Protein AF-0000000075581522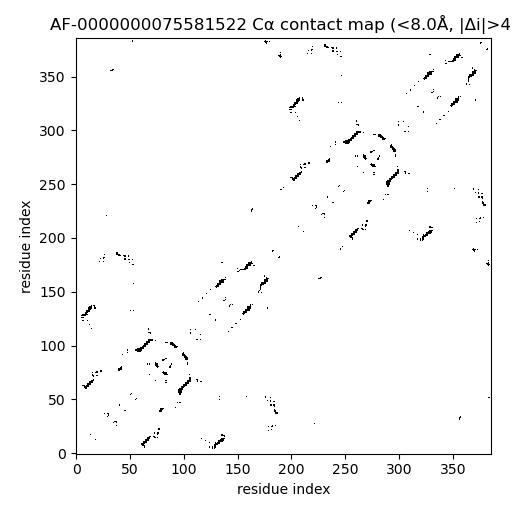 (afdb_homodimer)

pLDDT: mean 92.63, std 11.46, range [28.91, 98.88]

Radius of gyration: 23.77 Å; Cα contacts (8 Å, |Δi|>4): 701; chains: 2; bounding box: 38×84×58 Å

InterPro domains:
  IPR046729 Protein of unknown function DUF6621 [PF20326] (4-193)

Secondary structure (DSSP, 8-state):
--------SEEEEEEHHHHHHHHHHHHHHHHHHHTSPPPPEEHHHHHHHHHHHTTPPSS-EEEEEEEEE-GGGSB-TTEES-BIIIIITT-EEEETTEEEEEEEEEPPTTS-HHHHHHHHHHHHHH-TT--EEEEE--HHHHHHHHHHHHTT--S-EEEEEESS--SS--TTEEEEETHHHHHHHTT------/--------SEEEEEEHHHHHHHHHHHHHHHHHHHTSPPPPEEHHHHHHHHHHHTTPPSS-EEEEEEEEE-GGGSB-TTEES-BIIIIITT-EEEETTEEEEEEEEEPPTTS-HHHHHHHHHHHHHH-TT--EEEEE--HHHHHHHHHHHHTT--S-EEEEEESS--SS--TTEEEEETHHHHHHHTT------

Sequence (386 aa):
MDEKIKFPSNVVLIDAAFLNLVVTDLKKYFEKTLMRELQEIDLSELVTYIVLDAGMAVGDNQIQILMVYDKDSAQLSNCRPSDLSAELNGVAFKSQFGEFSFASVPCEEMVSREELYLDLLSIVLDSADVERLILVSFNEEYGDKVMERLKGVKNKETIQFRMNEPEESIEGYQWEMLAYPVMQALGIRGEELMDEKIKFPSNVVLIDAAFLNLVVTDLKKYFEKTLMRELQEIDLSELVTYIVLDAGMAVGDNQIQILMVYDKDSAQLSNCRPSDLSAELNGVAFKSQFGEFSFASVPCEEMVSREELYLDLLSIVLDSADVERLILVSFNEEYGDKVMERLKGVKNKETIQFRMNEPEES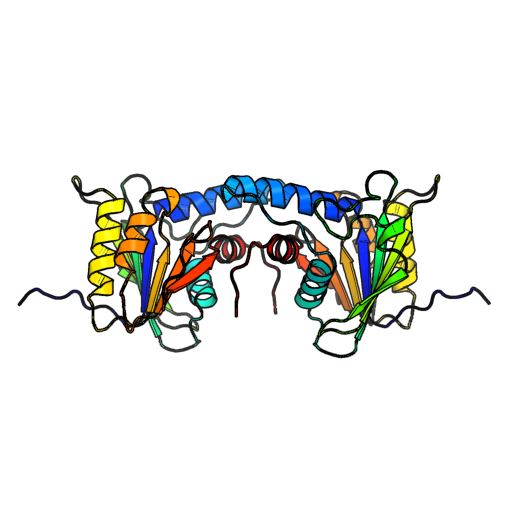IEGYQWEMLAYPVMQALGIRGEEL

Nearest PDB structures (foldseek):
  1y7p-assembly1_A  TM=4.245E-01  e=3.304E-02  Archaeoglobus fulgidus
  8uor-assembly1_A  TM=5.858E-01  e=2.238E+00  Rhodospirillum rubrum ATCC 11170
  7d27-assembly1_A  TM=2.668E-01  e=3.943E+00  Acinetobacter baumannii
  8ouw-assembly1_E  TM=1.926E-01  e=6.523E+00  Caenorhabditis elegans
  1y7p-assembly1_A  TM=4.248E-01  e=8.561E-02  Archaeoglobus fulgidus

Organism: Bacteroides fragilis (strain ATCC 25285 / DSM 2151 / CCUG 4856 / JCM 11019 / LMG 10263 / NCTC 9343 / Onslow / VPI 2553 / EN-2) (NCBI:txid272559)

Solvent-accessible surface area (backbone atoms only — not comparable to full-atom values): 20730 Å² total; per-residue (Å²): 129,80,80,69,83,84,61,50,40,28,39,36,43,34,34,35,52,44,52,29,51,52,46,51,52,52,48,54,52,47,25,62,73,42,69,45,88,63,57,61,22,43,46,72,53,30,55,48,37,46,42,48,74,68,63,56,64,75,42,86,38,50,34,37,36,38,36,34,21,40,90,90,24,40,51,45,56,64,33,42,80,28,39,36,69,85,65,36,42,74,38,68,52,74,56,70,48,16,41,40,35,32,40,52,44,71,46,53,97,88,40,51,54,66,56,48,50,52,51,51,49,51,55,52,70,67,35,84,54,36,42,34,40,37,37,36,56,48,51,92,79,49,32,67,60,54,52,58,67,51,57,85,53,69,89,38,45,34,36,35,34,28,79,52,82,70,91,69,88,50,80,60,53,47,68,34,39,43,60,58,32,50,39,44,32,34,66,57,62,52,74,86,116,128,81,82,68,83,84,60,51,41,27,37,35,42,33,35,35,52,45,51,30,51,52,46,52,52,52,48,55,52,46,24,64,73,42,69,44,87,65,58,61,22,44,46,71,54,30,54,50,38,46,41,49,74,67,64,56,63,75,41,87,39,50,35,37,35,38,38,34,22,40,91,91,25,42,52,44,56,66,33,42,81,30,39,36,69,86,64,35,42,74,36,67,52,75,56,70,48,17,41,39,36,32,40,52,46,70,46,52,98,89,40,52,54,66,57,48,49,52,51,52,49,51,55,51,70,69,36,84,55,36,41,35,40,36,36,34,59,48,49,93,79,50,33,68,62,53,52,58,65,51,58,84,53,69,88,38,45,34,35,35,32,30,81,52,82,72,92,68,90,50,79,59,51,46,68,32,37,42,62,55,33,50,37,43,33,34,65,56,62,50,73,88,117

Foldseek 3Di:
DPPQPDDAQAEEEAEQVLQQVLLVVLQVVVCVVVVHHFAFFEVVQLVVLQVVQLVQDFDAGEYEYEYEYEPVRCFHPSYPPTGLPPPQAQDWDADRRHIYHYHYDYDDPPADSVRVSLVVVLSLLPDPNYAEYEYHDDCVVCVVSVVVSCAPRPRHQYEYEDCDDDPDDHPSYYYDHSNVSSCVSRVVDDDPD/DPPQPDDAQAEEEAEQVLQQVLLVVLQVVVCVVVVHHFAFFEVVQLVVLQVVQVVQDFDAGEYEYEYQYEPVRCFHPSYPPTGLPPPQAQDWDADRRHIYHYHYDYDDPPADSVRVSLVVVLSLLPDPNYAEYEYHDDCVVCVVSVVVSCAPRPRHQYEYEDCDDDPDDHPNYYYDHSNVSSCVSRVVDDDPD

Structure (mmCIF, N/CA/C/O backbone):
data_AF-0000000075581522-model_v1
#
loop_
_entity.id
_entity.type
_entity.pdbx_description
1 polymer 'Uncharacterized protein'
#
loop_
_atom_site.group_PDB
_atom_site.id
_atom_site.type_symbol
_atom_site.label_atom_id
_atom_site.label_alt_id
_atom_site.label_comp_id
_atom_site.label_asym_id
_atom_site.label_entity_id
_atom_site.label_seq_id
_atom_site.pdbx_PDB_ins_code
_atom_site.Cartn_x
_atom_site.Cartn_y
_atom_site.Cartn_z
_atom_site.occupancy
_atom_site.B_iso_or_equiv
_atom_site.auth_seq_id
_atom_site.auth_comp_id
_atom_site.auth_asym_id
_atom_site.auth_atom_id
_atom_site.pdbx_PDB_model_num
ATOM 1 N N . MET A 1 1 ? -1.104 38.188 28.688 1 32 1 MET A N 1
ATOM 2 C CA . MET A 1 1 ? -0.922 36.75 28.906 1 32 1 MET A CA 1
ATOM 3 C C . MET A 1 1 ? -1.188 35.969 27.625 1 32 1 MET A C 1
ATOM 5 O O . MET A 1 1 ? -2.305 35.969 27.094 1 32 1 MET A O 1
ATOM 9 N N . ASP A 1 2 ? -0.331 35.875 26.5 1 41.44 2 ASP A N 1
ATOM 10 C CA . ASP A 1 2 ? -0.554 35.5 25.094 1 41.44 2 ASP A CA 1
ATOM 11 C C . ASP A 1 2 ? -1.305 34.188 24.984 1 41.44 2 ASP A C 1
ATOM 13 O O . ASP A 1 2 ? -0.88 33.188 25.562 1 41.44 2 ASP A O 1
ATOM 17 N N . GLU A 1 3 ? -2.512 34.219 25.062 1 48.28 3 GLU A N 1
ATOM 18 C CA . GLU A 1 3 ? -3.404 33.062 25.078 1 48.28 3 GLU A CA 1
ATOM 19 C C . GLU A 1 3 ? -2.846 31.922 24.25 1 48.28 3 GLU A C 1
ATOM 21 O O . GLU A 1 3 ? -2.812 32 23.016 1 48.28 3 GLU A O 1
ATOM 26 N N . LYS A 1 4 ? -1.886 31.188 24.797 1 61.94 4 LYS A N 1
ATOM 27 C CA . LYS A 1 4 ? -1.173 30.078 24.156 1 61.94 4 LYS A CA 1
ATOM 28 C C . LYS A 1 4 ? -2.139 28.984 23.719 1 61.94 4 LYS A C 1
ATOM 30 O O . LYS A 1 4 ? -3.018 28.578 24.484 1 61.94 4 LYS A O 1
ATOM 35 N N . ILE A 1 5 ? -2.365 28.844 22.453 1 79.25 5 ILE A N 1
ATOM 36 C CA . ILE A 1 5 ? -3.201 27.781 21.906 1 79.25 5 ILE A CA 1
ATOM 37 C C . ILE A 1 5 ? -2.854 26.453 22.562 1 79.25 5 ILE A C 1
ATOM 39 O O . ILE A 1 5 ? -1.679 26.094 22.641 1 79.25 5 ILE A O 1
ATOM 43 N N . LYS A 1 6 ? -3.777 25.938 23.312 1 91.06 6 LYS A N 1
ATOM 44 C CA . LYS A 1 6 ? -3.582 24.641 23.953 1 91.06 6 LYS A CA 1
ATOM 45 C C . LYS A 1 6 ? -3.807 23.5 22.969 1 91.06 6 LYS A C 1
ATOM 47 O O . LYS A 1 6 ? -4.832 23.453 22.281 1 91.06 6 LYS A O 1
ATOM 52 N N . PHE A 1 7 ? -2.775 22.688 22.891 1 96.75 7 PHE A N 1
ATOM 53 C CA . PHE A 1 7 ? -2.861 21.5 22.047 1 96.75 7 PHE A CA 1
ATOM 54 C C . PHE A 1 7 ? -2.85 20.234 22.906 1 96.75 7 PHE A C 1
ATOM 56 O O . PHE A 1 7 ? -2.277 20.219 24 1 96.75 7 PHE A O 1
ATOM 63 N N . PRO A 1 8 ? -3.518 19.219 22.438 1 98 8 PRO A N 1
ATOM 64 C CA . PRO A 1 8 ? -3.266 17.906 23.047 1 98 8 PRO A CA 1
ATOM 65 C C . PRO A 1 8 ? -1.889 17.344 22.703 1 98 8 PRO A C 1
ATOM 67 O O . PRO A 1 8 ? -1.133 17.984 21.953 1 98 8 PRO A O 1
ATOM 70 N N . SER A 1 9 ? -1.643 16.156 23.234 1 97.75 9 SER A N 1
ATOM 71 C CA . SER A 1 9 ? -0.318 15.562 23.078 1 97.75 9 SER A CA 1
ATOM 72 C C . SER A 1 9 ? -0.066 15.133 21.641 1 97.75 9 SER A C 1
ATOM 74 O O . SER A 1 9 ? 1.084 15.039 21.203 1 97.75 9 SER A O 1
ATOM 76 N N . ASN A 1 10 ? -1.12 14.844 20.906 1 98.69 10 ASN A N 1
ATOM 77 C CA . ASN A 1 10 ? -0.998 14.391 19.531 1 98.69 10 ASN A CA 1
ATOM 78 C C . ASN A 1 10 ? -1.663 15.367 18.562 1 98.69 10 ASN A C 1
ATOM 80 O O . ASN A 1 10 ? -2.85 15.672 18.688 1 98.69 10 ASN A O 1
ATOM 84 N N . VAL A 1 11 ? -0.885 15.812 17.625 1 98.75 11 VAL A N 1
ATOM 85 C CA . VAL A 1 11 ? -1.408 16.766 16.656 1 98.75 11 VAL A CA 1
ATOM 86 C C . VAL A 1 11 ? -1.095 16.266 15.234 1 98.75 11 VAL A C 1
ATOM 88 O O . VAL A 1 11 ? 0.012 15.805 14.969 1 98.75 11 VAL A O 1
ATOM 91 N N . VAL A 1 12 ? -2.072 16.328 14.375 1 98.88 12 VAL A N 1
ATOM 92 C CA . VAL A 1 12 ? -1.928 16.078 12.945 1 98.88 12 VAL A CA 1
ATOM 93 C C . VAL A 1 12 ? -2.146 17.375 12.164 1 98.88 12 VAL A C 1
ATOM 95 O O . VAL A 1 12 ? -3.199 18 12.281 1 98.88 12 VAL A O 1
ATOM 98 N N . LEU A 1 13 ? -1.192 17.781 11.477 1 98.88 13 LEU A N 1
ATOM 99 C CA . LEU A 1 13 ? -1.276 18.969 10.641 1 98.88 13 LEU A CA 1
ATOM 100 C C . LEU A 1 13 ? -1.338 18.594 9.164 1 98.88 13 LEU A C 1
ATOM 102 O O . LEU A 1 13 ? -0.402 18 8.633 1 98.88 13 LEU A O 1
ATOM 106 N N . ILE A 1 14 ? -2.426 19.016 8.477 1 98.88 14 ILE A N 1
ATOM 107 C CA . ILE A 1 14 ? -2.664 18.531 7.121 1 98.88 14 ILE A CA 1
ATOM 108 C C . ILE A 1 14 ? -2.842 19.719 6.172 1 98.88 14 ILE A C 1
ATOM 110 O O . ILE A 1 14 ? -3.627 20.625 6.445 1 98.88 14 ILE A O 1
ATOM 114 N N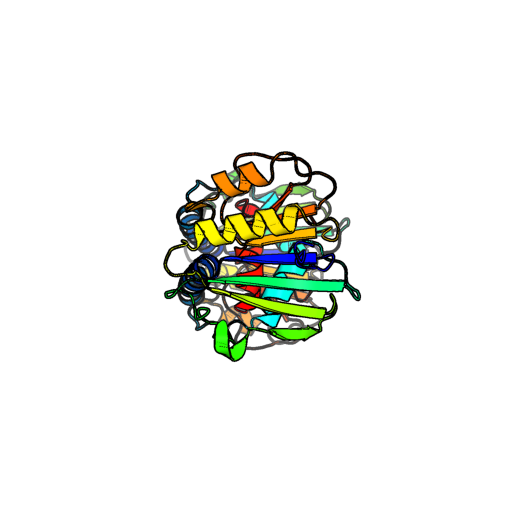 . ASP A 1 15 ? -2.094 19.766 5.133 1 98.81 15 ASP A N 1
ATOM 115 C CA . ASP A 1 15 ? -2.346 20.625 3.984 1 98.81 15 ASP A CA 1
ATOM 116 C C . ASP A 1 15 ? -3.42 20.031 3.076 1 98.81 15 ASP A C 1
ATOM 118 O O . ASP A 1 15 ? -3.17 19.062 2.365 1 98.81 15 ASP A O 1
ATOM 122 N N . ALA A 1 16 ? -4.551 20.625 3.031 1 98.62 16 ALA A N 1
ATOM 123 C CA . ALA A 1 16 ? -5.703 20.062 2.336 1 98.62 16 ALA A CA 1
ATOM 124 C C . ALA A 1 16 ? -5.473 20.031 0.828 1 98.62 16 ALA A C 1
ATOM 126 O O . ALA A 1 16 ? -5.941 19.109 0.142 1 98.62 16 ALA A O 1
ATOM 127 N N . ALA A 1 17 ? -4.777 20.984 0.312 1 98.31 17 ALA A N 1
ATOM 128 C CA . ALA A 1 17 ? -4.504 21.016 -1.122 1 98.31 17 ALA A CA 1
ATOM 129 C C . ALA A 1 17 ? -3.629 19.828 -1.532 1 98.31 17 ALA A C 1
ATOM 131 O O . ALA A 1 17 ? -3.869 19.203 -2.564 1 98.31 17 ALA A O 1
ATOM 132 N N . PHE A 1 18 ? -2.645 19.594 -0.706 1 98.38 18 PHE A N 1
ATOM 133 C CA . PHE A 1 18 ? -1.767 18.453 -0.968 1 98.38 18 PHE A CA 1
ATOM 134 C C . PHE A 1 18 ? -2.535 17.141 -0.873 1 98.38 18 PHE A C 1
ATOM 136 O O . PHE A 1 18 ? -2.398 16.281 -1.736 1 98.38 18 PHE A O 1
ATOM 143 N N . LEU A 1 19 ? -3.316 17 0.124 1 98.69 19 LEU A N 1
ATOM 144 C CA . LEU A 1 19 ? -4.125 15.797 0.283 1 98.69 19 LEU A CA 1
ATOM 145 C C . LEU A 1 19 ? -5.035 15.586 -0.924 1 98.69 19 LEU A C 1
ATOM 147 O O . LEU A 1 19 ? -5.117 14.484 -1.459 1 98.69 19 LEU A O 1
ATOM 151 N N . ASN A 1 20 ? -5.684 16.688 -1.387 1 98.62 20 ASN A N 1
ATOM 152 C CA . ASN A 1 20 ? -6.551 16.609 -2.561 1 98.62 20 ASN A CA 1
ATOM 153 C C . ASN A 1 20 ? -5.781 16.141 -3.793 1 98.62 20 ASN A C 1
ATOM 155 O O . ASN A 1 20 ? -6.293 15.336 -4.574 1 98.62 20 ASN A O 1
ATOM 159 N N . LEU A 1 21 ? -4.633 16.672 -3.9 1 97.81 21 LEU A N 1
ATOM 160 C CA . LEU A 1 21 ? -3.811 16.297 -5.051 1 97.81 21 LEU A CA 1
ATOM 161 C C . LEU A 1 21 ? -3.502 14.805 -5.043 1 97.81 21 LEU A C 1
ATOM 163 O O . LEU A 1 21 ? -3.686 14.125 -6.055 1 97.81 21 LEU A O 1
ATOM 167 N N . VAL A 1 22 ? -3.043 14.281 -3.947 1 97.31 22 VAL A N 1
ATOM 168 C CA . VAL A 1 22 ? -2.637 12.883 -3.826 1 97.31 22 VAL A CA 1
ATOM 169 C C . VAL A 1 22 ? -3.852 11.977 -4.012 1 97.31 22 VAL A C 1
ATOM 171 O O . VAL A 1 22 ? -3.795 11 -4.766 1 97.31 22 VAL A O 1
ATOM 174 N N . VAL A 1 23 ? -4.957 12.32 -3.365 1 98.19 23 VAL A N 1
ATOM 175 C CA . VAL A 1 23 ? -6.172 11.516 -3.436 1 98.19 23 VAL A CA 1
ATOM 176 C C . VAL A 1 23 ? -6.664 11.445 -4.879 1 98.19 23 VAL A C 1
ATOM 178 O O . VAL A 1 23 ? -6.977 10.359 -5.383 1 98.19 23 VAL A O 1
ATOM 181 N N . THR A 1 24 ? -6.695 12.555 -5.508 1 98.12 24 THR A N 1
ATOM 182 C CA . THR A 1 24 ? -7.207 12.617 -6.871 1 98.12 24 THR A CA 1
ATOM 183 C C . THR A 1 24 ? -6.324 11.812 -7.82 1 98.12 24 THR A C 1
ATOM 185 O O . THR A 1 24 ? -6.824 11.062 -8.664 1 98.12 24 THR A O 1
ATOM 188 N N . ASP A 1 25 ? -5.059 11.977 -7.688 1 96.44 25 ASP A N 1
ATOM 189 C CA . ASP A 1 25 ? -4.117 11.289 -8.57 1 96.44 25 ASP A CA 1
ATOM 190 C C . ASP A 1 25 ? -4.191 9.781 -8.375 1 96.44 25 ASP A C 1
ATOM 192 O O . ASP A 1 25 ? -4.27 9.031 -9.352 1 96.44 25 ASP A O 1
ATOM 196 N N . LEU A 1 26 ? -4.16 9.336 -7.152 1 96.25 26 LEU A N 1
ATOM 197 C CA . LEU A 1 26 ? -4.199 7.906 -6.852 1 96.25 26 LEU A CA 1
ATOM 198 C C . LEU A 1 26 ? -5.52 7.289 -7.293 1 96.25 26 LEU A C 1
ATOM 200 O O . LEU A 1 26 ? -5.543 6.184 -7.84 1 96.25 26 LEU A O 1
ATOM 204 N N . LYS A 1 27 ? -6.594 8.008 -7.059 1 96.56 27 LYS A N 1
ATOM 205 C CA . LYS A 1 27 ? -7.895 7.496 -7.469 1 96.56 27 LYS A CA 1
ATOM 206 C C . LYS A 1 27 ? -7.961 7.32 -8.984 1 96.56 27 LYS A C 1
ATOM 208 O O . LYS A 1 27 ? -8.406 6.277 -9.477 1 96.56 27 LYS A O 1
ATOM 213 N N . LYS A 1 28 ? -7.535 8.328 -9.672 1 96.5 28 LYS A N 1
ATOM 214 C CA . LYS A 1 28 ? -7.535 8.273 -11.133 1 96.5 28 LYS A CA 1
ATOM 215 C C . LYS A 1 28 ? -6.711 7.09 -11.633 1 96.5 28 LYS A C 1
ATOM 217 O O . LYS A 1 28 ? -7.168 6.324 -12.484 1 96.5 28 LYS A O 1
ATOM 222 N N . TYR A 1 29 ? -5.57 6.965 -11.117 1 94.75 29 TYR A N 1
ATOM 223 C CA . TYR A 1 29 ? -4.676 5.898 -11.555 1 94.75 29 TYR A CA 1
ATOM 224 C C . TYR A 1 29 ? -5.289 4.527 -11.289 1 94.75 29 TYR A C 1
ATOM 226 O O . TYR A 1 29 ? -5.363 3.688 -12.188 1 94.75 29 TYR A O 1
ATOM 234 N N . PHE A 1 30 ? -5.781 4.305 -10.109 1 93.5 30 PHE A N 1
ATOM 235 C CA . PHE A 1 30 ? -6.191 2.959 -9.719 1 93.5 30 PHE A CA 1
ATOM 236 C C . PHE A 1 30 ? -7.559 2.623 -10.297 1 93.5 30 PHE A C 1
ATOM 238 O O . PHE A 1 30 ? -7.863 1.456 -10.547 1 93.5 30 PHE A O 1
ATOM 245 N N . GLU A 1 31 ? -8.359 3.654 -10.484 1 93.62 31 GLU A N 1
ATOM 246 C CA . GLU A 1 31 ? -9.617 3.363 -11.172 1 93.62 31 GLU A CA 1
ATOM 247 C C . GLU A 1 31 ? -9.359 2.832 -12.578 1 93.62 31 GLU A C 1
ATOM 249 O O . GLU A 1 31 ? -10.039 1.906 -13.031 1 93.62 31 GLU A O 1
ATOM 254 N N . LYS A 1 32 ? -8.422 3.434 -13.227 1 91.44 32 LYS A N 1
ATOM 255 C CA . LYS A 1 32 ? -8.055 2.973 -14.562 1 91.44 32 LYS A CA 1
ATOM 256 C C . LYS A 1 32 ? -7.434 1.582 -14.508 1 91.44 32 LYS A C 1
ATOM 258 O O . LYS A 1 32 ? -7.785 0.708 -15.305 1 91.44 32 LYS A O 1
ATOM 263 N N . THR A 1 33 ? -6.562 1.472 -13.602 1 88.31 33 THR A N 1
ATOM 264 C CA . THR A 1 33 ? -5.797 0.234 -13.492 1 88.31 33 THR A CA 1
ATOM 265 C C . THR A 1 33 ? -6.699 -0.924 -13.078 1 88.31 33 THR A C 1
ATOM 267 O O . THR A 1 33 ? -6.574 -2.035 -13.594 1 88.31 33 THR A O 1
ATOM 270 N N . LEU A 1 34 ? -7.598 -0.679 -12.188 1 85.75 34 LEU A N 1
ATOM 271 C CA . LEU A 1 34 ? -8.461 -1.714 -11.641 1 85.75 34 LEU A CA 1
ATOM 272 C C . LEU A 1 34 ? -9.727 -1.877 -12.484 1 85.75 34 LEU A C 1
ATOM 274 O O . LEU A 1 34 ? -10.477 -2.838 -12.305 1 85.7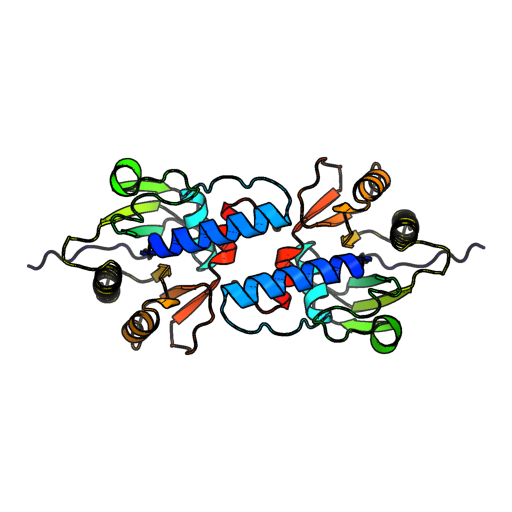5 34 LEU A O 1
ATOM 278 N N . MET A 1 35 ? -9.938 -0.944 -13.32 1 82.31 35 MET A N 1
ATOM 279 C CA . MET A 1 35 ? -11.094 -0.954 -14.211 1 82.31 35 MET A CA 1
ATOM 280 C C . MET A 1 35 ? -12.398 -0.971 -13.422 1 82.31 35 MET A C 1
ATOM 282 O O . MET A 1 35 ? -13.297 -1.764 -13.711 1 82.31 35 MET A O 1
ATOM 286 N N . ARG A 1 36 ? -12.406 -0.194 -12.328 1 87.88 36 ARG A N 1
ATOM 287 C CA . ARG A 1 36 ? -13.609 0.02 -11.531 1 87.88 36 ARG A CA 1
ATOM 288 C C . ARG A 1 36 ? -13.57 1.38 -10.836 1 87.88 36 ARG A C 1
ATOM 290 O O . ARG A 1 36 ? -12.5 1.957 -10.648 1 87.88 36 ARG A O 1
ATOM 297 N N . GLU A 1 37 ? -14.773 1.825 -10.492 1 92.25 37 GLU A N 1
ATOM 298 C CA . GLU A 1 37 ? -14.852 3.053 -9.711 1 92.25 37 GLU A CA 1
ATOM 299 C C . GLU A 1 37 ? -14.477 2.803 -8.25 1 92.25 37 GLU A C 1
ATOM 301 O O . GLU A 1 37 ? -14.883 1.795 -7.668 1 92.25 37 GLU A O 1
ATOM 306 N N . LEU A 1 38 ? -13.727 3.645 -7.734 1 94 38 LEU A N 1
ATOM 307 C CA . LEU A 1 38 ? -13.344 3.533 -6.328 1 94 38 LEU A CA 1
ATOM 308 C C . LEU A 1 38 ? -14.312 4.309 -5.441 1 94 38 LEU A C 1
ATOM 310 O O . LEU A 1 38 ? -14.906 5.297 -5.883 1 94 38 LEU A O 1
ATOM 314 N N . GLN A 1 39 ? -14.406 3.807 -4.25 1 94.75 39 GLN A N 1
ATOM 315 C CA . GLN A 1 39 ? -15.289 4.469 -3.291 1 94.75 39 GLN A CA 1
ATOM 316 C C . GLN A 1 39 ? -14.734 5.84 -2.898 1 94.75 39 GLN A C 1
ATOM 318 O O . GLN A 1 39 ? -13.555 6.117 -3.096 1 94.75 39 GLN A O 1
ATOM 323 N N . GLU A 1 40 ? -15.617 6.605 -2.324 1 96.75 40 GLU A N 1
ATOM 324 C CA . GLU A 1 40 ? -15.18 7.844 -1.688 1 96.75 40 GLU A CA 1
ATOM 325 C C . GLU A 1 40 ? -14.5 7.566 -0.35 1 96.75 40 GLU A C 1
ATOM 327 O O . GLU A 1 40 ? -14.797 6.57 0.312 1 96.75 40 GLU A O 1
ATOM 332 N N . ILE A 1 41 ? -13.695 8.438 -0.029 1 97.94 41 ILE A N 1
ATOM 333 C CA . ILE A 1 41 ? -12.961 8.32 1.229 1 97.94 41 ILE A CA 1
ATOM 334 C C . ILE A 1 41 ? -13.844 8.789 2.383 1 97.94 41 ILE A C 1
ATOM 336 O O . ILE A 1 41 ? -14.422 9.883 2.33 1 97.94 41 ILE A O 1
ATOM 340 N N . ASP A 1 42 ? -14.055 7.93 3.344 1 98.25 42 ASP A N 1
ATOM 341 C CA . ASP A 1 42 ? -14.492 8.383 4.656 1 98.25 42 ASP A CA 1
ATOM 342 C C . ASP A 1 42 ? -13.344 9.062 5.414 1 98.25 42 ASP A C 1
ATOM 344 O O . ASP A 1 42 ? -12.359 8.414 5.762 1 98.25 42 ASP A O 1
ATOM 348 N N . LEU A 1 43 ? -13.461 10.305 5.672 1 98.44 43 LEU A N 1
ATOM 349 C CA . LEU A 1 43 ? -12.352 11.062 6.234 1 98.44 43 LEU A CA 1
ATOM 350 C C . LEU A 1 43 ? -11.922 10.484 7.578 1 98.44 43 LEU A C 1
ATOM 352 O O . LEU A 1 43 ? -10.734 10.469 7.898 1 98.44 43 LEU A O 1
ATOM 356 N N . SER A 1 44 ? -12.852 10.047 8.406 1 98 44 SER A N 1
ATOM 357 C CA . SER A 1 44 ? -12.492 9.477 9.695 1 98 44 SER A CA 1
ATOM 358 C C . SER A 1 44 ? -11.633 8.227 9.523 1 98 44 SER A C 1
ATOM 360 O O . SER A 1 44 ? -10.703 7.992 10.305 1 98 44 SER A O 1
ATOM 362 N N . GLU A 1 45 ? -11.891 7.488 8.484 1 96.75 45 GLU A N 1
ATOM 363 C CA . GLU A 1 45 ? -11.086 6.309 8.195 1 96.75 45 GLU A CA 1
ATOM 364 C C . GLU A 1 45 ? -9.688 6.703 7.727 1 96.75 45 GLU A C 1
ATOM 366 O O . GLU A 1 45 ? -8.688 6.121 8.172 1 96.75 45 GLU A O 1
ATOM 371 N N . LEU A 1 46 ? -9.641 7.66 6.855 1 98.12 46 LEU A N 1
ATOM 372 C CA . LEU A 1 46 ? -8.344 8.094 6.34 1 98.12 46 LEU A CA 1
ATOM 373 C C . LEU A 1 46 ? -7.434 8.555 7.469 1 98.12 46 LEU A C 1
ATOM 375 O O . LEU A 1 46 ? -6.285 8.109 7.562 1 98.12 46 LEU A O 1
ATOM 379 N N . VAL A 1 47 ? -7.941 9.398 8.375 1 98.5 47 VAL A N 1
ATOM 380 C CA . VAL A 1 47 ? -7.098 9.922 9.445 1 98.5 47 VAL A CA 1
ATOM 381 C C . VAL A 1 47 ? -6.754 8.805 10.43 1 98.5 47 VAL A C 1
ATOM 383 O O . VAL A 1 47 ? -5.664 8.789 11 1 98.5 47 VAL A O 1
ATOM 386 N N . THR A 1 48 ? -7.645 7.867 10.586 1 97.94 48 THR A N 1
ATOM 387 C CA . THR A 1 48 ? -7.344 6.707 11.414 1 97.94 48 THR A CA 1
ATOM 388 C C . THR A 1 48 ? -6.188 5.906 10.828 1 97.94 48 THR A C 1
ATOM 390 O O . THR A 1 48 ? -5.273 5.5 11.555 1 97.94 48 THR A O 1
ATOM 393 N N . TYR A 1 49 ? -6.215 5.699 9.492 1 95.12 49 TYR A N 1
ATOM 394 C CA . TYR A 1 49 ? -5.117 4.988 8.844 1 95.12 49 TYR A CA 1
ATOM 395 C C . TYR A 1 49 ? -3.814 5.77 8.969 1 95.12 49 TYR A C 1
ATOM 397 O O . TYR A 1 49 ? -2.744 5.176 9.117 1 95.12 49 TYR A O 1
ATOM 405 N N . ILE A 1 50 ? -3.893 7.07 8.914 1 97.12 50 ILE A N 1
ATOM 406 C CA . ILE A 1 50 ? -2.707 7.91 9.016 1 97.12 50 ILE A CA 1
ATOM 407 C C . ILE A 1 50 ? -2.072 7.75 10.398 1 97.12 50 ILE A C 1
ATOM 409 O O . ILE A 1 50 ? -0.867 7.512 10.508 1 97.12 50 ILE A O 1
ATOM 413 N N . VAL A 1 51 ? -2.906 7.816 11.422 1 97.81 51 VAL A N 1
ATOM 414 C CA . VAL A 1 51 ? -2.316 7.742 12.758 1 97.81 51 VAL A CA 1
ATOM 415 C C . VAL A 1 51 ? -1.819 6.32 13.023 1 97.81 51 VAL A C 1
ATOM 417 O O . VAL A 1 51 ? -0.807 6.129 13.703 1 97.81 51 VAL A O 1
ATOM 420 N N . LEU A 1 52 ? -2.506 5.336 12.531 1 94.75 52 LEU A N 1
ATOM 421 C CA . LEU A 1 52 ? -2.041 3.959 12.625 1 94.75 52 LEU A CA 1
ATOM 422 C C . LEU A 1 52 ? -0.665 3.807 11.984 1 94.75 52 LEU A C 1
ATOM 424 O O . LEU A 1 52 ? 0.262 3.287 12.609 1 94.75 52 LEU A O 1
ATOM 428 N N . ASP A 1 53 ? -0.538 4.324 10.773 1 91.69 53 ASP A N 1
ATOM 429 C CA . ASP A 1 53 ? 0.723 4.223 10.039 1 91.69 53 ASP A CA 1
ATOM 430 C C . ASP A 1 53 ? 1.816 5.043 10.719 1 91.69 53 ASP A C 1
ATOM 432 O O . ASP A 1 53 ? 3.006 4.758 10.555 1 91.69 53 ASP A O 1
ATOM 436 N N . ALA A 1 54 ? 1.393 6.039 11.461 1 94.69 54 ALA A N 1
ATOM 437 C CA . ALA A 1 54 ? 2.346 6.852 12.211 1 94.69 54 ALA A CA 1
ATOM 438 C C . ALA A 1 54 ? 2.766 6.156 13.5 1 94.69 54 ALA A C 1
ATOM 440 O O . ALA A 1 54 ? 3.559 6.695 14.273 1 94.69 54 ALA A O 1
ATOM 441 N N . GLY A 1 55 ? 2.162 5.012 13.797 1 92.69 55 GLY A N 1
ATOM 442 C CA . GLY A 1 55 ? 2.604 4.219 14.938 1 92.69 55 GLY A CA 1
ATOM 443 C C . GLY A 1 55 ? 1.837 4.52 16.203 1 92.69 55 GLY A C 1
ATOM 444 O O . GLY A 1 55 ? 2.299 4.207 17.312 1 92.69 55 GLY A O 1
ATOM 445 N N . MET A 1 56 ? 0.712 5.137 16.047 1 95.44 56 MET A N 1
ATOM 446 C CA . MET A 1 56 ? -0.083 5.445 17.219 1 95.44 56 MET A CA 1
ATOM 447 C C . MET A 1 56 ? -0.601 4.172 17.875 1 95.44 56 MET A C 1
ATOM 449 O O . MET A 1 56 ? -1.17 3.309 17.203 1 95.44 56 MET A O 1
ATOM 453 N N . ALA A 1 57 ? -0.451 4.051 19.141 1 95 57 ALA A N 1
ATOM 454 C CA . ALA A 1 57 ? -0.979 2.912 19.891 1 95 57 ALA A CA 1
ATOM 455 C C . ALA A 1 57 ? -2.473 3.076 20.156 1 95 57 ALA A C 1
ATOM 457 O O . ALA A 1 57 ? -2.959 4.195 20.328 1 95 57 ALA A O 1
ATOM 458 N N . VAL A 1 58 ? -3.104 1.946 20.219 1 96.12 58 VAL A N 1
ATOM 459 C CA . VAL A 1 58 ? -4.508 1.945 20.625 1 96.12 58 VAL A CA 1
ATOM 460 C C . VAL A 1 58 ? -4.637 2.498 22.031 1 96.12 58 VAL A C 1
ATOM 462 O O . VAL A 1 58 ? -3.799 2.219 22.906 1 96.12 58 VAL A O 1
ATOM 465 N N . GLY A 1 59 ? -5.715 3.287 22.219 1 96.94 59 GLY A N 1
ATOM 466 C CA . GLY A 1 59 ? -5.918 3.857 23.547 1 96.94 59 GLY A CA 1
ATOM 467 C C . GLY A 1 59 ? -6.812 5.082 23.531 1 96.94 59 GLY A C 1
ATOM 468 O O . GLY A 1 59 ? -7.566 5.297 22.578 1 96.94 59 GLY A O 1
ATOM 469 N N . ASP A 1 60 ? -6.691 5.809 24.688 1 96.81 60 ASP A N 1
ATOM 470 C CA . ASP A 1 60 ? -7.52 7 24.844 1 96.81 60 ASP A CA 1
ATOM 471 C C . ASP A 1 60 ? -6.723 8.266 24.547 1 96.81 60 ASP A C 1
ATOM 473 O O . ASP A 1 60 ? -6.73 9.219 25.328 1 96.81 60 ASP A O 1
ATOM 477 N N . ASN A 1 61 ? -6.18 8.273 23.375 1 98 61 ASN A N 1
ATOM 478 C CA . ASN A 1 61 ? -5.41 9.438 22.969 1 98 61 ASN A CA 1
ATOM 479 C C . ASN A 1 61 ? -6.316 10.602 22.578 1 98 61 ASN A C 1
ATOM 481 O O . ASN A 1 61 ? -7.43 10.398 22.094 1 98 61 ASN A O 1
ATOM 485 N N . GLN A 1 62 ? -5.848 11.781 22.922 1 98.5 62 GLN A N 1
ATOM 486 C CA . GLN A 1 62 ? -6.438 12.992 22.359 1 98.5 62 GLN A CA 1
ATOM 487 C C . GLN A 1 62 ? -5.652 13.469 21.141 1 98.5 62 GLN A C 1
ATOM 489 O O . GLN A 1 62 ? -4.453 13.734 21.234 1 98.5 62 GLN A O 1
ATOM 494 N N . ILE A 1 63 ? -6.34 13.57 20.031 1 98.75 63 ILE A N 1
ATOM 495 C CA . ILE A 1 63 ? -5.676 13.875 18.766 1 98.75 63 ILE A CA 1
ATOM 496 C C . ILE A 1 63 ? -6.344 15.078 18.109 1 98.75 63 ILE A C 1
ATOM 498 O O . ILE A 1 63 ? -7.539 15.047 17.812 1 98.75 63 ILE A O 1
ATOM 502 N N . GLN A 1 64 ? -5.645 16.094 17.922 1 98.75 64 GLN A N 1
ATOM 503 C CA . GLN A 1 64 ? -6.141 17.266 17.188 1 98.75 64 GLN A CA 1
ATOM 504 C C . GLN A 1 64 ? -5.688 17.25 15.734 1 98.75 64 GLN A C 1
ATOM 506 O O . GLN A 1 64 ? -4.496 17.109 15.453 1 98.75 64 GLN A O 1
ATOM 511 N N . ILE A 1 65 ? -6.641 17.375 14.836 1 98.88 65 ILE A N 1
ATOM 512 C CA . ILE A 1 65 ? -6.359 17.469 13.406 1 98.88 65 ILE A CA 1
ATOM 513 C C . ILE A 1 65 ? -6.551 18.906 12.93 1 98.88 65 ILE A C 1
ATOM 515 O O . ILE A 1 65 ? -7.656 19.438 12.992 1 98.88 65 ILE A O 1
ATOM 519 N N . LEU A 1 66 ? -5.5 19.469 12.484 1 98.75 66 LEU A N 1
ATOM 520 C CA . LEU A 1 66 ? -5.535 20.812 11.906 1 98.75 66 LEU A CA 1
ATOM 521 C C . LEU A 1 66 ? -5.492 20.75 10.383 1 98.75 66 LEU A C 1
ATOM 523 O O . LEU A 1 66 ? -4.5 20.297 9.805 1 98.75 66 LEU A O 1
ATOM 527 N N . MET A 1 67 ? -6.527 21.219 9.789 1 98.75 67 MET A N 1
ATOM 528 C CA . MET A 1 67 ? -6.637 21.234 8.336 1 98.75 67 MET A CA 1
ATOM 529 C C . MET A 1 67 ? -6.402 22.625 7.781 1 98.75 67 MET A C 1
ATOM 531 O O . MET A 1 67 ? -7.242 23.516 7.949 1 98.75 67 MET A O 1
ATOM 535 N N . VAL A 1 68 ? -5.312 22.797 7.121 1 98.62 68 VAL A N 1
ATOM 536 C CA . VAL A 1 68 ? -5.004 24.078 6.488 1 98.62 68 VAL A CA 1
ATOM 537 C C . VAL A 1 68 ? -5.508 24.078 5.047 1 98.62 68 VAL A C 1
ATOM 539 O O . VAL A 1 68 ? -5.266 23.125 4.301 1 98.62 68 VAL A O 1
ATOM 542 N N . TYR A 1 69 ? -6.246 25.125 4.691 1 98.31 69 TYR A N 1
ATOM 543 C CA . TYR A 1 69 ? -6.797 25.094 3.34 1 98.31 69 TYR A CA 1
ATOM 544 C C . TYR A 1 69 ? -6.953 26.5 2.787 1 98.31 69 TYR A C 1
ATOM 546 O O . TYR A 1 69 ? -6.973 27.484 3.545 1 98.31 69 TYR A O 1
ATOM 554 N N . ASP A 1 70 ? -6.949 26.672 1.509 1 97.06 70 ASP A N 1
ATOM 555 C CA . ASP A 1 70 ? -7.227 27.922 0.81 1 97.06 70 ASP A CA 1
ATOM 556 C C . ASP A 1 70 ? -8.539 27.844 0.031 1 97.06 70 ASP A C 1
ATOM 558 O O . ASP A 1 70 ? -9.312 26.891 0.207 1 97.06 70 ASP A O 1
ATOM 562 N N . LYS A 1 71 ? -8.805 28.828 -0.714 1 94.25 71 LYS A N 1
ATOM 563 C CA . LYS A 1 71 ? -10.086 28.938 -1.406 1 94.25 71 LYS A CA 1
ATOM 564 C C . LYS A 1 71 ? -10.281 27.766 -2.381 1 94.25 71 LYS A C 1
ATOM 566 O O . LYS A 1 71 ? -11.406 27.328 -2.617 1 94.25 71 LYS A O 1
ATOM 571 N N . ASP A 1 72 ? -9.211 27.203 -2.904 1 95.31 72 ASP A N 1
ATOM 572 C CA . ASP A 1 72 ? -9.281 26.156 -3.928 1 95.31 72 ASP A CA 1
ATOM 573 C C . ASP A 1 72 ? -9.336 24.766 -3.297 1 95.31 72 ASP A C 1
ATOM 575 O O . ASP A 1 72 ? -9.539 23.781 -3.994 1 95.31 72 ASP A O 1
ATOM 579 N N . SER A 1 73 ? -9.117 24.719 -1.96 1 97.38 73 SER A N 1
ATOM 580 C CA . SER A 1 73 ? -9.07 23.422 -1.298 1 97.38 73 SER A CA 1
ATOM 581 C C . SER A 1 73 ? -10.023 23.359 -0.11 1 97.38 73 SER A C 1
ATOM 583 O O . SER A 1 73 ? -9.82 22.594 0.827 1 97.38 73 SER A O 1
ATOM 585 N N . ALA A 1 74 ? -11.031 24.156 -0.175 1 97.75 74 ALA A N 1
ATOM 586 C CA . ALA A 1 74 ? -11.992 24.219 0.919 1 97.75 74 ALA A CA 1
ATOM 587 C C . ALA A 1 74 ? -12.836 22.938 0.984 1 97.75 74 ALA A C 1
ATOM 589 O O . ALA A 1 74 ? -13.453 22.656 2.01 1 97.75 74 ALA A O 1
ATOM 590 N N . GLN A 1 75 ? -12.836 22.234 -0.128 1 98.44 75 GLN A N 1
ATOM 591 C CA . GLN A 1 75 ? -13.508 20.938 -0.222 1 98.44 75 GLN A CA 1
ATOM 592 C C . GLN A 1 75 ? -12.5 19.812 -0.447 1 98.44 75 GLN A C 1
ATOM 594 O O . GLN A 1 75 ? -11.68 19.891 -1.363 1 98.44 75 GLN A O 1
ATOM 599 N N . LEU A 1 76 ? -12.594 18.812 0.4 1 98.75 76 LEU A N 1
ATOM 600 C CA . LEU A 1 76 ? -11.758 17.641 0.184 1 98.75 76 LEU A CA 1
ATOM 601 C C . LEU A 1 76 ? -12.25 16.828 -1.014 1 98.75 76 LEU A C 1
ATOM 603 O O . LEU A 1 76 ? -13.453 16.609 -1.169 1 98.75 76 LEU A O 1
ATOM 607 N N . SER A 1 77 ? -11.312 16.469 -1.832 1 98.31 77 SER A N 1
ATOM 608 C CA . SER A 1 77 ? -11.633 15.711 -3.041 1 98.31 77 SER A CA 1
ATOM 609 C C . SER A 1 77 ? -11.93 14.25 -2.719 1 98.31 77 SER A C 1
ATOM 611 O O . SER A 1 77 ? -11.148 13.594 -2.023 1 98.31 77 SER A O 1
ATOM 613 N N . ASN A 1 78 ? -13.102 13.789 -3.176 1 98.31 78 ASN A N 1
ATOM 614 C CA . ASN A 1 78 ? -13.461 12.375 -3.086 1 98.31 78 ASN A CA 1
ATOM 615 C C . ASN A 1 78 ? -13.547 11.906 -1.635 1 98.31 78 ASN A C 1
ATOM 617 O O . ASN A 1 78 ? -13.156 10.781 -1.318 1 98.31 78 ASN A O 1
ATOM 621 N N . CYS A 1 79 ? -13.938 12.82 -0.793 1 98.25 79 CYS A N 1
ATOM 622 C CA . CYS A 1 79 ? -13.992 12.539 0.637 1 98.25 79 CYS A CA 1
ATOM 623 C C . CYS A 1 79 ? -15.336 12.953 1.224 1 98.25 79 CYS A C 1
ATOM 625 O O . CYS A 1 79 ? -15.93 13.945 0.788 1 98.25 79 CYS A O 1
ATOM 627 N N . ARG A 1 80 ? -15.766 12.203 2.186 1 97.88 80 ARG A N 1
ATOM 628 C CA . ARG A 1 80 ? -16.906 12.594 3.006 1 97.88 80 ARG A CA 1
ATOM 629 C C . ARG A 1 80 ? -16.594 12.461 4.492 1 97.88 80 ARG A C 1
ATOM 631 O O . ARG A 1 80 ? -16.031 11.453 4.922 1 97.88 80 ARG A O 1
ATOM 638 N N . PRO A 1 81 ? -17.031 13.453 5.273 1 98 81 PRO A N 1
ATOM 639 C CA . PRO A 1 81 ? -17.422 14.797 4.867 1 98 81 PRO A CA 1
ATOM 640 C C . PRO A 1 81 ? -16.312 15.539 4.121 1 98 81 PRO A C 1
ATOM 642 O O . PRO A 1 81 ? -15.148 15.164 4.211 1 98 81 PRO A O 1
ATOM 645 N N . SER A 1 82 ? -16.703 16.578 3.4 1 98.44 82 SER A N 1
ATOM 646 C CA . SER A 1 82 ? -15.711 17.156 2.504 1 98.44 82 SER A CA 1
ATOM 647 C C . SER A 1 82 ? -15.531 18.641 2.775 1 98.44 82 SER A C 1
ATOM 649 O O . SER A 1 82 ? -14.484 19.219 2.461 1 98.44 82 SER A O 1
ATOM 651 N N . ASP A 1 83 ? -16.5 19.328 3.295 1 98.69 83 ASP A N 1
ATOM 652 C CA . ASP A 1 83 ? -16.438 20.781 3.504 1 98.69 83 ASP A CA 1
ATOM 653 C C . ASP A 1 83 ? -15.664 21.109 4.773 1 98.69 83 ASP A C 1
ATOM 655 O O . ASP A 1 83 ? -16.125 20.859 5.883 1 98.69 83 ASP A O 1
ATOM 659 N N . LEU A 1 84 ? -14.625 21.75 4.609 1 98.5 84 LEU A N 1
ATOM 660 C CA . LEU A 1 84 ? -13.711 21.969 5.727 1 98.5 84 LEU A CA 1
ATOM 661 C C . LEU A 1 84 ? -14.266 23.031 6.676 1 98.5 84 LEU A C 1
ATOM 663 O O . LEU A 1 84 ? -13.977 23.016 7.871 1 98.5 84 LEU A O 1
ATOM 667 N N . SER A 1 85 ? -15.023 23.859 6.141 1 97.12 85 SER A N 1
ATOM 668 C CA . SER A 1 85 ? -15.57 24.938 6.953 1 97.12 85 SER A CA 1
ATOM 669 C C . SER A 1 85 ? -16.922 24.562 7.555 1 97.12 85 SER A C 1
ATOM 671 O O . SER A 1 85 ? -17.078 24.547 8.781 1 97.12 85 SER A O 1
ATOM 673 N N . ALA A 1 86 ? -17.828 24.031 6.84 1 97.31 86 ALA A N 1
ATOM 674 C CA . ALA A 1 86 ? -19.219 23.844 7.262 1 97.31 86 ALA A CA 1
ATOM 675 C C . ALA A 1 86 ? -19.406 22.5 7.953 1 97.31 86 ALA A C 1
ATOM 677 O O . ALA A 1 86 ? -20.203 22.375 8.875 1 97.31 86 ALA A O 1
ATOM 678 N N . GLU A 1 87 ? -18.656 21.516 7.516 1 98.25 87 GLU A N 1
ATOM 679 C CA . GLU A 1 87 ? -18.938 20.172 7.988 1 98.25 87 GLU A CA 1
ATOM 680 C C . GLU A 1 87 ? -17.891 19.703 9 1 98.25 87 GLU A C 1
ATOM 682 O O . GLU A 1 87 ? -18.203 18.906 9.891 1 98.25 87 GLU A O 1
ATOM 687 N N . LEU A 1 88 ? -16.656 20.203 8.828 1 98 88 LEU A N 1
ATOM 688 C CA . LEU A 1 88 ? -15.586 19.531 9.539 1 98 88 LEU A CA 1
ATOM 689 C C . LEU A 1 88 ? -15.086 20.375 10.703 1 98 88 LEU A C 1
ATOM 691 O O . LEU A 1 88 ? -14.625 19.844 11.719 1 98 88 LEU A O 1
ATOM 695 N N . ASN A 1 89 ? -15.219 21.656 10.609 1 97.88 89 ASN A N 1
ATOM 696 C CA . ASN A 1 89 ? -14.656 22.516 11.641 1 97.88 89 ASN A CA 1
ATOM 697 C C . ASN A 1 89 ? -15.367 22.328 12.984 1 97.88 89 ASN A C 1
ATOM 699 O O . ASN A 1 89 ? -16.578 22.5 13.078 1 97.88 89 ASN A O 1
ATOM 703 N N . GLY A 1 90 ? -14.586 21.891 13.992 1 97.12 90 GLY A N 1
ATOM 704 C CA . GLY A 1 90 ? -15.141 21.75 15.336 1 97.12 90 GLY A CA 1
ATOM 705 C C . GLY A 1 90 ? -15.773 20.391 15.562 1 97.12 90 GLY A C 1
ATOM 706 O O . GLY A 1 90 ? -16.359 20.156 16.625 1 97.12 90 GLY A O 1
ATOM 707 N N . VAL A 1 91 ? -15.68 19.516 14.586 1 97.5 91 VAL A N 1
ATOM 708 C CA . VAL A 1 91 ? -16.281 18.203 14.719 1 97.5 91 VAL A CA 1
ATOM 709 C C . VAL A 1 91 ? -15.289 17.234 15.336 1 97.5 91 VAL A C 1
ATOM 711 O O . VAL A 1 91 ? -14.07 17.406 15.211 1 97.5 91 VAL A O 1
ATOM 714 N N . ALA A 1 92 ? -15.805 16.281 16.094 1 97.88 92 ALA A N 1
ATOM 715 C CA . ALA A 1 92 ? -14.969 15.266 16.734 1 97.88 92 ALA A CA 1
ATOM 716 C C . ALA A 1 92 ? -15.547 13.867 16.5 1 97.88 92 ALA A C 1
ATOM 718 O O . ALA A 1 92 ? -16.719 13.727 16.172 1 97.88 92 ALA A O 1
ATOM 719 N N . PHE A 1 93 ? -14.75 12.875 16.547 1 98.25 93 PHE A N 1
ATOM 720 C CA . PHE A 1 93 ? -15.18 11.477 16.531 1 98.25 93 PHE A CA 1
ATOM 721 C C . PHE A 1 93 ? -14.234 10.617 17.359 1 98.25 93 PHE A C 1
ATOM 723 O O . PHE A 1 93 ? -13.18 11.078 17.797 1 98.25 93 PHE A O 1
ATOM 730 N N . LYS A 1 94 ? -14.633 9.398 17.609 1 98.06 94 LYS A N 1
ATOM 731 C CA . LYS A 1 94 ? -13.828 8.461 18.375 1 98.06 94 LYS A CA 1
ATOM 732 C C . LYS A 1 94 ? -13.5 7.215 17.562 1 98.06 94 LYS A C 1
ATOM 734 O O . LYS A 1 94 ? -14.289 6.793 16.719 1 98.06 94 LYS A O 1
ATOM 739 N N . SER A 1 95 ? -12.375 6.723 17.781 1 96.75 95 SER A N 1
ATOM 740 C CA . SER A 1 95 ? -11.922 5.43 17.281 1 96.75 95 SER A CA 1
ATOM 741 C C . SER A 1 95 ? -11.148 4.656 18.344 1 96.75 95 SER A C 1
ATOM 743 O O . SER A 1 95 ? -11.109 5.066 19.5 1 96.75 95 SER A O 1
ATOM 745 N N . GLN A 1 96 ? -10.617 3.553 17.938 1 97 96 GLN A N 1
ATOM 746 C CA . GLN A 1 96 ? -9.828 2.748 18.859 1 97 96 GLN A CA 1
ATOM 747 C C . GLN A 1 96 ? -8.562 3.48 19.281 1 97 96 GLN A C 1
ATOM 749 O O . GLN A 1 96 ? -7.938 3.127 20.281 1 97 96 GLN A O 1
ATOM 754 N N . PHE A 1 97 ? -8.211 4.535 18.609 1 97.88 97 PHE A N 1
ATOM 755 C CA . PHE A 1 97 ? -6.969 5.242 18.906 1 97.88 97 PHE A CA 1
ATOM 756 C C . PHE A 1 97 ? -7.234 6.457 19.781 1 97.88 97 PHE A C 1
ATOM 758 O O . PHE A 1 97 ? -6.297 7.137 20.203 1 97.88 97 PHE A O 1
ATOM 765 N N . GLY A 1 98 ? -8.508 6.707 19.984 1 98 98 GLY A N 1
ATOM 766 C CA . GLY A 1 98 ? -8.844 7.82 20.844 1 98 98 GLY A CA 1
ATOM 767 C C . GLY A 1 98 ? -9.836 8.781 20.234 1 98 98 GLY A C 1
ATOM 768 O O . GLY A 1 98 ? -10.648 8.391 19.391 1 98 98 GLY A O 1
ATOM 769 N N . GLU A 1 99 ? -9.797 9.953 20.766 1 98.62 99 GLU A N 1
ATOM 770 C CA . GLU A 1 99 ? -10.719 11 20.312 1 98.62 99 GLU A CA 1
ATOM 771 C C . GLU A 1 99 ? -10.023 11.969 19.359 1 98.62 99 GLU A C 1
ATOM 773 O O . GLU A 1 99 ? -8.961 12.508 19.672 1 98.62 99 GLU A O 1
ATOM 778 N N . PHE A 1 100 ? -10.648 12.156 18.219 1 98.75 100 PHE A N 1
ATOM 779 C CA . PHE A 1 100 ? -10.156 13.07 17.188 1 98.75 100 PHE A CA 1
ATOM 780 C C . PHE A 1 100 ? -10.992 14.352 17.156 1 98.75 100 PHE A C 1
ATOM 782 O O . PHE A 1 100 ? -12.219 14.297 17.281 1 98.75 100 PHE A O 1
ATOM 789 N N . SER A 1 101 ? -10.336 15.406 17.078 1 98.5 101 SER A N 1
ATOM 790 C CA . SER A 1 101 ? -11.023 16.672 16.906 1 98.5 101 SER A CA 1
ATOM 791 C C . SER A 1 101 ? -10.469 17.438 15.703 1 98.5 101 SER A C 1
ATOM 793 O O . SER A 1 101 ? -9.258 17.594 15.562 1 98.5 101 SER A O 1
ATOM 795 N N . PHE A 1 102 ? -11.375 17.969 14.883 1 98.5 102 PHE A N 1
ATOM 796 C CA . PHE A 1 102 ? -10.977 18.688 13.68 1 98.5 102 PHE A CA 1
ATOM 797 C C . PHE A 1 102 ? -11.047 20.188 13.898 1 98.5 102 PHE A C 1
ATOM 799 O O . PHE A 1 102 ? -12 20.688 14.492 1 98.5 102 PHE A O 1
ATOM 806 N N . ALA A 1 103 ? -10.062 20.812 13.477 1 98.12 103 ALA A N 1
ATOM 807 C CA . ALA A 1 103 ? -10.07 22.266 13.32 1 98.12 103 ALA A CA 1
ATOM 808 C C . ALA A 1 103 ? -9.633 22.656 11.914 1 98.12 103 ALA A C 1
ATOM 810 O O . ALA A 1 103 ? -8.547 22.297 11.461 1 98.12 103 ALA A O 1
ATOM 811 N N . SER A 1 104 ? -10.477 23.344 11.25 1 98.12 104 SER A N 1
ATOM 812 C CA . SER A 1 104 ? -10.148 23.875 9.93 1 98.12 104 SER A CA 1
ATOM 813 C C . SER A 1 104 ? -9.578 25.281 10.016 1 98.12 104 SER A C 1
ATOM 815 O O . SER A 1 104 ? -10.133 26.125 10.719 1 98.12 104 SER A O 1
ATOM 817 N N . VAL A 1 105 ? -8.492 25.469 9.297 1 97.75 105 VAL A N 1
ATOM 818 C CA . VAL A 1 105 ? -7.805 26.75 9.383 1 97.75 105 VAL A CA 1
ATOM 819 C C . VAL A 1 105 ? -7.66 27.344 7.988 1 97.75 105 VAL A C 1
ATOM 821 O O . VAL A 1 105 ? -6.738 27 7.246 1 97.75 105 VAL A O 1
ATOM 824 N N . PRO A 1 106 ? -8.508 28.281 7.578 1 97.06 106 PRO A N 1
ATOM 825 C CA . PRO A 1 106 ? -8.453 28.906 6.25 1 97.06 106 PRO A CA 1
ATOM 826 C C . PRO A 1 106 ? -7.34 29.938 6.129 1 97.06 106 PRO A C 1
ATOM 828 O O . PRO A 1 106 ? -6.977 30.578 7.121 1 97.06 106 PRO A O 1
ATOM 831 N N . CYS A 1 107 ? -6.875 30.016 4.926 1 93.38 107 CYS A N 1
ATOM 832 C CA . CYS A 1 107 ? -5.926 31.078 4.629 1 93.38 107 CYS A CA 1
ATOM 833 C C . CYS A 1 107 ? -6.605 32.438 4.68 1 93.38 107 CYS A C 1
ATOM 835 O O . CYS A 1 107 ? -7.742 32.594 4.234 1 93.38 107 CYS A O 1
ATOM 837 N N . GLU A 1 108 ? -5.953 33.344 5.297 1 84.81 108 GLU A N 1
ATOM 838 C CA . GLU A 1 108 ? -6.41 34.719 5.238 1 84.81 108 GLU A CA 1
ATOM 839 C C . GLU A 1 108 ? -5.953 35.406 3.949 1 84.81 108 GLU A C 1
ATOM 841 O O . GLU A 1 108 ? -5.066 34.875 3.258 1 84.81 108 GLU A O 1
ATOM 846 N N . GLU A 1 109 ? -6.555 36.438 3.533 1 81.38 109 GLU A N 1
ATOM 847 C CA . GLU A 1 109 ? -6.336 37.125 2.273 1 81.38 109 GLU A CA 1
ATOM 848 C C . GLU A 1 109 ? -4.852 37.406 2.041 1 81.38 109 GLU A C 1
ATOM 850 O O . GLU A 1 109 ? -4.367 37.312 0.914 1 81.38 109 GLU A O 1
ATOM 855 N N . MET A 1 110 ? -4.082 37.625 3.029 1 87.19 110 MET A N 1
ATOM 856 C CA . MET A 1 110 ? -2.701 38.031 2.785 1 87.19 110 MET A CA 1
ATOM 857 C C . MET A 1 110 ? -1.728 36.969 3.279 1 87.19 110 MET A C 1
ATOM 859 O O . MET A 1 110 ? -0.525 37.219 3.377 1 87.19 110 MET A O 1
ATOM 863 N N . VAL A 1 111 ? -2.201 35.875 3.549 1 92.94 111 VAL A N 1
ATOM 864 C CA . VAL A 1 111 ? -1.329 34.812 4.02 1 92.94 111 VAL A CA 1
ATOM 865 C C . VAL A 1 111 ? -1.51 33.562 3.141 1 92.94 111 VAL A C 1
ATOM 867 O O . VAL A 1 111 ? -2.627 33.062 2.988 1 92.94 111 VAL A O 1
ATOM 870 N N . SER A 1 112 ? -0.43 33.125 2.457 1 95.38 112 SER A N 1
ATOM 871 C CA . SER A 1 112 ? -0.508 31.953 1.6 1 95.38 112 SER A CA 1
ATOM 872 C C . SER A 1 112 ? -0.719 30.688 2.42 1 95.38 112 SER A C 1
ATOM 874 O O . SER A 1 112 ? -0.443 30.672 3.621 1 95.38 112 SER A O 1
ATOM 876 N N . ARG A 1 113 ? -1.205 29.734 1.808 1 96.94 113 ARG A N 1
ATOM 877 C CA . ARG A 1 113 ? -1.399 28.438 2.445 1 96.94 113 ARG A CA 1
ATOM 878 C C . ARG A 1 113 ? -0.086 27.891 3.004 1 96.94 113 ARG A C 1
ATOM 880 O O . ARG A 1 113 ? -0.045 27.375 4.125 1 96.94 113 ARG A O 1
ATOM 887 N N . GLU A 1 114 ? 0.942 28.078 2.248 1 97.19 114 GLU A N 1
ATOM 888 C CA . GLU A 1 114 ? 2.279 27.688 2.686 1 97.19 114 GLU A CA 1
ATOM 889 C C . GLU A 1 114 ? 2.67 28.406 3.977 1 97.19 114 GLU A C 1
ATOM 891 O O . GLU A 1 114 ? 3.1 27.766 4.941 1 97.19 114 GLU A O 1
ATOM 896 N N . GLU A 1 115 ? 2.564 29.672 3.922 1 97.25 115 GLU A N 1
ATOM 897 C CA . GLU A 1 115 ? 2.938 30.469 5.086 1 97.25 115 GLU A CA 1
ATOM 898 C C . GLU A 1 115 ? 2.107 30.094 6.309 1 97.25 115 GLU A C 1
ATOM 900 O O . GLU A 1 115 ? 2.639 29.984 7.414 1 97.25 115 GLU A O 1
ATOM 905 N N . LEU A 1 116 ? 0.882 29.938 6.078 1 97.81 116 LEU A N 1
ATOM 906 C CA . LEU A 1 116 ? -0 29.578 7.18 1 97.81 116 LEU A CA 1
ATOM 907 C C . LEU A 1 116 ? 0.383 28.203 7.75 1 97.81 116 LEU A C 1
ATOM 909 O O . LEU A 1 116 ? 0.443 28.031 8.969 1 97.81 116 LEU A O 1
ATOM 913 N N . TYR A 1 117 ? 0.607 27.219 6.887 1 98.25 117 TYR A N 1
ATOM 914 C CA . TYR A 1 117 ? 1.021 25.891 7.316 1 98.25 117 TYR A CA 1
ATOM 915 C C . TYR A 1 117 ? 2.283 25.969 8.172 1 98.25 117 TYR A C 1
ATOM 917 O O . TYR A 1 117 ? 2.344 25.375 9.25 1 98.25 117 TYR A O 1
ATOM 925 N N . LEU A 1 118 ? 3.234 26.719 7.723 1 98.06 118 LEU A N 1
ATOM 926 C CA . LEU A 1 118 ? 4.516 26.812 8.406 1 98.06 118 LEU A CA 1
ATOM 927 C C . LEU A 1 118 ? 4.367 27.547 9.734 1 98.06 118 LEU A C 1
ATOM 929 O O . LEU A 1 118 ? 5.035 27.219 10.719 1 98.06 118 LEU A O 1
ATOM 933 N N . ASP A 1 119 ? 3.527 28.531 9.742 1 96.69 119 ASP A N 1
ATOM 934 C CA . ASP A 1 119 ? 3.25 29.25 10.992 1 96.69 119 ASP A CA 1
ATOM 935 C C . ASP A 1 119 ? 2.637 28.297 12.023 1 96.69 119 ASP A C 1
ATOM 937 O O . ASP A 1 119 ? 3.072 28.281 13.18 1 96.69 119 ASP A O 1
ATOM 941 N N . LEU A 1 120 ? 1.645 27.562 11.602 1 97.56 120 LEU A N 1
ATOM 942 C CA . LEU A 1 120 ? 0.999 26.625 12.508 1 97.56 120 LEU A CA 1
ATOM 943 C C . LEU A 1 120 ? 1.981 25.547 12.969 1 97.56 120 LEU A C 1
ATOM 945 O O . LEU A 1 120 ? 1.976 25.156 14.133 1 97.56 120 LEU A O 1
ATOM 949 N N . LEU A 1 121 ? 2.801 25.109 12.047 1 98.19 121 LEU A N 1
ATOM 950 C CA . LEU A 1 121 ? 3.842 24.141 12.391 1 98.19 121 LEU A CA 1
ATOM 951 C C . LEU A 1 121 ? 4.727 24.688 13.508 1 98.19 121 LEU A C 1
ATOM 953 O O . LEU A 1 121 ? 4.973 24 14.5 1 98.19 121 LEU A O 1
ATOM 957 N N . SER A 1 122 ? 5.113 25.891 13.383 1 96.75 122 SER A N 1
ATOM 958 C CA . SER A 1 122 ? 5.969 26.516 14.391 1 96.75 122 SER A CA 1
ATOM 959 C C . SER A 1 122 ? 5.254 26.625 15.734 1 96.75 122 SER A C 1
ATOM 961 O O . SER A 1 122 ? 5.852 26.375 16.781 1 96.75 122 SER A O 1
ATOM 963 N N . ILE A 1 123 ? 4.043 26.984 15.672 1 96.94 123 ILE A N 1
ATOM 964 C CA . ILE A 1 123 ? 3.244 27.125 16.875 1 96.94 123 ILE A CA 1
ATOM 965 C C . ILE A 1 123 ? 3.15 25.781 17.594 1 96.94 123 ILE A C 1
ATOM 967 O O . ILE A 1 123 ? 3.34 25.703 18.812 1 96.94 123 ILE A O 1
ATOM 971 N N . VAL A 1 124 ? 2.873 24.719 16.859 1 97.31 124 VAL A N 1
ATOM 972 C CA . VAL A 1 124 ? 2.732 23.391 17.422 1 97.31 124 VAL A CA 1
ATOM 973 C C . VAL A 1 124 ? 4.078 22.906 17.969 1 97.31 124 VAL A C 1
ATOM 975 O O . VAL A 1 124 ? 4.148 22.359 19.062 1 97.31 124 VAL A O 1
ATOM 978 N N . LEU A 1 125 ? 5.133 23.141 17.219 1 96.31 125 LEU A N 1
ATOM 979 C CA . LEU A 1 125 ? 6.469 22.734 17.625 1 96.31 125 LEU A CA 1
ATOM 980 C C . LEU A 1 125 ? 6.875 23.422 18.922 1 96.31 125 LEU A C 1
ATOM 982 O O . LEU A 1 125 ? 7.594 22.828 19.75 1 96.31 125 LEU A O 1
ATOM 986 N N . ASP A 1 126 ? 6.402 24.562 19.203 1 94.5 126 ASP A N 1
ATOM 987 C CA . ASP A 1 126 ? 6.762 25.344 20.375 1 94.5 126 ASP A CA 1
ATOM 988 C C . ASP A 1 126 ? 5.918 24.953 21.578 1 94.5 126 ASP A C 1
ATOM 990 O O . ASP A 1 126 ? 6.215 25.344 22.703 1 94.5 126 ASP A O 1
ATOM 994 N N . SER A 1 127 ? 4.891 24.266 21.328 1 95.38 127 SER A N 1
ATOM 995 C CA . SER A 1 127 ? 4.012 23.859 22.422 1 95.38 127 SER A CA 1
ATOM 996 C C . SER A 1 127 ? 4.648 22.766 23.266 1 95.38 127 SER A C 1
ATOM 998 O O . SER A 1 127 ? 5.031 21.719 22.734 1 95.38 127 SER A O 1
ATOM 1000 N N . ALA A 1 128 ? 4.676 22.922 24.516 1 93.62 128 ALA A N 1
ATOM 1001 C CA . ALA A 1 128 ? 5.254 21.938 25.438 1 93.62 128 ALA A CA 1
ATOM 1002 C C . ALA A 1 128 ? 4.336 20.734 25.609 1 93.62 128 ALA A C 1
ATOM 1004 O O . ALA A 1 128 ? 4.789 19.656 25.984 1 93.62 128 ALA A O 1
ATOM 1005 N N . ASP A 1 129 ? 3.125 20.875 25.266 1 96 129 ASP A N 1
ATOM 1006 C CA . ASP A 1 129 ? 2.139 19.828 25.5 1 96 129 ASP A CA 1
ATOM 1007 C C . ASP A 1 129 ? 2.189 18.766 24.391 1 96 129 ASP A C 1
ATOM 1009 O O . ASP A 1 129 ? 1.801 17.625 24.609 1 96 129 ASP A O 1
ATOM 1013 N N . VAL A 1 130 ? 2.676 19.188 23.266 1 97.38 130 VAL A N 1
ATOM 1014 C CA . VAL A 1 130 ? 2.676 18.281 22.109 1 97.38 130 VAL A CA 1
ATOM 1015 C C . VAL A 1 130 ? 3.859 17.328 22.219 1 97.38 130 VAL A C 1
ATOM 1017 O O . VAL A 1 130 ? 5.004 17.766 22.375 1 97.38 130 VAL A O 1
ATOM 1020 N N . GLU A 1 131 ? 3.545 16.078 22.047 1 96.69 131 GLU A N 1
ATOM 1021 C CA . GLU A 1 131 ? 4.566 15.031 22.109 1 96.69 131 GLU A CA 1
ATOM 1022 C C . GLU A 1 131 ? 4.77 14.375 20.75 1 96.69 131 GLU A C 1
ATOM 1024 O O . GLU A 1 131 ? 5.867 13.906 20.438 1 96.69 131 GLU A O 1
ATOM 1029 N N . ARG A 1 132 ? 3.715 14.297 20.031 1 97.62 132 ARG A N 1
ATOM 1030 C CA . ARG A 1 132 ? 3.748 13.672 18.703 1 97.62 132 ARG A CA 1
ATOM 1031 C C . ARG A 1 132 ? 3.121 14.578 17.656 1 97.62 132 ARG A C 1
ATOM 1033 O O . ARG A 1 132 ? 2.002 15.062 17.828 1 97.62 132 ARG A O 1
ATOM 1040 N N . LEU A 1 133 ? 3.854 14.75 16.656 1 98.25 133 LEU A N 1
ATOM 1041 C CA . LEU A 1 133 ? 3.406 15.578 15.531 1 98.25 133 LEU A CA 1
ATOM 1042 C C . LEU A 1 133 ? 3.43 14.789 14.227 1 98.25 133 LEU A C 1
ATOM 1044 O O . LEU A 1 133 ? 4.469 14.25 13.844 1 98.25 133 LEU A O 1
ATOM 1048 N N . ILE A 1 134 ? 2.27 14.695 13.586 1 98.5 134 ILE A N 1
ATOM 1049 C CA . ILE A 1 134 ? 2.127 14.047 12.281 1 98.5 134 ILE A CA 1
ATOM 1050 C C . ILE A 1 134 ? 1.851 15.102 11.211 1 98.5 134 ILE A C 1
ATOM 1052 O O . ILE A 1 134 ? 0.924 15.898 11.344 1 98.5 134 ILE A O 1
ATOM 1056 N N . LEU A 1 135 ? 2.639 15.062 10.195 1 98.5 135 LEU A N 1
ATOM 1057 C CA . LEU A 1 135 ? 2.564 16.094 9.172 1 98.5 135 LEU A CA 1
ATOM 1058 C C . LEU A 1 135 ? 2.146 15.508 7.828 1 98.5 135 LEU A C 1
ATOM 1060 O O . LEU A 1 135 ? 2.666 14.469 7.414 1 98.5 135 LEU A O 1
ATOM 1064 N N . VAL A 1 136 ? 1.217 16.109 7.215 1 98.56 136 VAL A N 1
ATOM 1065 C CA . VAL A 1 136 ? 0.902 15.945 5.801 1 98.56 136 VAL A CA 1
ATOM 1066 C C . VAL A 1 136 ? 1.119 17.266 5.066 1 98.56 136 VAL A C 1
ATOM 1068 O O . VAL A 1 136 ? 0.229 18.125 5.031 1 98.56 136 VAL A O 1
ATOM 1071 N N . SER A 1 137 ? 2.244 17.406 4.523 1 97.44 137 SER A N 1
ATOM 1072 C CA . SER A 1 137 ? 2.658 18.688 3.949 1 97.44 137 SER A CA 1
ATOM 1073 C C . SER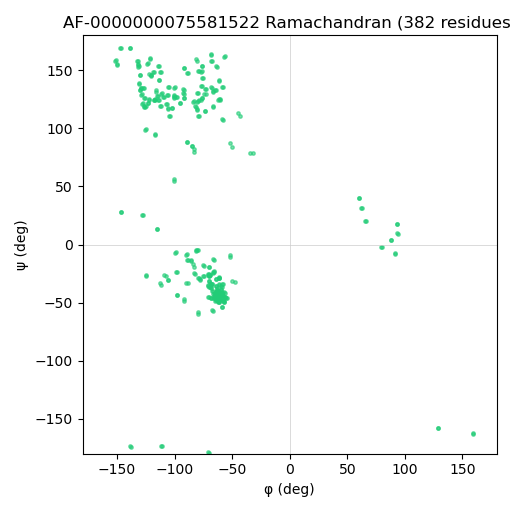 A 1 137 ? 2.982 18.547 2.467 1 97.44 137 SER A C 1
ATOM 1075 O O . SER A 1 137 ? 3.236 17.438 1.983 1 97.44 137 SER A O 1
ATOM 1077 N N . PHE A 1 138 ? 2.967 19.625 1.793 1 95.38 138 PHE A N 1
ATOM 1078 C CA . PHE A 1 138 ? 3.238 19.672 0.361 1 95.38 138 PHE A CA 1
ATOM 1079 C C . PHE A 1 138 ? 4.727 19.859 0.098 1 95.38 138 PHE A C 1
ATOM 1081 O O . PHE A 1 138 ? 5.18 20.953 -0.228 1 95.38 138 PHE A O 1
ATOM 1088 N N . ASN A 1 139 ? 5.426 18.797 0.022 1 90.5 139 ASN A N 1
ATOM 1089 C CA . ASN A 1 139 ? 6.883 18.812 -0.007 1 90.5 139 ASN A CA 1
ATOM 1090 C C . ASN A 1 139 ? 7.41 19.422 -1.307 1 90.5 139 ASN A C 1
ATOM 1092 O O . ASN A 1 139 ? 8.445 20.094 -1.312 1 90.5 139 ASN A O 1
ATOM 1096 N N . GLU A 1 140 ? 6.723 19.203 -2.346 1 88.56 140 GLU A N 1
ATOM 1097 C CA . GLU A 1 140 ? 7.168 19.734 -3.631 1 88.56 140 GLU A CA 1
ATOM 1098 C C . GLU A 1 140 ? 7.121 21.25 -3.646 1 88.56 140 GLU A C 1
ATOM 1100 O O . GLU A 1 140 ? 7.824 21.891 -4.43 1 88.56 140 GLU A O 1
ATOM 1105 N N . GLU A 1 141 ? 6.293 21.797 -2.783 1 93.12 141 GLU A N 1
ATOM 1106 C CA . GLU A 1 141 ? 6.148 23.25 -2.779 1 93.12 141 GLU A CA 1
ATOM 1107 C C . GLU A 1 141 ? 7.008 23.891 -1.692 1 93.12 141 GLU A C 1
ATOM 1109 O O . GLU A 1 141 ? 7.676 24.891 -1.933 1 93.12 141 GLU A O 1
ATOM 1114 N N . TYR A 1 142 ? 7.02 23.328 -0.539 1 96.12 142 TYR A N 1
ATOM 1115 C CA . TYR A 1 142 ? 7.699 24.016 0.55 1 96.12 142 TYR A CA 1
ATOM 1116 C C . TYR A 1 142 ? 8.344 23.031 1.509 1 96.12 142 TYR A C 1
ATOM 1118 O O . TYR A 1 142 ? 8.508 23.328 2.697 1 96.12 142 TYR A O 1
ATOM 1126 N N . GLY A 1 143 ? 8.719 21.859 1.033 1 92.56 143 GLY A N 1
ATOM 1127 C CA . GLY A 1 143 ? 9.281 20.797 1.843 1 92.56 143 GLY A CA 1
ATOM 1128 C C . GLY A 1 143 ? 10.562 21.188 2.553 1 92.56 143 GLY A C 1
ATOM 1129 O O . GLY A 1 143 ? 10.773 20.828 3.709 1 92.56 143 GLY A O 1
ATOM 1130 N N . ASP A 1 144 ? 11.352 21.984 1.899 1 91.81 144 ASP A N 1
ATOM 1131 C CA . ASP A 1 144 ? 12.617 22.422 2.48 1 91.81 144 ASP A CA 1
ATOM 1132 C C . ASP A 1 144 ? 12.391 23.25 3.74 1 91.81 144 ASP A C 1
ATOM 1134 O O . ASP A 1 144 ? 13.141 23.141 4.711 1 91.81 144 ASP A O 1
ATOM 1138 N N . LYS A 1 145 ? 11.414 24.047 3.676 1 96.19 145 LYS A N 1
ATOM 1139 C CA . LYS A 1 145 ? 11.102 24.906 4.816 1 96.19 145 LYS A CA 1
ATOM 1140 C C . LYS A 1 145 ? 10.586 24.078 5.992 1 96.19 145 LYS A C 1
ATOM 1142 O O . LYS A 1 145 ? 10.859 24.406 7.152 1 96.19 145 LYS A O 1
ATOM 1147 N N . VAL A 1 146 ? 9.812 23.062 5.691 1 96.38 146 VAL A N 1
ATOM 1148 C CA . VAL A 1 146 ? 9.352 22.156 6.742 1 96.38 146 VAL A CA 1
ATOM 1149 C C . VAL A 1 146 ? 10.547 21.5 7.422 1 96.38 146 VAL A C 1
ATOM 1151 O O . VAL A 1 146 ? 10.648 21.5 8.648 1 96.38 146 VAL A O 1
ATOM 1154 N N . MET A 1 147 ? 11.477 21 6.582 1 94.19 147 MET A N 1
ATOM 1155 C CA . MET A 1 147 ? 12.648 20.312 7.113 1 94.19 147 MET A CA 1
ATOM 1156 C C . MET A 1 147 ? 13.492 21.25 7.961 1 94.19 147 MET A C 1
ATOM 1158 O O . MET A 1 147 ? 14.016 20.859 9.008 1 94.19 147 MET A O 1
ATOM 1162 N N . GLU A 1 148 ? 13.586 22.422 7.523 1 94.38 148 GLU A N 1
ATOM 1163 C CA . GLU A 1 148 ? 14.336 23.406 8.273 1 94.38 148 GLU A CA 1
ATOM 1164 C C . GLU A 1 148 ? 13.75 23.625 9.664 1 94.38 148 GLU A C 1
ATOM 1166 O O . GLU A 1 148 ? 14.484 23.734 10.648 1 94.38 148 GLU A O 1
ATOM 1171 N N . ARG A 1 149 ? 12.445 23.672 9.742 1 94.75 149 ARG A N 1
ATOM 1172 C CA . ARG A 1 149 ? 11.773 23.906 11.023 1 94.75 149 ARG A CA 1
ATOM 1173 C C . ARG A 1 149 ? 11.914 22.688 11.945 1 94.75 149 ARG A C 1
ATOM 1175 O O . ARG A 1 149 ? 11.859 22.828 13.164 1 94.75 149 ARG A O 1
ATOM 1182 N N . LEU A 1 150 ? 12.062 21.578 11.352 1 95 150 LEU A N 1
ATOM 1183 C CA . LEU A 1 150 ? 12.125 20.344 12.141 1 95 150 LEU A CA 1
ATOM 1184 C C . LEU A 1 150 ? 13.539 20.109 12.664 1 95 150 LEU A C 1
ATOM 1186 O O . LEU A 1 150 ? 13.742 19.328 13.594 1 95 150 LEU A O 1
ATOM 1190 N N . LYS A 1 151 ? 14.438 20.797 11.992 1 91.56 151 LYS A N 1
ATOM 1191 C CA . LYS A 1 151 ? 15.828 20.641 12.43 1 91.56 151 LYS A CA 1
ATOM 1192 C C . LYS A 1 151 ? 16 21.094 13.875 1 91.56 151 LYS A C 1
ATOM 1194 O O . LYS A 1 151 ? 15.586 22.188 14.234 1 91.56 151 LYS A O 1
ATOM 1199 N N . GLY A 1 152 ? 16.484 20.281 14.68 1 86.94 152 GLY A N 1
ATOM 1200 C CA . GLY A 1 152 ? 16.844 20.656 16.047 1 86.94 152 GLY A CA 1
ATOM 1201 C C . GLY A 1 152 ? 15.703 20.438 17.031 1 86.94 152 GLY A C 1
ATOM 1202 O O . GLY A 1 152 ? 15.852 20.719 18.219 1 86.94 152 GLY A O 1
ATOM 1203 N N . VAL A 1 153 ? 14.531 20.094 16.469 1 90.5 153 VAL A N 1
ATOM 1204 C CA . VAL A 1 153 ? 13.43 19.781 17.375 1 90.5 153 VAL A CA 1
ATOM 1205 C C . VAL A 1 153 ? 13.805 18.594 18.25 1 90.5 153 VAL A C 1
ATOM 1207 O O . VAL A 1 153 ? 14.25 17.562 17.75 1 90.5 153 VAL A O 1
ATOM 1210 N N . LYS A 1 154 ? 13.68 18.859 19.547 1 85.88 154 LYS A N 1
ATOM 1211 C CA . LYS A 1 154 ? 13.984 17.812 20.5 1 85.88 154 LYS A CA 1
ATOM 1212 C C . LYS A 1 154 ? 12.742 17.375 21.266 1 85.88 154 LYS A C 1
ATOM 1214 O O . LYS A 1 154 ? 11.781 18.141 21.375 1 85.88 154 LYS A O 1
ATOM 1219 N N . ASN A 1 155 ? 12.695 16.234 21.719 1 88.31 155 ASN A N 1
ATOM 1220 C CA . ASN A 1 155 ? 11.711 15.68 22.641 1 88.31 155 ASN A CA 1
ATOM 1221 C C . ASN A 1 155 ? 10.328 15.594 22 1 88.31 155 ASN A C 1
ATOM 1223 O O . ASN A 1 155 ? 9.32 15.766 22.688 1 88.31 155 ASN A O 1
ATOM 1227 N N . LYS A 1 156 ? 10.242 15.609 20.734 1 94 156 LYS A N 1
ATOM 1228 C CA . LYS A 1 156 ? 8.992 15.406 20.016 1 94 156 LYS A CA 1
ATOM 1229 C C . LYS A 1 156 ? 9.156 14.359 18.922 1 94 156 LYS A C 1
ATOM 1231 O O . LYS A 1 156 ? 10.156 14.359 18.203 1 94 156 LYS A O 1
ATOM 1236 N N . GLU A 1 157 ? 8.242 13.477 18.891 1 94.38 157 GLU A N 1
ATOM 1237 C CA . GLU A 1 157 ? 8.195 12.531 17.781 1 94.38 157 GLU A CA 1
ATOM 1238 C C . GLU A 1 157 ? 7.52 13.133 16.547 1 94.38 157 GLU A C 1
ATOM 1240 O O . GLU A 1 157 ? 6.367 13.57 16.625 1 94.38 157 GLU A O 1
ATOM 1245 N N . THR A 1 158 ? 8.211 13.234 15.508 1 95.75 158 THR A N 1
ATOM 1246 C CA . THR A 1 158 ? 7.652 13.82 14.297 1 95.75 158 THR A CA 1
ATOM 1247 C C . THR A 1 158 ? 7.617 12.805 13.164 1 95.75 158 THR A C 1
ATOM 1249 O O . THR A 1 158 ? 8.633 12.172 12.859 1 95.75 158 THR A O 1
ATOM 1252 N N . ILE A 1 159 ? 6.453 12.633 12.625 1 95.94 159 ILE A N 1
ATOM 1253 C CA . ILE A 1 159 ? 6.266 11.75 11.477 1 95.94 159 ILE A CA 1
ATOM 1254 C C . ILE A 1 159 ? 5.66 12.539 10.312 1 95.94 159 ILE A C 1
ATOM 1256 O O . ILE A 1 159 ? 4.617 13.18 10.469 1 95.94 159 ILE A O 1
ATOM 1260 N N . GLN A 1 160 ? 6.281 12.508 9.219 1 95.75 160 GLN A N 1
ATOM 1261 C CA . GLN A 1 160 ? 5.762 13.211 8.047 1 95.75 160 GLN A CA 1
ATOM 1262 C C . GLN A 1 160 ? 5.301 12.227 6.977 1 95.75 160 GLN A C 1
ATOM 1264 O O . GLN A 1 160 ? 6.016 11.273 6.652 1 95.75 160 GLN A O 1
ATOM 1269 N N . PHE A 1 161 ? 4.133 12.445 6.523 1 95.75 161 PHE A N 1
ATOM 1270 C CA . PHE A 1 161 ? 3.633 11.711 5.363 1 95.75 161 PHE A CA 1
ATOM 1271 C C . PHE A 1 161 ? 3.928 12.477 4.078 1 95.75 161 PHE A C 1
ATOM 1273 O O . PHE A 1 161 ? 3.564 13.648 3.945 1 95.75 161 PHE A O 1
ATOM 1280 N N . ARG A 1 162 ? 4.562 11.758 3.213 1 91.5 162 ARG A N 1
ATOM 1281 C CA . ARG A 1 162 ? 5.047 12.32 1.954 1 91.5 162 ARG A CA 1
ATOM 1282 C C . ARG A 1 162 ? 4.816 11.352 0.799 1 91.5 162 ARG A C 1
ATOM 1284 O O . ARG A 1 162 ? 4.434 10.203 1.016 1 91.5 162 ARG A O 1
ATOM 1291 N N . MET A 1 163 ? 5.039 11.93 -0.395 1 89.12 163 MET A N 1
ATOM 1292 C CA . MET A 1 163 ? 5.047 11.039 -1.554 1 89.12 163 MET A CA 1
ATOM 1293 C C . MET A 1 163 ? 6.473 10.672 -1.946 1 89.12 163 MET A C 1
ATOM 1295 O O . MET A 1 163 ? 6.703 9.617 -2.541 1 89.12 163 MET A O 1
ATOM 1299 N N . ASN A 1 164 ? 7.395 11.594 -1.525 1 84.69 164 ASN A N 1
ATOM 1300 C CA . ASN A 1 164 ? 8.797 11.32 -1.841 1 84.69 164 ASN A CA 1
ATOM 1301 C C . ASN A 1 164 ? 9.633 11.172 -0.576 1 84.69 164 ASN A C 1
ATOM 1303 O O . ASN A 1 164 ? 9.398 11.867 0.417 1 84.69 164 ASN A O 1
ATOM 1307 N N . GLU A 1 165 ? 10.648 10.32 -0.701 1 82.38 165 GLU A N 1
ATOM 1308 C CA . GLU A 1 165 ? 11.594 10.172 0.401 1 82.38 165 GLU A CA 1
ATOM 1309 C C . GLU A 1 165 ? 12.367 11.461 0.653 1 82.38 165 GLU A C 1
ATOM 1311 O O . GLU A 1 165 ? 12.797 12.125 -0.291 1 82.38 165 GLU A O 1
ATOM 1316 N N . PRO A 1 166 ? 12.398 11.773 1.908 1 83.69 166 PRO A N 1
ATOM 1317 C CA . PRO A 1 166 ? 13.203 12.961 2.188 1 83.69 166 PRO A CA 1
ATOM 1318 C C . PRO A 1 166 ? 14.68 12.773 1.843 1 83.69 166 PRO A C 1
ATOM 1320 O O . PRO A 1 166 ? 15.203 11.656 1.952 1 83.69 166 PRO A O 1
ATOM 1323 N N . GLU A 1 167 ? 15.289 13.844 1.545 1 79 167 GLU A N 1
ATOM 1324 C CA . GLU A 1 167 ? 16.703 13.789 1.164 1 79 167 GLU A CA 1
ATOM 1325 C C . GLU A 1 167 ? 17.594 13.641 2.391 1 79 167 GLU A C 1
ATOM 1327 O O . GLU A 1 167 ? 18.688 13.086 2.299 1 79 167 GLU A O 1
ATOM 1332 N N . GLU A 1 168 ? 17.125 14.156 3.451 1 80.69 168 GLU A N 1
ATOM 1333 C CA . GLU A 1 168 ? 17.938 14.156 4.668 1 80.69 168 GLU A CA 1
ATOM 1334 C C . GLU A 1 168 ? 17.219 13.438 5.805 1 80.69 168 GLU A C 1
ATOM 1336 O O . GLU A 1 168 ? 15.984 13.414 5.855 1 80.69 168 GLU A O 1
ATOM 1341 N N . SER A 1 169 ? 18.094 12.812 6.582 1 80.81 169 SER A N 1
ATOM 1342 C CA . SER A 1 169 ? 17.578 12.211 7.812 1 80.81 169 SER A CA 1
ATOM 1343 C C . SER A 1 169 ? 17.875 13.094 9.023 1 80.81 169 SER A C 1
ATOM 1345 O O . SER A 1 169 ? 18.969 13.633 9.156 1 80.81 169 SER A O 1
ATOM 1347 N N . ILE A 1 170 ? 16.828 13.359 9.719 1 84.31 170 ILE A N 1
ATOM 1348 C CA . ILE A 1 170 ? 16.922 14.172 10.93 1 84.31 170 ILE A CA 1
ATOM 1349 C C . ILE A 1 170 ? 16.578 13.32 12.148 1 84.31 170 ILE A C 1
ATOM 1351 O O . ILE A 1 170 ? 15.719 12.43 12.078 1 84.31 170 ILE A O 1
ATOM 1355 N N . GLU A 1 171 ? 17.312 13.547 13.25 1 83.88 171 GLU A N 1
ATOM 1356 C CA . GLU A 1 171 ? 17.016 12.828 14.484 1 83.88 171 GLU A CA 1
ATOM 1357 C C . GLU A 1 171 ? 15.578 13.07 14.938 1 83.88 171 GLU A C 1
ATOM 1359 O O . GLU A 1 171 ? 15.094 14.203 14.906 1 83.88 171 GLU A O 1
ATOM 1364 N N . GLY A 1 172 ? 14.914 12.062 15.336 1 85.62 172 GLY A N 1
ATOM 1365 C CA . GLY A 1 172 ? 13.562 12.18 15.867 1 85.62 172 GLY A CA 1
ATOM 1366 C C . GLY A 1 172 ? 12.508 12.32 14.781 1 85.62 172 GLY A C 1
ATOM 1367 O O . GLY A 1 172 ? 11.32 12.492 15.078 1 85.62 172 GLY A O 1
ATOM 1368 N N . TYR A 1 173 ? 13.016 12.344 13.609 1 91.69 173 TYR A N 1
ATOM 1369 C CA . TYR A 1 173 ? 12.148 12.508 12.453 1 91.69 173 TYR A CA 1
ATOM 1370 C C . TYR A 1 173 ? 12 11.195 11.688 1 91.69 173 TYR A C 1
ATOM 1372 O O . TYR A 1 173 ? 12.984 10.508 11.43 1 91.69 173 TYR A O 1
ATOM 1380 N N . GLN A 1 174 ? 10.758 10.859 11.461 1 91.19 174 GLN A N 1
ATOM 1381 C CA . GLN A 1 174 ? 10.422 9.727 10.609 1 91.19 174 GLN A CA 1
ATOM 1382 C C . GLN A 1 174 ? 9.516 10.148 9.461 1 91.19 174 GLN A C 1
ATOM 1384 O O . GLN A 1 174 ? 8.867 11.195 9.531 1 91.19 174 GLN A O 1
ATOM 1389 N N . TRP A 1 175 ? 9.547 9.398 8.43 1 91.06 175 TRP A N 1
ATOM 1390 C CA . TRP A 1 175 ? 8.617 9.688 7.344 1 91.06 175 TRP A CA 1
ATOM 1391 C C . TRP A 1 175 ? 7.891 8.43 6.895 1 91.06 175 TRP A C 1
ATOM 1393 O O . TRP A 1 175 ? 8.367 7.312 7.125 1 91.06 175 TRP A O 1
ATOM 1403 N N . GLU A 1 176 ? 6.668 8.609 6.344 1 90.81 176 GLU A N 1
ATOM 1404 C CA . GLU A 1 176 ? 5.809 7.555 5.812 1 90.81 176 GLU A CA 1
ATOM 1405 C C . GLU A 1 176 ? 5.27 7.926 4.434 1 90.81 176 GLU A C 1
ATOM 1407 O O . GLU A 1 176 ? 5.191 9.109 4.09 1 90.81 176 GLU A O 1
ATOM 1412 N N . MET A 1 177 ? 4.895 6.934 3.711 1 90.38 177 MET A N 1
ATOM 1413 C CA . MET A 1 177 ? 4.273 7.152 2.408 1 90.38 177 MET A CA 1
ATOM 1414 C C . MET A 1 177 ? 2.783 7.426 2.555 1 90.38 177 MET A C 1
ATOM 1416 O O . MET A 1 177 ? 2.035 6.578 3.047 1 90.38 177 MET A O 1
ATOM 1420 N N . LEU A 1 178 ? 2.395 8.516 2.045 1 94.81 178 LEU A N 1
ATOM 1421 C CA . LEU A 1 178 ? 0.996 8.914 2.16 1 94.81 178 LEU A CA 1
ATOM 1422 C C . LEU A 1 178 ? 0.105 8.031 1.295 1 94.81 178 LEU A C 1
ATOM 1424 O O . LEU A 1 178 ? -1.063 7.809 1.621 1 94.81 178 LEU A O 1
ATOM 1428 N N . ALA A 1 179 ? 0.649 7.48 0.28 1 93 179 ALA A N 1
ATOM 1429 C CA . ALA A 1 179 ? -0.116 6.676 -0.669 1 93 179 ALA A CA 1
ATOM 1430 C C . ALA A 1 179 ? -0.799 5.504 0.03 1 93 179 ALA A C 1
ATOM 1432 O O . ALA A 1 179 ? -1.936 5.156 -0.299 1 93 179 ALA A O 1
ATOM 1433 N N . TYR A 1 180 ? -0.173 4.961 1.021 1 92.19 180 TYR A N 1
ATOM 1434 C CA . TYR A 1 180 ? -0.677 3.742 1.646 1 92.19 180 TYR A CA 1
ATOM 1435 C C . TYR A 1 180 ? -1.996 4.004 2.363 1 92.19 180 TYR A C 1
ATOM 1437 O O . TYR A 1 180 ? -3.018 3.393 2.039 1 92.19 180 TYR A O 1
ATOM 1445 N N . PRO A 1 181 ? -2.004 4.93 3.279 1 94.25 181 PRO A N 1
ATOM 1446 C CA . PRO A 1 181 ? -3.297 5.16 3.926 1 94.25 181 PRO A CA 1
ATOM 1447 C C . PRO A 1 181 ? -4.355 5.68 2.957 1 94.25 181 PRO A C 1
ATOM 1449 O O . PRO A 1 181 ? -5.547 5.402 3.129 1 94.25 181 PRO A O 1
ATOM 1452 N N . VAL A 1 182 ? -4.023 6.391 1.951 1 96.19 182 VAL A N 1
ATOM 1453 C CA . VAL A 1 182 ? -4.988 6.887 0.976 1 96.19 182 VAL A CA 1
ATOM 1454 C C . VAL A 1 182 ? -5.562 5.723 0.177 1 96.19 182 VAL A C 1
ATOM 1456 O O . VAL A 1 182 ? -6.777 5.637 -0.024 1 96.19 182 VAL A O 1
ATOM 1459 N N . MET A 1 183 ? -4.691 4.832 -0.288 1 93.94 183 MET A N 1
ATOM 1460 C CA . MET A 1 183 ? -5.168 3.66 -1.019 1 93.94 183 MET A CA 1
ATOM 1461 C C . MET A 1 183 ? -6.121 2.834 -0.161 1 93.94 183 MET A C 1
ATOM 1463 O O . MET A 1 183 ? -7.16 2.379 -0.644 1 93.94 183 MET A O 1
ATOM 1467 N N . GLN A 1 184 ? -5.762 2.701 1.091 1 92 184 GLN A N 1
ATOM 1468 C CA . GLN A 1 184 ? -6.645 1.98 2.004 1 92 184 GLN A CA 1
ATOM 1469 C C . GLN A 1 184 ? -8 2.666 2.111 1 92 184 GLN A C 1
ATOM 1471 O O . GLN A 1 184 ? -9.047 2.01 2.037 1 92 184 GLN A O 1
ATOM 1476 N N . ALA A 1 185 ? -7.988 3.904 2.227 1 95.62 185 ALA A N 1
ATOM 1477 C CA . ALA A 1 185 ? -9.219 4.676 2.398 1 95.62 185 ALA A CA 1
ATOM 1478 C C . ALA A 1 185 ? -10.055 4.664 1.122 1 95.62 185 ALA A C 1
ATOM 1480 O O . ALA A 1 185 ? -11.281 4.809 1.174 1 95.62 185 ALA A O 1
ATOM 1481 N N . LEU A 1 186 ? -9.375 4.484 0.023 1 95.62 186 LEU A N 1
ATOM 1482 C CA . LEU A 1 186 ? -10.062 4.406 -1.261 1 95.62 186 LEU A CA 1
ATOM 1483 C C . LEU A 1 186 ? -10.633 3.008 -1.487 1 95.62 186 LEU A C 1
ATOM 1485 O O . LEU A 1 186 ? -11.297 2.76 -2.494 1 95.62 186 LEU A O 1
ATOM 1489 N N . GLY A 1 187 ? -10.344 2.062 -0.571 1 90.38 187 GLY A N 1
ATOM 1490 C CA . GLY A 1 187 ? -10.875 0.713 -0.653 1 90.38 187 GLY A CA 1
ATOM 1491 C C . GLY A 1 187 ? -9.953 -0.255 -1.366 1 90.38 187 GLY A C 1
ATOM 1492 O O . GLY A 1 187 ? -10.383 -1.322 -1.808 1 90.38 187 GLY A O 1
ATOM 1493 N N . ILE A 1 188 ? -8.781 0.202 -1.612 1 87.06 188 ILE A N 1
ATOM 1494 C CA . ILE A 1 188 ? -7.789 -0.688 -2.199 1 87.06 188 ILE A CA 1
ATOM 1495 C C . ILE A 1 188 ? -7.094 -1.484 -1.096 1 87.06 188 ILE A C 1
ATOM 1497 O O . ILE A 1 188 ? -6.254 -0.949 -0.371 1 87.06 188 ILE A O 1
ATOM 1501 N N . ARG A 1 189 ? -7.586 -2.611 -0.593 1 68.62 189 ARG A N 1
ATOM 1502 C CA . ARG A 1 189 ? -7.102 -3.24 0.631 1 68.62 189 ARG A CA 1
ATOM 1503 C C . ARG A 1 189 ? -6.438 -4.578 0.332 1 68.62 189 ARG A C 1
ATOM 1505 O O . ARG A 1 189 ? -6.812 -5.266 -0.619 1 68.62 189 ARG A O 1
ATOM 1512 N N . GLY A 1 190 ? -5.16 -4.84 0.731 1 51.72 190 GLY A N 1
ATOM 1513 C CA . GLY A 1 190 ? -4.723 -6.223 0.877 1 51.72 190 GLY A CA 1
ATOM 1514 C C . GLY A 1 190 ? -5.172 -6.855 2.18 1 51.72 190 GLY A C 1
ATOM 1515 O O . GLY A 1 190 ? -5.516 -8.039 2.215 1 51.72 190 GLY A O 1
ATOM 1516 N N . GLU A 1 191 ? -4.797 -6.34 3.539 1 44.62 191 GLU A N 1
ATOM 1517 C CA . GLU A 1 191 ? -4.621 -7.027 4.812 1 44.62 191 GLU A CA 1
ATOM 1518 C C . GLU A 1 191 ? -5.961 -7.227 5.52 1 44.62 191 GLU A C 1
ATOM 1520 O O . GLU A 1 191 ? -6.668 -6.258 5.805 1 44.62 191 GLU A O 1
ATOM 1525 N N . GLU A 1 192 ? -6.824 -8.117 5.281 1 38.44 192 GLU A N 1
ATOM 1526 C CA . GLU A 1 192 ? -7.602 -8.297 6.504 1 38.44 192 GLU A CA 1
ATOM 1527 C C . GLU A 1 192 ? -6.691 -8.539 7.703 1 38.44 192 GLU A C 1
ATOM 1529 O O . GLU A 1 192 ? -7.156 -8.93 8.773 1 38.44 192 GLU A O 1
ATOM 1534 N N . LEU A 1 193 ? -5.34 -8.742 7.496 1 29.16 193 LEU A N 1
ATOM 1535 C CA . LEU A 1 193 ? -4.824 -9.406 8.688 1 29.16 193 LEU A CA 1
ATOM 1536 C C . LEU A 1 193 ? -4.715 -8.43 9.852 1 29.16 193 LEU A C 1
ATOM 1538 O O . LEU A 1 193 ? -4.473 -7.238 9.648 1 29.16 193 LEU A O 1
ATOM 1542 N N . MET B 1 1 ? 2.561 -46.219 -13.227 1 32.09 1 MET B N 1
ATOM 1543 C CA . MET B 1 1 ? 2.541 -45.469 -11.977 1 32.09 1 MET B CA 1
ATOM 1544 C C . MET B 1 1 ? 2.727 -44 -12.227 1 32.09 1 MET B C 1
ATOM 1546 O O . MET B 1 1 ? 3.771 -43.562 -12.719 1 32.09 1 MET B O 1
ATOM 1550 N N . ASP B 1 2 ? 1.76 -43.094 -12.719 1 42.56 2 ASP B N 1
ATOM 1551 C CA . ASP B 1 2 ? 1.859 -41.781 -13.312 1 42.56 2 ASP B CA 1
ATOM 1552 C C . ASP B 1 2 ? 2.684 -40.844 -12.43 1 42.56 2 ASP B C 1
ATOM 1554 O O . ASP B 1 2 ? 2.402 -40.688 -11.234 1 42.56 2 ASP B O 1
ATOM 1558 N N . GLU B 1 3 ? 3.861 -40.844 -12.586 1 49.81 3 GLU B N 1
ATOM 1559 C CA . GLU B 1 3 ? 4.84 -40.125 -11.781 1 49.81 3 GLU B CA 1
ATOM 1560 C C . GLU B 1 3 ? 4.277 -38.781 -11.305 1 49.81 3 GLU B C 1
ATOM 1562 O O . GLU B 1 3 ? 4.035 -37.875 -12.117 1 49.81 3 GLU B O 1
ATOM 1567 N N . LYS B 1 4 ? 3.434 -38.844 -10.25 1 61.47 4 LYS B N 1
ATOM 1568 C CA . LYS B 1 4 ? 2.725 -37.719 -9.656 1 61.47 4 LYS B CA 1
ATOM 1569 C C . LYS B 1 4 ? 3.699 -36.656 -9.188 1 61.47 4 LYS B C 1
ATOM 1571 O O . LYS B 1 4 ? 4.688 -36.938 -8.516 1 61.47 4 LYS B O 1
ATOM 1576 N N . ILE B 1 5 ? 3.795 -35.562 -9.844 1 79.88 5 ILE B N 1
ATOM 1577 C CA . ILE B 1 5 ? 4.621 -34.406 -9.445 1 79.88 5 ILE B CA 1
ATOM 1578 C C . ILE B 1 5 ? 4.453 -34.156 -7.949 1 79.88 5 ILE B C 1
ATOM 1580 O O . ILE B 1 5 ? 3.326 -34.062 -7.453 1 79.88 5 ILE B O 1
ATOM 1584 N N . LYS B 1 6 ? 5.484 -34.406 -7.195 1 91.19 6 LYS B N 1
ATOM 1585 C CA . LYS B 1 6 ? 5.461 -34.125 -5.758 1 91.19 6 LYS B CA 1
ATOM 1586 C C . LYS B 1 6 ? 5.633 -32.625 -5.473 1 91.19 6 LYS B C 1
ATOM 1588 O O . LYS B 1 6 ? 6.566 -32 -5.973 1 91.19 6 LYS B O 1
ATOM 1593 N N . PHE B 1 7 ? 4.66 -32.125 -4.754 1 96.88 7 PHE B N 1
ATOM 1594 C CA . PHE B 1 7 ? 4.719 -30.75 -4.332 1 96.88 7 PHE B CA 1
ATOM 1595 C C . PHE B 1 7 ? 4.906 -30.641 -2.822 1 96.88 7 PHE B C 1
ATOM 1597 O O . PHE B 1 7 ? 4.484 -31.531 -2.078 1 96.88 7 PHE B O 1
ATOM 1604 N N . PRO B 1 8 ? 5.574 -29.609 -2.379 1 98.06 8 PRO B N 1
ATOM 1605 C CA . PRO B 1 8 ? 5.496 -29.312 -0.946 1 98.06 8 PRO B CA 1
ATOM 1606 C C . PRO B 1 8 ? 4.129 -28.781 -0.526 1 98.06 8 PRO B C 1
ATOM 1608 O O . PRO B 1 8 ? 3.242 -28.625 -1.367 1 98.06 8 PRO B O 1
ATOM 1611 N N . SER B 1 9 ? 4.035 -28.484 0.749 1 97.81 9 SER B N 1
ATOM 1612 C CA . SER B 1 9 ? 2.746 -28.078 1.307 1 97.81 9 SER B CA 1
ATOM 1613 C C . SER B 1 9 ? 2.338 -26.703 0.819 1 97.81 9 SER B C 1
ATOM 1615 O O . SER B 1 9 ? 1.149 -26.375 0.789 1 97.81 9 SER B O 1
ATOM 1617 N N . ASN B 1 10 ? 3.309 -25.875 0.475 1 98.69 10 ASN B N 1
ATOM 1618 C CA . ASN B 1 10 ? 3.037 -24.531 0.019 1 98.69 10 ASN B CA 1
ATOM 1619 C C . ASN B 1 10 ? 3.504 -24.312 -1.418 1 98.69 10 ASN B C 1
ATOM 1621 O O . ASN B 1 10 ? 4.676 -24.531 -1.733 1 98.69 10 ASN B O 1
ATOM 1625 N N . VAL B 1 11 ? 2.586 -23.891 -2.219 1 98.75 11 VAL B N 1
ATOM 1626 C CA . VAL B 1 11 ? 2.912 -23.656 -3.623 1 98.75 11 VAL B CA 1
ATOM 1627 C C . VAL B 1 11 ? 2.451 -22.266 -4.043 1 98.75 11 VAL B C 1
ATOM 1629 O O . VAL B 1 11 ? 1.353 -21.828 -3.686 1 98.75 11 VAL B O 1
ATOM 1632 N N . VAL B 1 12 ? 3.297 -21.562 -4.746 1 98.88 12 VAL B N 1
ATOM 1633 C CA . VAL B 1 12 ? 2.986 -20.281 -5.379 1 98.88 12 VAL B CA 1
ATOM 1634 C C . VAL B 1 12 ? 3.016 -20.438 -6.898 1 98.88 12 VAL B C 1
ATOM 1636 O O . VAL B 1 12 ? 4.031 -20.844 -7.469 1 98.88 12 VAL B O 1
ATOM 1639 N N . LEU B 1 13 ? 1.957 -20.203 -7.504 1 98.88 13 LEU B N 1
ATOM 1640 C CA . LEU B 1 13 ? 1.853 -20.266 -8.961 1 98.88 13 LEU B CA 1
ATOM 1641 C C . LEU B 1 13 ? 1.748 -18.859 -9.555 1 98.88 13 LEU B C 1
ATOM 1643 O O . LEU B 1 13 ? 0.794 -18.141 -9.273 1 98.88 13 LEU B O 1
ATOM 1647 N N . ILE B 1 14 ? 2.705 -18.5 -10.445 1 98.88 14 ILE B N 1
ATOM 1648 C CA . ILE B 1 14 ? 2.799 -17.125 -10.906 1 98.88 14 ILE B CA 1
ATOM 1649 C C . ILE B 1 14 ? 2.771 -17.094 -12.43 1 98.88 14 ILE B C 1
ATOM 1651 O O . ILE B 1 14 ? 3.525 -17.812 -13.086 1 98.88 14 ILE B O 1
ATOM 1655 N N . ASP B 1 15 ? 1.897 -16.344 -12.984 1 98.81 15 ASP B N 1
ATOM 1656 C CA . ASP B 1 15 ? 1.938 -15.945 -14.391 1 98.81 15 ASP B CA 1
ATOM 1657 C C . ASP B 1 15 ? 2.926 -14.797 -14.609 1 98.81 15 ASP B C 1
ATOM 1659 O O . ASP B 1 15 ? 2.654 -13.656 -14.234 1 98.81 15 ASP B O 1
ATOM 1663 N N . ALA B 1 16 ? 4 -15.055 -15.258 1 98.62 16 ALA B N 1
ATOM 1664 C CA . ALA B 1 16 ? 5.094 -14.094 -15.375 1 98.62 16 ALA B CA 1
ATOM 1665 C C . ALA B 1 16 ? 4.672 -12.891 -16.219 1 98.62 16 ALA B C 1
ATOM 1667 O O . ALA B 1 16 ? 5.113 -11.766 -15.977 1 98.62 16 ALA B O 1
ATOM 1668 N N . ALA B 1 17 ? 3.854 -13.109 -17.203 1 98.31 17 ALA B N 1
ATOM 1669 C CA . ALA B 1 17 ? 3.398 -12.008 -18.047 1 98.31 17 ALA B CA 1
ATOM 1670 C C . ALA B 1 17 ? 2.557 -11.016 -17.234 1 98.31 17 ALA B C 1
ATOM 1672 O O . ALA B 1 17 ? 2.701 -9.805 -17.391 1 98.31 17 ALA B O 1
ATOM 1673 N N . PHE B 1 18 ? 1.703 -11.586 -16.438 1 98.44 18 PHE B N 1
ATOM 1674 C CA . PHE B 1 18 ? 0.876 -10.742 -15.586 1 98.44 18 PHE B CA 1
ATOM 1675 C C . PHE B 1 18 ? 1.735 -9.969 -14.594 1 98.44 18 PHE B C 1
ATOM 1677 O O . PHE B 1 18 ? 1.546 -8.766 -14.406 1 98.44 18 PHE B O 1
ATOM 1684 N N . LEU B 1 19 ? 2.652 -10.617 -13.984 1 98.69 19 LEU B N 1
ATOM 1685 C CA . LEU B 1 19 ? 3.555 -9.961 -13.039 1 98.69 19 LEU B CA 1
ATOM 1686 C C . LEU B 1 19 ? 4.312 -8.828 -13.719 1 98.69 19 LEU B C 1
ATOM 1688 O O . LEU B 1 19 ? 4.398 -7.723 -13.18 1 98.69 19 LEU B O 1
ATOM 1692 N N . ASN B 1 20 ? 4.816 -9.086 -14.945 1 98.62 20 ASN B N 1
ATOM 1693 C CA . ASN B 1 20 ? 5.523 -8.062 -15.711 1 98.62 20 ASN B CA 1
ATOM 1694 C C . ASN B 1 20 ? 4.641 -6.848 -15.969 1 98.62 20 ASN B C 1
ATOM 1696 O O . ASN B 1 20 ? 5.098 -5.711 -15.867 1 98.62 20 ASN B O 1
ATOM 1700 N N . LEU B 1 21 ? 3.447 -7.152 -16.297 1 97.81 21 LEU B N 1
ATOM 1701 C CA . LEU B 1 21 ? 2.514 -6.07 -16.594 1 97.81 21 LEU B CA 1
ATOM 1702 C C . LEU B 1 21 ? 2.312 -5.184 -15.359 1 97.81 21 LEU B C 1
ATOM 1704 O O . LEU B 1 21 ? 2.41 -3.959 -15.453 1 97.81 21 LEU B O 1
ATOM 1708 N N . VAL B 1 22 ? 2.039 -5.758 -14.234 1 97.31 22 VAL B N 1
ATOM 1709 C CA . VAL B 1 22 ? 1.75 -5.027 -13 1 97.31 22 VAL B CA 1
ATOM 1710 C C . VAL B 1 22 ? 2.988 -4.254 -12.555 1 97.31 22 VAL B C 1
ATOM 1712 O O . VAL B 1 22 ? 2.902 -3.07 -12.227 1 97.31 22 VAL B O 1
ATOM 1715 N N . VAL B 1 23 ? 4.141 -4.91 -12.578 1 98.19 23 VAL B N 1
ATOM 1716 C CA . VAL B 1 23 ? 5.387 -4.293 -12.148 1 98.19 23 VAL B CA 1
ATOM 1717 C C . VAL B 1 23 ? 5.695 -3.078 -13.023 1 98.19 23 VAL B C 1
ATOM 1719 O O . VAL B 1 23 ? 6.012 -2.002 -12.508 1 98.19 23 VAL B O 1
ATOM 1722 N N . THR B 1 24 ? 5.57 -3.244 -14.281 1 98.12 24 THR B N 1
ATOM 1723 C CA . THR B 1 24 ? 5.902 -2.176 -15.219 1 98.12 24 THR B CA 1
ATOM 1724 C C . THR B 1 24 ? 4.961 -0.99 -15.039 1 98.12 24 THR B C 1
ATOM 1726 O O . THR B 1 24 ? 5.398 0.162 -15.023 1 98.12 24 THR B O 1
ATOM 1729 N N . ASP B 1 25 ? 3.719 -1.273 -14.914 1 96.44 25 ASP B N 1
ATOM 1730 C CA . ASP B 1 25 ? 2.723 -0.216 -14.781 1 96.44 25 ASP B CA 1
ATOM 1731 C C . ASP B 1 25 ? 2.918 0.562 -13.484 1 96.44 25 ASP B C 1
ATOM 1733 O O . ASP B 1 25 ? 2.922 1.795 -13.484 1 96.44 25 ASP B O 1
ATOM 1737 N N . LEU B 1 26 ? 3.068 -0.14 -12.391 1 96.31 26 LEU B N 1
ATOM 1738 C CA . LEU B 1 26 ? 3.234 0.496 -11.086 1 96.31 26 LEU B CA 1
ATOM 1739 C C . LEU B 1 26 ? 4.527 1.303 -11.039 1 96.31 26 LEU B C 1
ATOM 1741 O O . LEU B 1 26 ? 4.555 2.41 -10.5 1 96.31 26 LEU B O 1
ATOM 1745 N N . LYS B 1 27 ? 5.57 0.738 -11.602 1 96.62 27 LYS B N 1
ATOM 1746 C CA . LYS B 1 27 ? 6.844 1.456 -11.609 1 96.62 27 LYS B CA 1
ATOM 1747 C C . LYS B 1 27 ? 6.727 2.766 -12.391 1 96.62 27 LYS B C 1
ATOM 1749 O O . LYS B 1 27 ? 7.168 3.814 -11.914 1 96.62 27 LYS B O 1
ATOM 1754 N N . LYS B 1 28 ? 6.156 2.672 -13.547 1 96.56 28 LYS B N 1
ATOM 1755 C CA . LYS B 1 28 ? 5.973 3.859 -14.375 1 96.56 28 LYS B CA 1
ATOM 1756 C C . LYS B 1 28 ? 5.172 4.93 -13.633 1 96.56 28 LYS B C 1
ATOM 1758 O O . LYS B 1 28 ? 5.57 6.094 -13.594 1 96.56 28 LYS B O 1
ATOM 1763 N N . TYR B 1 29 ? 4.109 4.527 -13.078 1 94.81 29 TYR B N 1
ATOM 1764 C CA . TYR B 1 29 ? 3.24 5.469 -12.383 1 94.81 29 TYR B CA 1
ATOM 1765 C C . TYR B 1 29 ? 3.973 6.133 -11.219 1 94.81 29 TYR B C 1
ATOM 1767 O O . TYR B 1 29 ? 3.982 7.363 -11.109 1 94.81 29 TYR B O 1
ATOM 1775 N N . PHE B 1 30 ? 4.613 5.367 -10.398 1 93.44 30 PHE B N 1
ATOM 1776 C CA . PHE B 1 30 ? 5.16 5.91 -9.156 1 93.44 30 PHE B CA 1
ATOM 1777 C C . PHE B 1 30 ? 6.461 6.656 -9.422 1 93.44 30 PHE B C 1
ATOM 1779 O O . PHE B 1 30 ? 6.805 7.59 -8.695 1 93.44 30 PHE B O 1
ATOM 1786 N N . GLU B 1 31 ? 7.172 6.227 -10.453 1 93.56 31 GLU B N 1
ATOM 1787 C CA . GLU B 1 31 ? 8.344 7.027 -10.805 1 93.56 31 GLU B CA 1
ATOM 1788 C C . GLU B 1 31 ? 7.941 8.445 -11.195 1 93.56 31 GLU B C 1
ATOM 1790 O O . GLU B 1 31 ? 8.617 9.406 -10.828 1 93.56 31 GLU B O 1
ATOM 1795 N N . LYS B 1 32 ? 6.895 8.523 -11.945 1 91.25 32 LYS B N 1
ATOM 1796 C CA . LYS B 1 32 ? 6.383 9.836 -12.336 1 91.25 32 LYS B CA 1
ATOM 1797 C C . LYS B 1 32 ? 5.867 10.609 -11.125 1 91.25 32 LYS B C 1
ATOM 1799 O O . LYS B 1 32 ? 6.164 11.797 -10.969 1 91.25 32 LYS B O 1
ATOM 1804 N N . THR B 1 33 ? 5.137 9.906 -10.359 1 88.12 33 THR B N 1
ATOM 1805 C CA . THR B 1 33 ? 4.48 10.531 -9.211 1 88.12 33 THR B CA 1
ATOM 1806 C C . THR B 1 33 ? 5.508 10.961 -8.172 1 88.12 33 THR B C 1
ATOM 1808 O O . THR B 1 33 ? 5.391 12.039 -7.59 1 88.12 33 THR B O 1
ATOM 1811 N N . LEU B 1 34 ? 6.492 10.164 -7.961 1 85.25 34 LEU B N 1
ATOM 1812 C CA . LEU B 1 34 ? 7.492 10.414 -6.93 1 85.25 34 LEU B CA 1
ATOM 1813 C C . LEU B 1 34 ? 8.641 11.25 -7.477 1 85.25 34 LEU B C 1
ATOM 1815 O O . LEU B 1 34 ? 9.477 11.742 -6.711 1 85.25 34 LEU B O 1
ATOM 1819 N N . MET B 1 35 ? 8.688 11.352 -8.727 1 82.25 35 MET B N 1
ATOM 1820 C CA . MET B 1 35 ? 9.719 12.133 -9.414 1 82.25 35 MET B CA 1
ATOM 18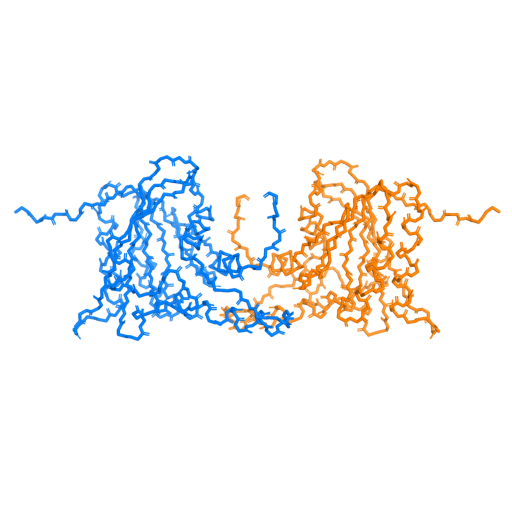21 C C . MET B 1 35 ? 11.109 11.594 -9.094 1 82.25 35 MET B C 1
ATOM 1823 O O . MET B 1 35 ? 12.008 12.367 -8.758 1 82.25 35 MET B O 1
ATOM 1827 N N . ARG B 1 36 ? 11.195 10.266 -9.055 1 87.69 36 ARG B N 1
ATOM 1828 C CA . ARG B 1 36 ? 12.477 9.578 -8.898 1 87.69 36 ARG B CA 1
ATOM 1829 C C . ARG B 1 36 ? 12.438 8.203 -9.562 1 87.69 36 ARG B C 1
ATOM 1831 O O . ARG B 1 36 ? 11.367 7.633 -9.766 1 87.69 36 ARG B O 1
ATOM 1838 N N . GLU B 1 37 ? 13.633 7.742 -9.844 1 92.25 37 GLU B N 1
ATOM 1839 C CA . GLU B 1 37 ? 13.727 6.383 -10.359 1 92.25 37 GLU B CA 1
ATOM 1840 C C . GLU B 1 37 ? 13.562 5.355 -9.242 1 92.25 37 GLU B C 1
ATOM 1842 O O . GLU B 1 37 ? 14.102 5.527 -8.148 1 92.25 37 GLU B O 1
ATOM 1847 N N . LEU B 1 38 ? 12.82 4.383 -9.516 1 93.88 38 LEU B N 1
ATOM 1848 C CA . LEU B 1 38 ? 12.641 3.314 -8.539 1 93.88 38 LEU B CA 1
ATOM 1849 C C . LEU B 1 38 ? 13.656 2.199 -8.75 1 93.88 38 LEU B C 1
ATOM 1851 O O . LEU B 1 38 ? 14.117 1.982 -9.875 1 93.88 38 LEU B O 1
ATOM 1855 N N . GLN B 1 39 ? 13.945 1.563 -7.652 1 94.69 39 GLN B N 1
ATOM 1856 C CA . GLN B 1 39 ? 14.891 0.454 -7.719 1 94.69 39 GLN B CA 1
ATOM 1857 C C . GLN B 1 39 ? 14.297 -0.723 -8.492 1 94.69 39 GLN B C 1
ATOM 1859 O O . GLN B 1 39 ? 13.086 -0.811 -8.672 1 94.69 39 GLN B O 1
ATOM 1864 N N . GLU B 1 40 ? 15.188 -1.586 -8.875 1 96.69 40 GLU B N 1
ATOM 1865 C CA . GLU B 1 40 ? 14.75 -2.871 -9.414 1 96.69 40 GLU B CA 1
ATOM 1866 C C . GLU B 1 40 ? 14.281 -3.803 -8.297 1 96.69 40 GLU B C 1
ATOM 1868 O O . GLU B 1 40 ? 14.742 -3.705 -7.16 1 96.69 40 GLU B O 1
ATOM 1873 N N . ILE B 1 41 ? 13.453 -4.633 -8.68 1 97.94 41 ILE B N 1
ATOM 1874 C CA . ILE B 1 41 ? 12.914 -5.602 -7.738 1 97.94 41 ILE B CA 1
ATOM 1875 C C . ILE B 1 41 ? 13.906 -6.742 -7.539 1 97.94 41 ILE B C 1
ATOM 1877 O O . ILE B 1 41 ? 14.398 -7.328 -8.508 1 97.94 41 ILE B O 1
ATOM 1881 N N . ASP B 1 42 ? 14.297 -6.969 -6.305 1 98.25 42 ASP B N 1
ATOM 1882 C CA . ASP B 1 42 ? 14.867 -8.258 -5.941 1 98.25 42 ASP B CA 1
ATOM 1883 C C . ASP B 1 42 ? 13.789 -9.344 -5.871 1 98.25 42 ASP B C 1
ATOM 1885 O O . ASP B 1 42 ? 12.898 -9.281 -5.02 1 98.25 42 ASP B O 1
ATOM 1889 N N . LEU B 1 43 ? 13.859 -10.297 -6.719 1 98.44 43 LEU B N 1
ATOM 1890 C CA . LEU B 1 43 ? 12.781 -11.273 -6.84 1 98.44 43 LEU B CA 1
ATOM 1891 C C . LEU B 1 43 ? 12.57 -12.016 -5.52 1 98.44 43 LEU B C 1
ATOM 1893 O O . LEU B 1 43 ? 11.43 -12.32 -5.156 1 98.44 43 LEU B O 1
ATOM 1897 N N . SER B 1 44 ? 13.617 -12.344 -4.797 1 98.06 44 SER B N 1
ATOM 1898 C CA . SER B 1 44 ? 13.469 -13.031 -3.52 1 98.06 44 SER B CA 1
ATOM 1899 C C . SER B 1 44 ? 12.68 -12.195 -2.525 1 98.06 44 SER B C 1
ATOM 1901 O O . SER B 1 44 ? 11.875 -12.719 -1.754 1 98.06 44 SER B O 1
ATOM 1903 N N . GLU B 1 45 ? 12.859 -10.914 -2.59 1 96.88 45 GLU B N 1
ATOM 1904 C CA . GLU B 1 45 ? 12.102 -10.016 -1.725 1 96.88 45 GLU B CA 1
ATOM 1905 C C . GLU B 1 45 ? 10.625 -9.969 -2.127 1 96.88 45 GLU B C 1
ATOM 1907 O O . GLU B 1 45 ? 9.742 -10.023 -1.271 1 96.88 45 GLU B O 1
ATOM 1912 N N . LEU B 1 46 ? 10.414 -9.859 -3.406 1 98.12 46 LEU B N 1
ATOM 1913 C CA . LEU B 1 46 ? 9.031 -9.789 -3.885 1 98.12 46 LEU B CA 1
ATOM 1914 C C . LEU B 1 46 ? 8.25 -11.023 -3.451 1 98.12 46 LEU B C 1
ATOM 1916 O O . LEU B 1 46 ? 7.152 -10.898 -2.895 1 98.12 46 LEU B O 1
ATOM 1920 N N . VAL B 1 47 ? 8.82 -12.211 -3.643 1 98.5 47 VAL B N 1
ATOM 1921 C CA . VAL B 1 47 ? 8.078 -13.43 -3.309 1 98.5 47 VAL B CA 1
ATOM 1922 C C . VAL B 1 47 ? 7.945 -13.547 -1.791 1 98.5 47 VAL B C 1
ATOM 1924 O O . VAL B 1 47 ? 6.941 -14.055 -1.29 1 98.5 47 VAL B O 1
ATOM 1927 N N . THR B 1 48 ? 8.898 -13.055 -1.074 1 98 48 THR B N 1
ATOM 1928 C CA . THR B 1 48 ? 8.789 -13.023 0.38 1 98 48 THR B CA 1
ATOM 1929 C C . THR B 1 48 ? 7.625 -12.141 0.813 1 98 48 THR B C 1
ATOM 1931 O O . THR B 1 48 ? 6.844 -12.516 1.688 1 98 48 THR B O 1
ATOM 1934 N N . TYR B 1 49 ? 7.492 -10.961 0.177 1 95.25 49 TYR B N 1
ATOM 1935 C CA . TYR B 1 49 ? 6.371 -10.078 0.491 1 95.25 49 TYR B CA 1
ATOM 1936 C C . TYR B 1 49 ? 5.043 -10.734 0.123 1 95.25 49 TYR B C 1
ATOM 1938 O O . TYR B 1 49 ? 4.043 -10.562 0.823 1 95.25 49 TYR B O 1
ATOM 1946 N N . ILE B 1 50 ? 5.027 -11.477 -0.943 1 97.19 50 ILE B N 1
ATOM 1947 C CA . ILE B 1 50 ? 3.811 -12.148 -1.391 1 97.19 50 ILE B CA 1
ATOM 1948 C C . ILE B 1 50 ? 3.373 -13.172 -0.351 1 97.19 50 ILE B C 1
ATOM 1950 O O . ILE B 1 50 ? 2.213 -13.188 0.066 1 97.19 50 ILE B O 1
ATOM 1954 N N . VAL B 1 51 ? 4.32 -13.984 0.098 1 97.81 51 VAL B N 1
ATOM 1955 C CA . VAL B 1 51 ? 3.914 -15.023 1.034 1 97.81 51 VAL B CA 1
ATOM 1956 C C . VAL B 1 51 ? 3.557 -14.398 2.381 1 97.81 51 VAL B C 1
ATOM 1958 O O . VAL B 1 51 ? 2.658 -14.883 3.076 1 97.81 51 VAL B O 1
ATOM 1961 N N . LEU B 1 52 ? 4.238 -13.375 2.766 1 94.88 52 LEU B N 1
ATOM 1962 C CA . LEU B 1 52 ? 3.885 -12.633 3.971 1 94.88 52 LEU B CA 1
ATOM 1963 C C . LEU B 1 52 ? 2.451 -12.117 3.891 1 94.88 52 LEU B C 1
ATOM 1965 O O . LEU B 1 52 ? 1.653 -12.352 4.801 1 94.88 52 LEU B O 1
ATOM 1969 N N . ASP B 1 53 ? 2.139 -11.477 2.781 1 91.75 53 ASP B N 1
ATOM 1970 C CA . ASP B 1 53 ? 0.804 -10.922 2.596 1 91.75 53 ASP B CA 1
ATOM 1971 C C . ASP B 1 53 ? -0.247 -12.023 2.494 1 91.75 53 ASP B C 1
ATOM 1973 O O . ASP B 1 53 ? -1.424 -11.789 2.781 1 91.75 53 ASP B O 1
ATOM 1977 N N . ALA B 1 54 ? 0.206 -13.195 2.102 1 94.69 54 ALA B N 1
ATOM 1978 C CA . ALA B 1 54 ? -0.697 -14.336 2.033 1 94.69 54 ALA B CA 1
ATOM 1979 C C . ALA B 1 54 ? -0.897 -14.961 3.412 1 94.69 54 ALA B C 1
ATOM 1981 O O . ALA B 1 54 ? -1.62 -15.953 3.555 1 94.69 54 ALA B O 1
ATOM 1982 N N . GLY B 1 55 ? -0.175 -14.461 4.418 1 92.75 55 GLY B N 1
ATOM 1983 C CA . GLY B 1 55 ? -0.411 -14.898 5.785 1 92.75 55 GLY B CA 1
ATOM 1984 C C . GLY B 1 55 ? 0.49 -16.047 6.211 1 92.75 55 GLY B C 1
ATOM 1985 O O . GLY B 1 55 ? 0.202 -16.734 7.184 1 92.75 55 GLY B O 1
ATOM 1986 N N . MET B 1 56 ? 1.531 -16.234 5.477 1 95.44 56 MET B N 1
ATOM 1987 C CA . MET B 1 56 ? 2.447 -17.312 5.836 1 95.44 56 MET B CA 1
ATOM 1988 C C . MET B 1 56 ? 3.135 -17.031 7.164 1 95.44 56 MET B C 1
ATOM 1990 O O . MET B 1 56 ? 3.672 -15.938 7.367 1 95.44 56 MET B O 1
ATOM 1994 N N . ALA B 1 57 ? 3.158 -17.953 8.031 1 95.19 57 ALA B N 1
ATOM 1995 C CA . ALA B 1 57 ? 3.857 -17.828 9.305 1 95.19 57 ALA B CA 1
ATOM 1996 C C . ALA B 1 57 ? 5.359 -18.047 9.133 1 95.19 57 ALA B C 1
ATOM 1998 O O . ALA B 1 57 ? 5.781 -18.828 8.281 1 95.19 57 ALA B O 1
ATOM 1999 N N . VAL B 1 58 ? 6.07 -17.375 9.977 1 96.19 58 VAL B N 1
ATOM 2000 C CA . VAL B 1 58 ? 7.512 -17.609 10.031 1 96.19 58 VAL B CA 1
ATOM 2001 C C . VAL B 1 58 ? 7.781 -19.047 10.422 1 96.19 58 VAL B C 1
ATOM 2003 O O . VAL B 1 58 ? 7.086 -19.609 11.273 1 96.19 58 VAL B O 1
ATOM 2006 N N . GLY B 1 59 ? 8.82 -19.609 9.766 1 96.94 59 GLY B N 1
ATOM 2007 C CA . GLY B 1 59 ? 9.148 -20.984 10.078 1 96.94 59 GLY B CA 1
ATOM 2008 C C . GLY B 1 59 ? 9.953 -21.672 8.984 1 96.94 59 GLY B C 1
ATOM 2009 O O . GLY B 1 59 ? 10.578 -21 8.156 1 96.94 59 GLY B O 1
ATOM 2010 N N . ASP B 1 60 ? 9.922 -23.031 9.109 1 96.81 60 ASP B N 1
ATOM 2011 C CA . ASP B 1 60 ? 10.688 -23.844 8.164 1 96.81 60 ASP B CA 1
ATOM 2012 C C . ASP B 1 60 ? 9.773 -24.422 7.078 1 96.81 60 ASP B C 1
ATOM 2014 O O . ASP B 1 60 ? 9.828 -25.609 6.785 1 96.81 60 ASP B O 1
ATOM 2018 N N . ASN B 1 61 ? 9.086 -23.531 6.449 1 98.06 61 ASN B N 1
ATOM 2019 C CA . ASN B 1 61 ? 8.195 -23.953 5.379 1 98.06 61 ASN B CA 1
ATOM 2020 C C . ASN B 1 61 ? 8.961 -24.312 4.109 1 98.06 61 ASN B C 1
ATOM 2022 O O . ASN B 1 61 ? 10.016 -23.719 3.84 1 98.06 61 ASN B O 1
ATOM 2026 N N . GLN B 1 62 ? 8.461 -25.312 3.455 1 98.5 62 GLN B N 1
ATOM 2027 C CA . GLN B 1 62 ? 8.883 -25.578 2.084 1 98.5 62 GLN B CA 1
ATOM 2028 C C . GLN B 1 62 ? 7.918 -24.953 1.082 1 98.5 62 GLN B C 1
ATOM 2030 O O . GLN B 1 62 ? 6.727 -25.266 1.086 1 98.5 62 GLN B O 1
ATOM 2035 N N . ILE B 1 63 ? 8.445 -24.094 0.246 1 98.75 63 ILE B N 1
ATOM 2036 C CA . ILE B 1 63 ? 7.602 -23.312 -0.658 1 98.75 63 ILE B CA 1
ATOM 2037 C C . ILE B 1 63 ? 8.094 -23.484 -2.094 1 98.75 63 ILE B C 1
ATOM 2039 O O . ILE B 1 63 ? 9.242 -23.141 -2.404 1 98.75 63 ILE B O 1
ATOM 2043 N N . GLN B 1 64 ? 7.312 -23.984 -2.914 1 98.75 64 GLN B N 1
ATOM 2044 C CA . GLN B 1 64 ? 7.637 -24.109 -4.332 1 98.75 64 GLN B CA 1
ATOM 2045 C C . GLN B 1 64 ? 7 -22.969 -5.133 1 98.75 64 GLN B C 1
ATOM 2047 O O . GLN B 1 64 ? 5.793 -22.734 -5.039 1 98.75 64 GLN B O 1
ATOM 2052 N N . ILE B 1 65 ? 7.805 -22.266 -5.906 1 98.88 65 ILE B N 1
ATOM 2053 C CA . ILE B 1 65 ? 7.336 -21.219 -6.793 1 98.88 65 ILE B CA 1
ATOM 2054 C C . ILE B 1 65 ? 7.367 -21.703 -8.242 1 98.88 65 ILE B C 1
ATOM 2056 O O . ILE B 1 65 ? 8.438 -22.016 -8.773 1 98.88 65 ILE B O 1
ATOM 2060 N N . LEU B 1 66 ? 6.234 -21.75 -8.805 1 98.75 66 LEU B N 1
ATOM 2061 C CA . LEU B 1 66 ? 6.105 -22.109 -10.219 1 98.75 66 LEU B CA 1
ATOM 2062 C C . LEU B 1 66 ? 5.871 -20.875 -11.078 1 98.75 66 LEU B C 1
ATOM 2064 O O . LEU B 1 66 ? 4.848 -20.203 -10.938 1 98.75 66 LEU B O 1
ATOM 2068 N N . MET B 1 67 ? 6.789 -20.641 -11.945 1 98.75 67 MET B N 1
ATOM 2069 C CA . MET B 1 67 ? 6.711 -19.484 -12.836 1 98.75 67 MET B CA 1
ATOM 2070 C C . MET B 1 67 ? 6.309 -19.922 -14.242 1 98.75 67 MET B C 1
ATOM 2072 O O . MET B 1 67 ? 7.098 -20.547 -14.953 1 98.75 67 MET B O 1
ATOM 2076 N N . VAL B 1 68 ? 5.133 -19.562 -14.617 1 98.62 68 VAL B N 1
ATOM 2077 C CA . VAL B 1 68 ? 4.66 -19.859 -15.969 1 98.62 68 VAL B CA 1
ATOM 2078 C C . VAL B 1 68 ? 4.973 -18.688 -16.891 1 98.62 68 VAL B C 1
ATOM 2080 O O . VAL B 1 68 ? 4.707 -17.531 -16.562 1 98.62 68 VAL B O 1
ATOM 2083 N N . TYR B 1 69 ? 5.586 -19 -18.047 1 98.31 69 TYR B N 1
ATOM 2084 C CA . TYR B 1 69 ? 5.953 -17.891 -18.906 1 98.31 69 TYR B CA 1
ATOM 2085 C C . TYR B 1 69 ? 5.938 -18.312 -20.375 1 98.31 69 TYR B C 1
ATOM 2087 O O . TYR B 1 69 ? 5.988 -19.5 -20.688 1 98.31 69 TYR B O 1
ATOM 2095 N N . ASP B 1 70 ? 5.75 -17.406 -21.266 1 97.06 70 ASP B N 1
ATOM 2096 C CA . ASP B 1 70 ? 5.852 -17.594 -22.719 1 97.06 70 ASP B CA 1
ATOM 2097 C C . ASP B 1 70 ? 7.059 -16.859 -23.281 1 97.06 70 ASP B C 1
ATOM 2099 O O . ASP B 1 70 ? 7.906 -16.375 -22.531 1 97.06 70 ASP B O 1
ATOM 2103 N N . LYS B 1 71 ? 7.16 -16.859 -24.547 1 94.25 71 LYS B N 1
ATOM 2104 C CA . LYS B 1 71 ? 8.336 -16.297 -25.219 1 94.25 71 LYS B CA 1
ATOM 2105 C C . LYS B 1 71 ? 8.469 -14.797 -24.906 1 94.25 71 LYS B C 1
ATOM 2107 O O . LYS B 1 71 ? 9.586 -14.273 -24.844 1 94.25 71 LYS B O 1
ATOM 2112 N N . ASP B 1 72 ? 7.387 -14.094 -24.641 1 95.31 72 ASP B N 1
ATOM 2113 C CA . ASP B 1 72 ? 7.398 -12.648 -24.438 1 95.31 72 ASP B CA 1
ATOM 2114 C C . ASP B 1 72 ? 7.625 -12.297 -22.969 1 95.31 72 ASP B C 1
ATOM 2116 O O . ASP B 1 72 ? 7.805 -11.125 -22.625 1 95.31 72 ASP B O 1
ATOM 2120 N N . SER B 1 73 ? 7.598 -13.336 -22.094 1 97.38 73 SER B N 1
ATOM 2121 C CA . SER B 1 73 ? 7.723 -13.07 -20.656 1 97.38 73 SER B CA 1
ATOM 2122 C C . SER B 1 73 ? 8.82 -13.922 -20.031 1 97.38 73 SER B C 1
ATOM 2124 O O . SER B 1 73 ? 8.789 -14.203 -18.828 1 97.38 73 SER B O 1
ATOM 2126 N N . ALA B 1 74 ? 9.75 -14.297 -20.828 1 97.75 74 ALA B N 1
ATOM 2127 C CA . ALA B 1 74 ? 10.844 -15.133 -20.359 1 97.75 74 ALA B CA 1
ATOM 2128 C C . ALA B 1 74 ? 11.766 -14.359 -19.422 1 97.75 74 ALA B C 1
ATOM 2130 O O . ALA B 1 74 ? 12.531 -14.953 -18.656 1 97.75 74 ALA B O 1
ATOM 2131 N N . GLN B 1 75 ? 11.672 -13.039 -19.516 1 98.44 75 GLN B N 1
ATOM 2132 C CA . GLN B 1 75 ? 12.414 -12.133 -18.641 1 98.44 75 GLN B CA 1
ATOM 2133 C C . GLN B 1 75 ? 11.469 -11.328 -17.766 1 98.44 75 GLN B C 1
ATOM 2135 O O . GLN B 1 75 ? 10.523 -10.703 -18.266 1 98.44 75 GLN B O 1
ATOM 2140 N N . LEU B 1 76 ? 11.742 -11.367 -16.484 1 98.75 76 LEU B N 1
ATOM 2141 C CA . LEU B 1 76 ? 10.961 -10.531 -15.578 1 98.75 76 LEU B CA 1
ATOM 2142 C C . LEU B 1 76 ? 11.352 -9.062 -15.719 1 98.75 76 LEU B C 1
ATOM 2144 O O . LEU B 1 76 ? 12.539 -8.734 -15.805 1 98.75 76 LEU B O 1
ATOM 2148 N N . SER B 1 77 ? 10.352 -8.25 -15.797 1 98.31 77 SER B N 1
ATOM 2149 C CA . SER B 1 77 ? 10.555 -6.812 -15.969 1 98.31 77 SER B CA 1
ATOM 2150 C C . SER B 1 77 ? 10.984 -6.16 -14.656 1 98.31 77 SER B C 1
ATOM 2152 O O . SER B 1 77 ? 10.352 -6.359 -13.617 1 98.31 77 SER B O 1
ATOM 2154 N N . ASN B 1 78 ? 12.117 -5.441 -14.719 1 98.38 78 ASN B N 1
ATOM 2155 C CA . ASN B 1 78 ? 12.578 -4.629 -13.594 1 98.38 78 ASN B CA 1
ATOM 2156 C C . ASN B 1 78 ? 12.875 -5.488 -12.367 1 98.38 78 ASN B C 1
ATOM 2158 O O . ASN B 1 78 ? 12.602 -5.074 -11.242 1 98.38 78 ASN B O 1
ATOM 2162 N N . CYS B 1 79 ? 13.305 -6.68 -12.633 1 98.25 79 CYS B N 1
ATOM 2163 C CA . CYS B 1 79 ? 13.562 -7.637 -11.562 1 98.25 79 CYS B CA 1
ATOM 2164 C C . CYS B 1 79 ? 14.945 -8.273 -11.719 1 98.25 79 CYS B C 1
ATOM 2166 O O . CYS B 1 79 ? 15.406 -8.492 -12.836 1 98.25 79 CYS B O 1
ATOM 2168 N N . ARG B 1 80 ? 15.547 -8.555 -10.602 1 97.88 80 ARG B N 1
ATOM 2169 C CA . ARG B 1 80 ? 16.75 -9.375 -10.57 1 97.88 80 ARG B CA 1
ATOM 2170 C C . ARG B 1 80 ? 16.641 -10.484 -9.539 1 97.88 80 ARG B C 1
ATOM 2172 O O . ARG B 1 80 ? 16.219 -10.25 -8.406 1 97.88 80 ARG B O 1
ATOM 2179 N N . PRO B 1 81 ? 17.125 -11.695 -9.922 1 98 81 PRO B N 1
ATOM 2180 C CA . PRO B 1 81 ? 17.375 -12.164 -11.281 1 98 81 PRO B CA 1
ATOM 2181 C C . PRO B 1 81 ? 16.125 -12.094 -12.172 1 98 81 PRO B C 1
ATOM 2183 O O . PRO B 1 81 ? 15.008 -12.008 -11.664 1 98 81 PRO B O 1
ATOM 2186 N N . SER B 1 82 ? 16.344 -12.141 -13.469 1 98.44 82 SER B N 1
ATOM 2187 C CA . SER B 1 82 ? 15.203 -11.844 -14.336 1 98.44 82 SER B CA 1
ATOM 2188 C C . SER B 1 82 ? 14.961 -12.977 -15.32 1 98.44 82 SER B C 1
ATOM 2190 O O . SER B 1 82 ? 13.844 -13.141 -15.828 1 98.44 82 SER B O 1
ATOM 2192 N N . ASP B 1 83 ? 15.953 -13.742 -15.68 1 98.69 83 ASP B N 1
ATOM 2193 C CA . ASP B 1 83 ? 15.82 -14.789 -16.688 1 98.69 83 ASP B CA 1
ATOM 2194 C C . ASP B 1 83 ? 15.188 -16.047 -16.094 1 98.69 83 ASP B C 1
ATOM 2196 O O . ASP B 1 83 ? 15.812 -16.734 -15.281 1 98.69 83 ASP B O 1
ATOM 2200 N N . LEU B 1 84 ? 14.094 -16.375 -16.547 1 98.5 84 LEU B N 1
ATOM 2201 C CA . LEU B 1 84 ? 13.32 -17.453 -15.938 1 98.5 84 LEU B CA 1
ATOM 2202 C C . LEU B 1 84 ? 13.922 -18.812 -16.281 1 98.5 84 LEU B C 1
ATOM 2204 O O . LEU B 1 84 ? 13.773 -19.766 -15.508 1 98.5 84 LEU B O 1
ATOM 2208 N N . SER B 1 85 ? 14.547 -18.859 -17.344 1 97.12 85 SER B N 1
ATOM 2209 C CA . SER B 1 85 ? 15.117 -20.125 -17.781 1 97.12 85 SER B CA 1
ATOM 2210 C C . SER B 1 85 ? 16.547 -20.281 -17.281 1 97.12 85 SER B C 1
ATOM 2212 O O . SER B 1 85 ? 16.859 -21.234 -16.562 1 97.12 85 SER B O 1
ATOM 2214 N N . ALA B 1 86 ? 17.406 -19.344 -17.422 1 97.31 86 ALA B N 1
ATOM 2215 C CA . ALA B 1 86 ? 18.844 -19.484 -17.203 1 97.31 86 ALA B CA 1
ATOM 2216 C C . ALA B 1 86 ? 19.203 -19.203 -15.75 1 97.31 86 ALA B C 1
ATOM 2218 O O . ALA B 1 86 ? 20.125 -19.797 -15.203 1 97.31 86 ALA B O 1
ATOM 2219 N N . GLU B 1 87 ? 18.469 -18.297 -15.141 1 98.25 87 GLU B N 1
ATOM 2220 C CA . GLU B 1 87 ? 18.906 -17.812 -13.836 1 98.25 87 GLU B CA 1
ATOM 2221 C C . GLU B 1 87 ? 18.031 -18.391 -12.719 1 98.25 87 GLU B C 1
ATOM 2223 O O . GLU B 1 87 ? 18.5 -18.594 -11.594 1 98.25 87 GLU B O 1
ATOM 2228 N N . LEU B 1 88 ? 16.75 -18.656 -13.062 1 98 88 LEU B N 1
ATOM 2229 C CA . LEU B 1 88 ? 15.828 -18.859 -11.953 1 98 88 LEU B CA 1
ATOM 2230 C C . LEU B 1 88 ? 15.422 -20.328 -11.859 1 98 88 LEU B C 1
ATOM 2232 O O . LEU B 1 88 ? 15.125 -20.828 -10.773 1 98 88 LEU B O 1
ATOM 2236 N N . ASN B 1 89 ? 15.461 -21.031 -12.953 1 97.94 89 ASN B N 1
ATOM 2237 C CA . ASN B 1 89 ? 14.977 -22.406 -12.945 1 97.94 89 ASN B CA 1
ATOM 2238 C C . ASN B 1 89 ? 15.867 -23.312 -12.086 1 97.94 89 ASN B C 1
ATOM 2240 O O . ASN B 1 89 ? 17.062 -23.422 -12.328 1 97.94 89 ASN B O 1
ATOM 2244 N N . GLY B 1 90 ? 15.258 -23.891 -11.023 1 97.12 90 GLY B N 1
ATOM 2245 C CA . GLY B 1 90 ? 15.984 -24.812 -10.172 1 97.12 90 GLY B CA 1
ATOM 2246 C C . GLY B 1 90 ? 16.734 -24.125 -9.047 1 97.12 90 GLY B C 1
ATOM 2247 O O . GLY B 1 90 ? 17.469 -24.781 -8.305 1 97.12 90 GLY B O 1
ATOM 2248 N N . VAL B 1 91 ? 16.578 -22.844 -8.945 1 97.56 91 VAL B N 1
ATOM 2249 C CA . VAL B 1 91 ? 17.281 -22.094 -7.902 1 97.56 91 VAL B CA 1
ATOM 2250 C C . VAL B 1 91 ? 16.438 -22.062 -6.633 1 97.56 91 VAL B C 1
ATOM 2252 O O . VAL B 1 91 ? 15.203 -22.156 -6.691 1 97.56 91 VAL B O 1
ATOM 2255 N N . ALA B 1 92 ? 17.109 -22.047 -5.492 1 97.88 92 ALA B N 1
ATOM 2256 C CA . ALA B 1 92 ? 16.438 -21.969 -4.199 1 97.88 92 ALA B CA 1
ATOM 2257 C C . ALA B 1 92 ? 17.078 -20.906 -3.309 1 97.88 92 ALA B C 1
ATOM 2259 O O . ALA B 1 92 ? 18.203 -20.5 -3.543 1 97.88 92 ALA B O 1
ATOM 2260 N N . PHE B 1 93 ? 16.359 -20.375 -2.398 1 98.31 93 PHE B N 1
ATOM 2261 C CA . PHE B 1 93 ? 16.875 -19.5 -1.364 1 98.31 93 PHE B CA 1
ATOM 2262 C C . PHE B 1 93 ? 16.109 -19.672 -0.06 1 98.31 93 PHE B C 1
ATOM 2264 O O . PHE B 1 93 ? 15.094 -20.375 -0.026 1 98.31 93 PHE B O 1
ATOM 2271 N N . LYS B 1 94 ? 16.625 -19.109 0.997 1 98.06 94 LYS B N 1
ATOM 2272 C CA . LYS B 1 94 ? 15.984 -19.203 2.309 1 98.06 94 LYS B CA 1
ATOM 2273 C C . LYS B 1 94 ? 15.641 -17.828 2.852 1 98.06 94 LYS B C 1
ATOM 2275 O O . LYS B 1 94 ? 16.344 -16.844 2.568 1 98.06 94 LYS B O 1
ATOM 2280 N N . SER B 1 95 ? 14.594 -17.781 3.525 1 96.88 95 SER B N 1
ATOM 2281 C CA . SER B 1 95 ? 14.172 -16.609 4.301 1 96.88 95 SER B CA 1
ATOM 2282 C C . SER B 1 95 ? 13.602 -17.031 5.652 1 96.88 95 SER B C 1
ATOM 2284 O O . SER B 1 95 ? 13.68 -18.203 6.031 1 96.88 95 SER B O 1
ATOM 2286 N N . GLN B 1 96 ? 13.078 -16.062 6.344 1 97.12 96 GLN B N 1
ATOM 2287 C CA . GLN B 1 96 ? 12.469 -16.344 7.637 1 97.12 96 GLN B CA 1
ATOM 2288 C C . GLN B 1 96 ? 11.227 -17.203 7.484 1 97.12 96 GLN B C 1
ATOM 2290 O O . GLN B 1 96 ? 10.766 -17.812 8.453 1 97.12 96 GLN B O 1
ATOM 2295 N N . PHE B 1 97 ? 10.734 -17.359 6.281 1 97.94 97 PHE B N 1
ATOM 2296 C CA . PHE B 1 97 ? 9.5 -18.094 6.062 1 97.94 97 PHE B CA 1
ATOM 2297 C C . PHE B 1 97 ? 9.797 -19.516 5.605 1 97.94 97 PHE B C 1
ATOM 2299 O O . PHE B 1 97 ? 8.883 -20.328 5.453 1 97.94 97 PHE B O 1
ATOM 2306 N N . GLY B 1 98 ? 11.07 -19.75 5.359 1 98 98 GLY B N 1
ATOM 2307 C CA . GLY B 1 98 ? 11.438 -21.094 4.957 1 98 98 GLY B CA 1
ATOM 2308 C C . GLY B 1 98 ? 12.273 -21.125 3.691 1 98 98 GLY B C 1
ATOM 2309 O O . GLY B 1 98 ? 12.992 -20.172 3.389 1 98 98 GLY B O 1
ATOM 2310 N N . GLU B 1 99 ? 12.219 -22.266 3.084 1 98.62 99 GLU B N 1
ATOM 2311 C CA . GLU B 1 99 ? 12.992 -22.484 1.867 1 98.62 99 GLU B CA 1
ATOM 2312 C C . GLU B 1 99 ? 12.117 -22.359 0.625 1 98.62 99 GLU B C 1
ATOM 2314 O O . GLU B 1 99 ? 11.07 -23 0.531 1 98.62 99 GLU B O 1
ATOM 2319 N N . PHE B 1 100 ? 12.57 -21.547 -0.289 1 98.75 100 PHE B N 1
ATOM 2320 C CA . PHE B 1 100 ? 11.891 -21.312 -1.559 1 98.75 100 PHE B CA 1
ATOM 2321 C C . PHE B 1 100 ? 12.625 -22.016 -2.697 1 98.75 100 PHE B C 1
ATOM 2323 O O . PHE B 1 100 ? 13.852 -22 -2.754 1 98.75 100 PHE B O 1
ATOM 2330 N N . SER B 1 101 ? 11.883 -22.625 -3.482 1 98.5 101 SER B N 1
ATOM 2331 C CA . SER B 1 101 ? 12.461 -23.203 -4.691 1 98.5 101 SER B CA 1
ATOM 2332 C C . SER B 1 101 ? 11.703 -22.766 -5.938 1 98.5 101 SER B C 1
ATOM 2334 O O . SER B 1 101 ? 10.469 -22.812 -5.973 1 98.5 101 SER B O 1
ATOM 2336 N N . PHE B 1 102 ? 12.461 -22.375 -6.957 1 98.5 102 PHE B N 1
ATOM 2337 C CA . PHE B 1 102 ? 11.859 -21.891 -8.195 1 98.5 102 PHE B CA 1
ATOM 2338 C C . PHE B 1 102 ? 11.852 -22.984 -9.258 1 98.5 102 PHE B C 1
ATOM 2340 O O . PHE B 1 102 ? 12.844 -23.688 -9.43 1 98.5 102 PHE B O 1
ATOM 2347 N N . ALA B 1 103 ? 10.789 -23.078 -9.867 1 98.12 103 ALA B N 1
ATOM 2348 C CA . ALA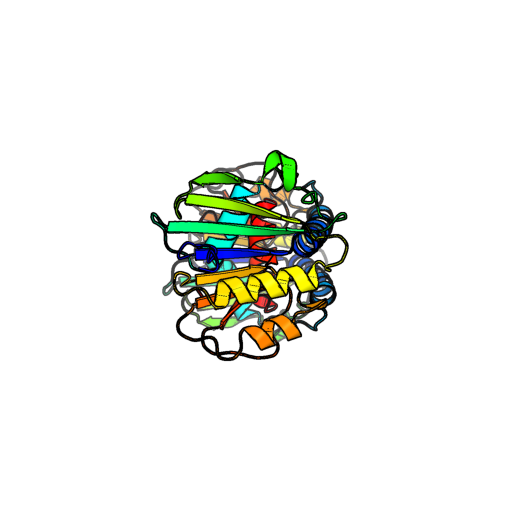 B 1 103 ? 10.672 -23.844 -11.102 1 98.12 103 ALA B CA 1
ATOM 2349 C C . ALA B 1 103 ? 10.039 -23.016 -12.211 1 98.12 103 ALA B C 1
ATOM 2351 O O . ALA B 1 103 ? 8.93 -22.484 -12.047 1 98.12 103 ALA B O 1
ATOM 2352 N N . SER B 1 104 ? 10.734 -22.859 -13.266 1 98.12 104 SER B N 1
ATOM 2353 C CA . SER B 1 104 ? 10.203 -22.156 -14.43 1 98.12 104 SER B CA 1
ATOM 2354 C C . SER B 1 104 ? 9.555 -23.125 -15.414 1 98.12 104 SER B C 1
ATOM 2356 O O . SER B 1 104 ? 10.117 -24.172 -15.734 1 98.12 104 SER B O 1
ATOM 2358 N N . VAL B 1 105 ? 8.383 -22.719 -15.852 1 97.75 105 VAL B N 1
ATOM 2359 C CA . VAL B 1 105 ? 7.613 -23.609 -16.719 1 97.75 105 VAL B CA 1
ATOM 2360 C C . VAL B 1 105 ? 7.25 -22.875 -18.016 1 97.75 105 VAL B C 1
ATOM 2362 O O . VAL B 1 105 ? 6.258 -22.141 -18.062 1 97.75 105 VAL B O 1
ATOM 2365 N N . PRO B 1 106 ? 7.977 -23.078 -19.109 1 97.06 106 PRO B N 1
ATOM 2366 C CA . PRO B 1 106 ? 7.707 -22.422 -20.391 1 97.06 106 PRO B CA 1
ATOM 2367 C C . PRO B 1 106 ? 6.523 -23.031 -21.141 1 97.06 106 PRO B C 1
ATOM 2369 O O . PRO B 1 106 ? 6.254 -24.219 -21 1 97.06 106 PRO B O 1
ATOM 2372 N N . CYS B 1 107 ? 5.895 -22.141 -21.859 1 93.5 107 CYS B N 1
ATOM 2373 C CA . CYS B 1 107 ? 4.844 -22.625 -22.75 1 93.5 107 CYS B CA 1
ATOM 2374 C C . CYS B 1 107 ? 5.43 -23.453 -23.875 1 93.5 107 CYS B C 1
ATOM 2376 O O . CYS B 1 107 ? 6.477 -23.109 -24.438 1 93.5 107 CYS B O 1
ATOM 2378 N N . GLU B 1 108 ? 4.801 -24.547 -24.109 1 84.81 108 GLU B N 1
ATOM 2379 C CA . GLU B 1 108 ? 5.148 -25.312 -25.297 1 84.81 108 GLU B CA 1
ATOM 2380 C C . GLU B 1 108 ? 4.492 -24.734 -26.547 1 84.81 108 GLU B C 1
ATOM 2382 O O . GLU B 1 108 ? 3.559 -23.938 -26.453 1 84.81 108 GLU B O 1
ATOM 2387 N N . GLU B 1 109 ? 4.988 -24.984 -27.703 1 81.25 109 GLU B N 1
ATOM 2388 C CA . GLU B 1 109 ? 4.574 -24.422 -28.984 1 81.25 109 GLU B CA 1
ATOM 2389 C C . GLU B 1 109 ? 3.059 -24.484 -29.156 1 81.25 109 GLU B C 1
ATOM 2391 O O . GLU B 1 109 ? 2.449 -23.562 -29.688 1 81.25 109 GLU B O 1
ATOM 2396 N N . MET B 1 110 ? 2.377 -25.438 -28.641 1 87.44 110 MET B N 1
ATOM 2397 C CA . MET B 1 110 ? 0.952 -25.562 -28.938 1 87.44 110 MET B CA 1
ATOM 2398 C C . MET B 1 110 ? 0.12 -25.359 -27.672 1 87.44 110 MET B C 1
ATOM 2400 O O . MET B 1 110 ? -1.079 -25.641 -27.656 1 87.44 110 MET B O 1
ATOM 2404 N N . VAL B 1 111 ? 0.694 -24.891 -26.703 1 93.06 111 VAL B N 1
ATOM 2405 C CA . VAL B 1 111 ? -0.036 -24.656 -25.453 1 93.06 111 VAL B CA 1
ATOM 2406 C C . VAL B 1 111 ? 0.112 -23.203 -25.031 1 93.06 111 VAL B C 1
ATOM 2408 O O . VAL B 1 111 ? 1.229 -22.688 -24.891 1 93.06 111 VAL B O 1
ATOM 2411 N N . SER B 1 112 ? -1.021 -22.469 -24.938 1 95.38 112 SER B N 1
ATOM 2412 C CA . SER B 1 112 ? -0.975 -21.062 -24.531 1 95.38 112 SER B CA 1
ATOM 2413 C C . SER B 1 112 ? -0.572 -20.938 -23.062 1 95.38 112 SER B C 1
ATOM 2415 O O . SER B 1 112 ? -0.682 -21.891 -22.297 1 95.38 112 SER B O 1
ATOM 2417 N N . ARG B 1 113 ? -0.097 -19.828 -22.734 1 96.81 113 ARG B N 1
ATOM 2418 C CA . ARG B 1 113 ? 0.27 -19.531 -21.359 1 96.81 113 ARG B CA 1
ATOM 2419 C C . ARG B 1 113 ? -0.919 -19.734 -20.422 1 96.81 113 ARG B C 1
ATOM 2421 O O . ARG B 1 113 ? -0.779 -20.297 -19.344 1 96.81 113 ARG B O 1
ATOM 2428 N N . GLU B 1 114 ? -2.053 -19.297 -20.891 1 97.19 114 GLU B N 1
ATOM 2429 C CA . GLU B 1 114 ? -3.293 -19.5 -20.141 1 97.19 114 GLU B CA 1
ATOM 2430 C C . GLU B 1 114 ? -3.559 -20.969 -19.891 1 97.19 114 GLU B C 1
ATOM 2432 O O . GLU B 1 114 ? -3.812 -21.375 -18.75 1 97.19 114 GLU B O 1
ATOM 2437 N N . GLU B 1 115 ? -3.547 -21.703 -20.922 1 97.25 115 GLU B N 1
ATOM 2438 C CA . GLU B 1 115 ? -3.818 -23.125 -20.812 1 97.25 115 GLU B CA 1
ATOM 2439 C C . GLU B 1 115 ? -2.814 -23.812 -19.891 1 97.25 115 GLU B C 1
ATOM 2441 O O . GLU B 1 115 ? -3.191 -24.656 -19.062 1 97.25 115 GLU B O 1
ATOM 2446 N N . LEU B 1 116 ? -1.63 -23.469 -20.078 1 97.81 116 LEU B N 1
ATOM 2447 C CA . LEU B 1 116 ? -0.589 -24.062 -19.234 1 97.81 116 LEU B CA 1
ATOM 2448 C C . LEU B 1 116 ? -0.8 -23.703 -17.781 1 97.81 116 LEU B C 1
ATOM 2450 O O . LEU B 1 116 ? -0.69 -24.562 -16.906 1 97.81 116 LEU B O 1
ATOM 2454 N N . TYR B 1 117 ? -1.062 -22.438 -17.484 1 98.25 117 TYR B N 1
ATOM 2455 C CA . TYR B 1 117 ? -1.324 -21.984 -16.125 1 98.25 117 TYR B CA 1
ATOM 2456 C C . TYR B 1 117 ? -2.465 -22.781 -15.492 1 98.25 117 TYR B C 1
ATOM 2458 O O . TYR B 1 117 ? -2.346 -23.266 -14.367 1 98.25 117 TYR B O 1
ATOM 2466 N N . LEU B 1 118 ? -3.521 -22.953 -16.234 1 98.12 118 LEU B N 1
ATOM 2467 C CA . LEU B 1 118 ? -4.707 -23.625 -15.727 1 98.12 118 LEU B CA 1
ATOM 2468 C C . LEU B 1 118 ? -4.438 -25.125 -15.531 1 98.12 118 LEU B C 1
ATOM 2470 O O . LEU B 1 118 ? -4.949 -25.734 -14.594 1 98.12 118 LEU B O 1
ATOM 2474 N N . ASP B 1 119 ? -3.674 -25.672 -16.422 1 96.69 119 ASP B N 1
ATOM 2475 C CA . ASP B 1 119 ? -3.287 -27.078 -16.266 1 96.69 119 ASP B CA 1
ATOM 2476 C C . ASP B 1 119 ? -2.48 -27.281 -14.984 1 96.69 119 ASP B C 1
ATOM 2478 O O . ASP B 1 119 ? -2.756 -28.203 -14.211 1 96.69 119 ASP B O 1
ATOM 2482 N N . LEU B 1 120 ? -1.503 -26.438 -14.789 1 97.56 120 LEU B N 1
ATOM 2483 C CA . LEU B 1 120 ? -0.681 -26.547 -13.594 1 97.56 120 LEU B CA 1
ATOM 2484 C C . LEU B 1 120 ? -1.521 -26.312 -12.336 1 97.56 120 LEU B C 1
ATOM 2486 O O . LEU B 1 120 ? -1.335 -27 -11.328 1 97.56 120 LEU B O 1
ATOM 2490 N N . LEU B 1 121 ? -2.424 -25.375 -12.43 1 98.19 121 LEU B N 1
ATOM 2491 C CA . LEU B 1 121 ? -3.344 -25.125 -11.328 1 98.19 121 LEU B CA 1
ATOM 2492 C C . LEU B 1 121 ? -4.109 -26.391 -10.969 1 98.19 121 LEU B C 1
ATOM 2494 O O . LEU B 1 121 ? -4.176 -26.766 -9.797 1 98.19 121 LEU B O 1
ATOM 2498 N N . SER B 1 122 ? -4.582 -27.062 -11.938 1 96.88 122 SER B N 1
ATOM 2499 C CA . SER B 1 122 ? -5.34 -28.281 -11.711 1 96.88 122 SER B CA 1
ATOM 2500 C C . SER B 1 122 ? -4.465 -29.375 -11.086 1 96.88 122 SER B C 1
ATOM 2502 O O . SER B 1 122 ? -4.902 -30.078 -10.188 1 96.88 122 SER B O 1
ATOM 2504 N N . ILE B 1 123 ? -3.309 -29.453 -11.578 1 97.06 123 ILE B N 1
ATOM 2505 C CA . ILE B 1 123 ? -2.369 -30.453 -11.07 1 97.06 123 ILE B CA 1
ATOM 2506 C C . ILE B 1 123 ? -2.088 -30.188 -9.594 1 97.06 123 ILE B C 1
ATOM 2508 O O . ILE B 1 123 ? -2.107 -31.125 -8.773 1 97.06 123 ILE B O 1
ATOM 2512 N N . VAL B 1 124 ? -1.835 -28.938 -9.242 1 97.38 124 VAL B N 1
ATOM 2513 C CA . VAL B 1 124 ? -1.534 -28.562 -7.863 1 97.38 124 VAL B CA 1
ATOM 2514 C C . VAL B 1 124 ? -2.762 -28.797 -6.984 1 97.38 124 VAL B C 1
ATOM 2516 O O . VAL B 1 124 ? -2.648 -29.344 -5.879 1 97.38 124 VAL B O 1
ATOM 2519 N N . LEU B 1 125 ? -3.918 -28.406 -7.477 1 96.44 125 LEU B N 1
ATOM 2520 C CA . LEU B 1 125 ? -5.16 -28.562 -6.727 1 96.44 125 LEU B CA 1
ATOM 2521 C C . LEU B 1 125 ? -5.438 -30.047 -6.441 1 96.44 125 LEU B C 1
ATOM 2523 O O . LEU B 1 125 ? -6.00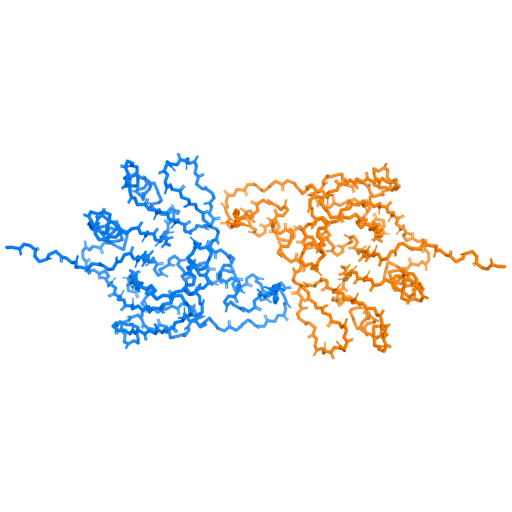4 -30.375 -5.398 1 96.44 125 LEU B O 1
ATOM 2527 N N . ASP B 1 126 ? -5.016 -30.922 -7.246 1 94.62 126 ASP B N 1
ATOM 2528 C CA . ASP B 1 126 ? -5.273 -32.344 -7.117 1 94.62 126 ASP B CA 1
ATOM 2529 C C . ASP B 1 126 ? -4.25 -33.031 -6.195 1 94.62 126 ASP B C 1
ATOM 2531 O O . ASP B 1 126 ? -4.422 -34.188 -5.801 1 94.62 126 ASP B O 1
ATOM 2535 N N . SER B 1 127 ? -3.225 -32.344 -5.922 1 95.5 127 SER B N 1
ATOM 2536 C CA . SER B 1 127 ? -2.188 -32.906 -5.066 1 95.5 127 SER B CA 1
ATOM 2537 C C . SER B 1 127 ? -2.635 -32.938 -3.609 1 95.5 127 SER B C 1
ATOM 2539 O O . SER B 1 127 ? -3.016 -31.906 -3.045 1 95.5 127 SER B O 1
ATOM 2541 N N . ALA B 1 128 ? -2.52 -34.031 -2.982 1 93.75 128 ALA B N 1
ATOM 2542 C CA . ALA B 1 128 ? -2.906 -34.188 -1.585 1 93.75 128 ALA B CA 1
ATOM 2543 C C . ALA B 1 128 ? -1.896 -33.531 -0.652 1 93.75 128 ALA B C 1
ATOM 2545 O O . ALA B 1 128 ? -2.221 -33.188 0.492 1 93.75 128 ALA B O 1
ATOM 2546 N N . ASP B 1 129 ? -0.753 -33.281 -1.126 1 96.12 129 ASP B N 1
ATOM 2547 C CA . ASP B 1 129 ? 0.323 -32.75 -0.286 1 96.12 129 ASP B CA 1
ATOM 2548 C C . ASP B 1 129 ? 0.202 -31.234 -0.106 1 96.12 129 ASP B C 1
ATOM 2550 O O . ASP B 1 129 ? 0.691 -30.688 0.88 1 96.12 129 ASP B O 1
ATOM 2554 N N . VAL B 1 130 ? -0.44 -30.625 -1.064 1 97.44 130 VAL B N 1
ATOM 2555 C CA . VAL B 1 130 ? -0.524 -29.172 -1.031 1 97.44 130 VAL B CA 1
ATOM 2556 C C . VAL B 1 130 ? -1.617 -28.734 -0.056 1 97.44 130 VAL B C 1
ATOM 2558 O O . VAL B 1 130 ? -2.76 -29.188 -0.154 1 97.44 130 VAL B O 1
ATOM 2561 N N . GLU B 1 131 ? -1.249 -27.828 0.807 1 96.69 131 GLU B N 1
ATOM 2562 C CA . GLU B 1 131 ? -2.182 -27.312 1.805 1 96.69 131 GLU B CA 1
ATOM 2563 C C . GLU B 1 131 ? -2.527 -25.859 1.531 1 96.69 131 GLU B C 1
ATOM 2565 O O . GLU B 1 131 ? -3.633 -25.406 1.84 1 96.69 131 GLU B O 1
ATOM 2570 N N . ARG B 1 132 ? -1.537 -25.156 1.026 1 97.62 132 ARG B N 1
ATOM 2571 C CA . ARG B 1 132 ? -1.708 -23.75 0.733 1 97.62 132 ARG B CA 1
ATOM 2572 C C . ARG B 1 132 ? -1.286 -23.422 -0.698 1 97.62 132 ARG B C 1
ATOM 2574 O O . ARG B 1 132 ? -0.187 -23.797 -1.121 1 97.62 132 ARG B O 1
ATOM 2581 N N . LEU B 1 133 ? -2.168 -22.766 -1.339 1 98.25 133 LEU B N 1
ATOM 2582 C CA . LEU B 1 133 ? -1.927 -22.359 -2.721 1 98.25 133 LEU B CA 1
ATOM 2583 C C . LEU B 1 133 ? -2.062 -20.844 -2.875 1 98.25 133 LEU B C 1
ATOM 2585 O O . LEU B 1 133 ? -3.1 -20.281 -2.537 1 98.25 133 LEU B O 1
ATOM 2589 N N . ILE B 1 134 ? -0.991 -20.203 -3.346 1 98.5 134 ILE B N 1
ATOM 2590 C CA . ILE B 1 134 ? -0.972 -18.781 -3.631 1 98.5 134 ILE B CA 1
ATOM 2591 C C . ILE B 1 134 ? -0.91 -18.547 -5.141 1 98.5 134 ILE B C 1
ATOM 2593 O O . ILE B 1 134 ? -0.032 -19.094 -5.816 1 98.5 134 ILE B O 1
ATOM 2597 N N . LEU B 1 135 ? -1.812 -17.766 -5.613 1 98.5 135 LEU B N 1
ATOM 2598 C CA . LEU B 1 135 ? -1.938 -17.578 -7.055 1 98.5 135 LEU B CA 1
ATOM 2599 C C . LEU B 1 135 ? -1.653 -16.141 -7.441 1 98.5 135 LEU B C 1
ATOM 2601 O O . LEU B 1 135 ? -2.143 -15.203 -6.793 1 98.5 135 LEU B O 1
ATOM 2605 N N . VAL B 1 136 ? -0.867 -15.961 -8.414 1 98.56 136 VAL B N 1
ATOM 2606 C CA . VAL B 1 136 ? -0.73 -14.719 -9.172 1 98.56 136 VAL B CA 1
ATOM 2607 C C . VAL B 1 136 ? -1.134 -14.961 -10.625 1 98.56 136 VAL B C 1
ATOM 2609 O O . VAL B 1 136 ? -0.32 -15.406 -11.438 1 98.56 136 VAL B O 1
ATOM 2612 N N . SER B 1 137 ? -2.318 -14.68 -10.914 1 97.5 137 SER B N 1
ATOM 2613 C CA . SER B 1 137 ? -2.891 -15.023 -12.211 1 97.5 137 SER B CA 1
ATOM 2614 C C . SER B 1 137 ? -3.389 -13.789 -12.945 1 97.5 137 SER B C 1
ATOM 2616 O O . SER B 1 137 ? -3.621 -12.742 -12.328 1 97.5 137 SER B O 1
ATOM 2618 N N . PHE B 1 138 ? -3.531 -13.922 -14.211 1 95.5 138 PHE B N 1
ATOM 2619 C CA . PHE B 1 138 ? -3.988 -12.836 -15.07 1 95.5 138 PHE B CA 1
ATOM 2620 C C . PHE B 1 138 ? -5.508 -12.828 -15.172 1 95.5 138 PHE B C 1
ATOM 2622 O O . PHE B 1 138 ? -6.074 -13.289 -16.156 1 95.5 138 PHE B O 1
ATOM 2629 N N . ASN B 1 139 ? -6.141 -12.164 -14.289 1 90.5 139 ASN B N 1
ATOM 2630 C CA . ASN B 1 139 ? -7.59 -12.25 -14.125 1 90.5 139 ASN B CA 1
ATOM 2631 C C . ASN B 1 139 ? -8.328 -11.617 -15.305 1 90.5 139 ASN B C 1
ATOM 2633 O O . ASN B 1 139 ? -9.391 -12.086 -15.695 1 90.5 139 ASN B O 1
ATOM 2637 N N . GLU B 1 140 ? -7.762 -10.617 -15.844 1 88.44 140 GLU B N 1
ATOM 2638 C CA . GLU B 1 140 ? -8.406 -9.953 -16.969 1 88.44 140 GLU B CA 1
ATOM 2639 C C . GLU B 1 140 ? -8.469 -10.867 -18.188 1 88.44 140 GLU B C 1
ATOM 2641 O O . GLU B 1 140 ? -9.312 -10.68 -19.078 1 88.44 140 GLU B O 1
ATOM 2646 N N . GLU B 1 141 ? -7.578 -11.828 -18.219 1 93.19 141 GLU B N 1
ATOM 2647 C CA . GLU B 1 141 ? -7.535 -12.703 -19.391 1 93.19 141 GLU B CA 1
ATOM 2648 C C . GLU B 1 141 ? -8.289 -14.008 -19.125 1 93.19 141 GLU B C 1
ATOM 2650 O O . GLU B 1 141 ? -9.047 -14.477 -19.969 1 93.19 141 GLU B O 1
ATOM 2655 N N . TYR B 1 142 ? -8.109 -14.57 -18 1 96.19 142 TYR B N 1
ATOM 2656 C CA . TYR B 1 142 ? -8.688 -15.898 -17.812 1 96.19 142 TYR B CA 1
ATOM 2657 C C . TYR B 1 142 ? -9.133 -16.094 -16.359 1 96.19 142 TYR B C 1
ATOM 2659 O O . TYR B 1 142 ? -9.164 -17.219 -15.859 1 96.19 142 TYR B O 1
ATOM 2667 N N . GLY B 1 143 ? -9.477 -15.031 -15.664 1 92.62 143 GLY B N 1
ATOM 2668 C CA . GLY B 1 143 ? -9.859 -15.055 -14.266 1 92.62 143 GLY B CA 1
ATOM 2669 C C . GLY B 1 143 ? -11.055 -15.938 -13.984 1 92.62 143 GLY B C 1
ATOM 2670 O O . GLY B 1 143 ? -11.094 -16.641 -12.969 1 92.62 143 GLY B O 1
ATOM 2671 N N . ASP B 1 144 ? -11.977 -15.953 -14.891 1 92 144 ASP B N 1
ATOM 2672 C CA . ASP B 1 144 ? -13.188 -16.75 -14.719 1 92 144 ASP B CA 1
ATOM 2673 C C . ASP B 1 144 ? -12.852 -18.25 -14.656 1 92 144 ASP B C 1
ATOM 2675 O O . ASP B 1 144 ? -13.461 -18.984 -13.883 1 92 144 ASP B O 1
ATOM 2679 N N . LYS B 1 145 ? -11.961 -18.625 -15.453 1 96.25 145 LYS B N 1
ATOM 2680 C CA . LYS B 1 145 ? -11.562 -20.031 -15.492 1 96.25 145 LYS B CA 1
ATOM 2681 C C . LYS B 1 145 ? -10.836 -20.438 -14.211 1 96.25 145 LYS B C 1
ATOM 2683 O O . LYS B 1 145 ? -10.984 -21.562 -13.734 1 96.25 145 LYS B O 1
ATOM 2688 N N . VAL B 1 146 ? -10.047 -19.516 -13.68 1 96.44 146 VAL B N 1
ATOM 2689 C CA . VAL B 1 146 ? -9.391 -19.781 -12.398 1 96.44 146 VAL B CA 1
ATOM 2690 C C . VAL B 1 146 ? -10.438 -19.984 -11.312 1 96.44 146 VAL B C 1
ATOM 2692 O O . VAL B 1 146 ? -10.383 -20.953 -10.562 1 96.44 146 VAL B O 1
ATOM 2695 N N . MET B 1 147 ? -11.438 -19.062 -11.297 1 94.31 147 MET B N 1
ATOM 2696 C CA . MET B 1 147 ? -12.477 -19.141 -10.273 1 94.31 147 MET B CA 1
ATOM 2697 C C . MET B 1 147 ? -13.273 -20.438 -10.398 1 94.31 147 MET B C 1
ATOM 2699 O O . MET B 1 147 ? -13.633 -21.047 -9.391 1 94.31 147 MET B O 1
ATOM 2703 N N . GLU B 1 148 ? -13.492 -20.812 -11.57 1 94.44 148 GLU B N 1
ATOM 2704 C CA . GLU B 1 148 ? -14.211 -22.047 -11.805 1 94.44 148 GLU B CA 1
ATOM 2705 C C . GLU B 1 148 ? -13.461 -23.25 -11.211 1 94.44 148 GLU B C 1
ATOM 2707 O O . GLU B 1 148 ? -14.07 -24.141 -10.617 1 94.44 148 GLU B O 1
ATOM 2712 N N . ARG B 1 149 ? -12.164 -23.266 -11.367 1 94.81 149 ARG B N 1
ATOM 2713 C CA . ARG B 1 149 ? -11.359 -24.375 -10.875 1 94.81 149 ARG B CA 1
ATOM 2714 C C . ARG B 1 149 ? -11.289 -24.375 -9.352 1 94.81 149 ARG B C 1
ATOM 2716 O O . ARG B 1 149 ? -11.086 -25.422 -8.734 1 94.81 149 ARG B O 1
ATOM 2723 N N . LEU B 1 150 ? -11.438 -23.234 -8.805 1 95.06 150 LEU B N 1
ATOM 2724 C CA . LEU B 1 150 ? -11.32 -23.125 -7.355 1 95.06 150 LEU B CA 1
ATOM 2725 C C . LEU B 1 150 ? -12.633 -23.469 -6.668 1 95.06 150 LEU B C 1
ATOM 2727 O O . LEU B 1 150 ? -12.656 -23.734 -5.461 1 95.06 150 LEU B O 1
ATOM 2731 N N . LYS B 1 151 ? -13.656 -23.438 -7.48 1 91.62 151 LYS B N 1
ATOM 2732 C CA . LYS B 1 151 ? -14.961 -23.766 -6.91 1 91.62 151 LYS B CA 1
ATOM 2733 C C . LYS B 1 151 ? -14.977 -25.203 -6.383 1 91.62 151 LYS B C 1
ATOM 2735 O O . LYS B 1 151 ? -14.594 -26.125 -7.094 1 91.62 151 LYS B O 1
ATOM 2740 N N . GLY B 1 152 ? -15.289 -25.391 -5.191 1 87.06 152 GLY B N 1
ATOM 2741 C CA . GLY B 1 152 ? -15.477 -26.719 -4.625 1 87.06 152 GLY B CA 1
ATOM 2742 C C . GLY B 1 152 ? -14.211 -27.281 -4.016 1 87.06 152 GLY B C 1
ATOM 2743 O O . GLY B 1 152 ? -14.219 -28.406 -3.504 1 87.06 152 GLY B O 1
ATOM 2744 N N . VAL B 1 153 ? -13.102 -26.547 -4.242 1 90.62 153 VAL B N 1
ATOM 2745 C CA . VAL B 1 153 ? -11.875 -27 -3.602 1 90.62 153 VAL B CA 1
ATOM 2746 C C . VAL B 1 153 ? -12.047 -26.984 -2.086 1 90.62 153 VAL B C 1
ATOM 2748 O O . VAL B 1 153 ? -12.477 -25.984 -1.513 1 90.62 153 VAL B O 1
ATOM 2751 N N . LYS B 1 154 ? -11.781 -28.156 -1.542 1 85.88 154 LYS B N 1
ATOM 2752 C CA . LYS B 1 154 ? -11.891 -28.297 -0.092 1 85.88 154 LYS B CA 1
ATOM 2753 C C . LYS B 1 154 ? -10.523 -28.562 0.538 1 85.88 154 LYS B C 1
ATOM 2755 O O . LYS B 1 154 ? -9.609 -29.047 -0.131 1 85.88 154 LYS B O 1
ATOM 2760 N N . ASN B 1 155 ? -10.359 -28.234 1.686 1 88.19 155 ASN B N 1
ATOM 2761 C CA . ASN B 1 155 ? -9.227 -28.562 2.545 1 88.19 155 ASN B CA 1
ATOM 2762 C C . ASN B 1 155 ? -7.934 -27.922 2.047 1 88.19 155 ASN B C 1
ATOM 2764 O O . ASN B 1 155 ? -6.855 -28.5 2.186 1 88.19 155 ASN B O 1
ATOM 2768 N N . LYS B 1 156 ? -8.008 -26.938 1.269 1 94.06 156 LYS B N 1
ATOM 2769 C CA . LYS B 1 156 ? -6.848 -26.156 0.832 1 94.06 156 LYS B CA 1
ATOM 2770 C C . LYS B 1 156 ? -7.078 -24.672 1.025 1 94.06 156 LYS B C 1
ATOM 2772 O O . LYS B 1 156 ? -8.164 -24.156 0.724 1 94.06 156 LYS B O 1
ATOM 2777 N N . GLU B 1 157 ? -6.125 -24.031 1.576 1 94.56 157 GLU B N 1
ATOM 2778 C CA . GLU B 1 157 ? -6.16 -22.578 1.66 1 94.56 157 GLU B CA 1
ATOM 2779 C C . GLU B 1 157 ? -5.684 -21.938 0.358 1 94.56 157 GLU B C 1
ATOM 2781 O O . GLU B 1 157 ? -4.566 -22.188 -0.095 1 94.56 157 GLU B O 1
ATOM 2786 N N . THR B 1 158 ? -6.512 -21.203 -0.249 1 95.88 158 THR B N 1
ATOM 2787 C CA . THR B 1 158 ? -6.156 -20.578 -1.516 1 95.88 158 THR B CA 1
ATOM 2788 C C . THR B 1 158 ? -6.195 -19.047 -1.394 1 95.88 158 THR B C 1
ATOM 2790 O O . THR B 1 158 ? -7.195 -18.484 -0.944 1 95.88 158 THR B O 1
ATOM 2793 N N . ILE B 1 159 ? -5.098 -18.453 -1.731 1 96 159 ILE B N 1
ATOM 2794 C CA . ILE B 1 159 ? -5 -17 -1.746 1 96 159 ILE B CA 1
ATOM 2795 C C . ILE B 1 159 ? -4.605 -16.516 -3.143 1 96 159 ILE B C 1
ATOM 2797 O O . ILE B 1 159 ? -3.604 -16.969 -3.699 1 96 159 ILE B O 1
ATOM 2801 N N . GLN B 1 160 ? -5.363 -15.672 -3.695 1 95.81 160 GLN B N 1
ATOM 2802 C CA . GLN B 1 160 ? -5.051 -15.141 -5.02 1 95.81 160 GLN B CA 1
ATOM 2803 C C . GLN B 1 160 ? -4.668 -13.664 -4.949 1 95.81 160 GLN B C 1
ATOM 2805 O O . GLN B 1 160 ? -5.352 -12.875 -4.301 1 95.81 160 GLN B O 1
ATOM 2810 N N . PHE B 1 161 ? -3.59 -13.367 -5.551 1 95.81 161 PHE B N 1
ATOM 2811 C CA . PHE B 1 161 ? -3.197 -11.969 -5.738 1 95.81 161 PHE B CA 1
ATOM 2812 C C . PHE B 1 161 ? -3.709 -11.445 -7.074 1 95.81 161 PHE B C 1
ATOM 2814 O O . PHE B 1 161 ? -3.445 -12.031 -8.125 1 95.81 161 PHE B O 1
ATOM 2821 N N . ARG B 1 162 ? -4.406 -10.367 -6.941 1 91.56 162 ARG B N 1
ATOM 2822 C CA . ARG B 1 162 ? -5.082 -9.742 -8.078 1 91.56 162 ARG B CA 1
ATOM 2823 C C . ARG B 1 162 ? -4.941 -8.227 -8.023 1 91.56 162 ARG B C 1
ATOM 2825 O O . ARG B 1 162 ? -4.469 -7.672 -7.031 1 91.56 162 ARG B O 1
ATOM 2832 N N . MET B 1 163 ? -5.352 -7.633 -9.18 1 89.31 163 MET B N 1
ATOM 2833 C CA . MET B 1 163 ? -5.449 -6.176 -9.172 1 89.31 163 MET B CA 1
ATOM 2834 C C . MET B 1 163 ? -6.887 -5.73 -8.922 1 89.31 163 MET B C 1
ATOM 2836 O O . MET B 1 163 ? -7.121 -4.629 -8.414 1 89.31 163 MET B O 1
ATOM 2840 N N . ASN B 1 164 ? -7.801 -6.68 -9.258 1 85 164 ASN B N 1
ATOM 2841 C CA . ASN B 1 164 ? -9.211 -6.352 -9.039 1 85 164 ASN B CA 1
ATOM 2842 C C . ASN B 1 164 ? -9.859 -7.316 -8.047 1 85 164 ASN B C 1
ATOM 2844 O O . ASN B 1 164 ? -9.531 -8.5 -8.023 1 85 164 ASN B O 1
ATOM 2848 N N . GLU B 1 165 ? -10.828 -6.766 -7.32 1 82.69 165 GLU B N 1
ATOM 2849 C CA . GLU B 1 165 ? -11.609 -7.602 -6.418 1 82.69 165 GLU B CA 1
ATOM 2850 C C . GLU B 1 165 ? -12.43 -8.633 -7.188 1 82.69 165 GLU B C 1
ATOM 2852 O O . GLU B 1 165 ? -13.023 -8.312 -8.219 1 82.69 165 GLU B O 1
ATOM 2857 N N . PRO B 1 166 ? -12.32 -9.836 -6.668 1 83.88 166 PRO B N 1
ATOM 2858 C CA . PRO B 1 166 ? -13.164 -10.828 -7.336 1 83.88 166 PRO B CA 1
ATOM 2859 C C . PRO B 1 166 ? -14.656 -10.531 -7.188 1 83.88 166 PRO B C 1
ATOM 2861 O O . PRO B 1 166 ? -15.078 -9.977 -6.168 1 83.88 166 PRO B O 1
ATOM 2864 N N . GLU B 1 167 ? -15.375 -10.992 -8.125 1 79.25 167 GLU B N 1
ATOM 2865 C CA . GLU B 1 167 ? -16.812 -10.75 -8.117 1 79.25 167 GLU B CA 1
ATOM 2866 C C . GLU B 1 167 ? -17.516 -11.68 -7.137 1 79.25 167 GLU B C 1
ATOM 2868 O O . GLU B 1 167 ? -18.578 -11.336 -6.598 1 79.25 167 GLU B O 1
ATOM 2873 N N . GLU B 1 168 ? -16.969 -12.797 -6.977 1 81.19 168 GLU B N 1
ATOM 2874 C CA . GLU B 1 168 ? -17.594 -13.805 -6.141 1 81.19 168 GLU B CA 1
ATOM 2875 C C . GLU B 1 168 ? -16.688 -14.219 -4.984 1 81.19 168 GLU B C 1
ATOM 2877 O O . GLU B 1 168 ? -15.469 -14.172 -5.105 1 81.19 168 GLU B O 1
ATOM 2882 N N . SER B 1 169 ? -17.406 -14.508 -3.896 1 81.06 169 SER B N 1
ATOM 2883 C CA . SER B 1 169 ? -16.703 -15.078 -2.754 1 81.06 169 SER B CA 1
ATOM 2884 C C . SER B 1 169 ? -16.891 -16.594 -2.693 1 81.06 169 SER B C 1
ATOM 2886 O O . SER B 1 169 ? -18 -17.094 -2.883 1 81.06 169 SER B O 1
ATOM 2888 N N . ILE B 1 170 ? -15.781 -17.25 -2.633 1 84.25 170 ILE B N 1
ATOM 2889 C CA . ILE B 1 170 ? -15.773 -18.703 -2.539 1 84.25 170 ILE B CA 1
ATOM 2890 C C . ILE B 1 170 ? -15.211 -19.141 -1.183 1 84.25 170 ILE B C 1
ATOM 2892 O O . ILE B 1 170 ? -14.32 -18.469 -0.637 1 84.25 170 ILE B O 1
ATOM 2896 N N . GLU B 1 171 ? -15.805 -20.188 -0.613 1 83.94 171 GLU B N 1
ATOM 2897 C CA . GLU B 1 171 ? -15.305 -20.703 0.651 1 83.94 171 GLU B CA 1
ATOM 2898 C C . GLU B 1 171 ? -13.836 -21.125 0.532 1 83.94 171 GLU B C 1
ATOM 2900 O O . GLU B 1 171 ? -13.438 -21.75 -0.449 1 83.94 171 GLU B O 1
ATOM 2905 N N . GLY B 1 172 ? -13.055 -20.766 1.475 1 85.81 172 GLY B N 1
ATOM 2906 C CA . GLY B 1 172 ? -11.664 -21.172 1.516 1 85.81 172 GLY B CA 1
ATOM 2907 C C . GLY B 1 172 ? -10.773 -20.344 0.613 1 85.81 172 GLY B C 1
ATOM 2908 O O . GLY B 1 172 ? -9.578 -20.594 0.495 1 85.81 172 GLY B O 1
ATOM 2909 N N . TYR B 1 173 ? -11.422 -19.469 -0.048 1 91.75 173 TYR B N 1
ATOM 2910 C CA . TYR B 1 173 ? -10.734 -18.594 -0.993 1 91.75 173 TYR B CA 1
ATOM 2911 C C . TYR B 1 173 ? -10.594 -17.188 -0.429 1 91.75 173 TYR B C 1
ATOM 2913 O O . TYR B 1 173 ? -11.555 -16.625 0.094 1 91.75 173 TYR B O 1
ATOM 2921 N N . GLN B 1 174 ? -9.391 -16.719 -0.467 1 91.25 174 GLN B N 1
ATOM 2922 C CA . GLN B 1 174 ? -9.086 -15.328 -0.121 1 91.25 174 GLN B CA 1
ATOM 2923 C C . GLN B 1 174 ? -8.359 -14.625 -1.263 1 91.25 174 GLN B C 1
ATOM 2925 O O . GLN B 1 174 ? -7.781 -15.273 -2.133 1 91.25 174 GLN B O 1
ATOM 2930 N N . TRP B 1 175 ? -8.484 -13.352 -1.288 1 91.25 175 TRP B N 1
ATOM 2931 C CA . TRP B 1 175 ? -7.723 -12.609 -2.291 1 91.25 175 TRP B CA 1
ATOM 2932 C C . TRP B 1 175 ? -6.977 -11.445 -1.658 1 91.25 175 TRP B C 1
ATOM 2934 O O . TRP B 1 175 ? -7.348 -10.969 -0.579 1 91.25 175 TRP B O 1
ATOM 2944 N N . GLU B 1 176 ? -5.855 -11.031 -2.299 1 90.81 176 GLU B N 1
ATOM 2945 C CA . GLU B 1 176 ? -5.004 -9.914 -1.898 1 90.81 176 GLU B CA 1
ATOM 2946 C C . GLU B 1 176 ? -4.676 -9.016 -3.086 1 90.81 176 GLU B C 1
ATOM 2948 O O . GLU B 1 176 ? -4.727 -9.453 -4.238 1 90.81 176 GLU B O 1
ATOM 2953 N N . MET B 1 177 ? -4.328 -7.816 -2.771 1 90.69 177 MET B N 1
ATOM 2954 C CA . MET B 1 177 ? -3.904 -6.871 -3.803 1 90.69 177 MET B CA 1
ATOM 2955 C C . MET B 1 177 ? -2.43 -7.059 -4.137 1 90.69 177 MET B C 1
ATOM 2957 O O . MET B 1 177 ? -1.564 -6.875 -3.279 1 90.69 177 MET B O 1
ATOM 2961 N N . LEU B 1 178 ? -2.197 -7.312 -5.359 1 94.88 178 LEU B N 1
ATOM 2962 C CA . LEU B 1 178 ? -0.828 -7.566 -5.793 1 94.88 178 LEU B CA 1
ATOM 2963 C C . LEU B 1 178 ? 0.005 -6.289 -5.738 1 94.88 178 LEU B C 1
ATOM 2965 O O . LEU B 1 178 ? 1.22 -6.344 -5.531 1 94.88 178 LEU B O 1
ATOM 2969 N N . ALA B 1 179 ? -0.617 -5.176 -5.84 1 93.06 179 ALA B N 1
ATOM 2970 C CA . ALA B 1 179 ? 0.077 -3.893 -5.875 1 93.06 179 ALA B CA 1
ATOM 2971 C C . ALA B 1 179 ? 0.921 -3.689 -4.621 1 93.06 179 ALA B C 1
ATOM 2973 O O . ALA B 1 179 ? 2.025 -3.143 -4.691 1 93.06 179 ALA B O 1
ATOM 2974 N N . TYR B 1 180 ? 0.467 -4.188 -3.518 1 92.25 180 TYR B N 1
ATOM 2975 C CA . TYR B 1 180 ? 1.126 -3.904 -2.246 1 92.25 180 TYR B CA 1
ATOM 2976 C C . TYR B 1 180 ? 2.504 -4.551 -2.193 1 92.25 180 TYR B C 1
ATOM 2978 O O . TYR B 1 180 ? 3.516 -3.861 -2.031 1 92.25 180 TYR B O 1
ATOM 2986 N N . PRO B 1 181 ? 2.572 -5.828 -2.379 1 94.31 181 PRO B N 1
ATOM 2987 C CA . PRO B 1 181 ? 3.92 -6.406 -2.346 1 94.31 181 PRO B CA 1
ATOM 2988 C C . PRO B 1 181 ? 4.809 -5.895 -3.477 1 94.31 181 PRO B C 1
ATOM 2990 O O . PRO B 1 181 ? 6.027 -5.785 -3.309 1 94.31 181 PRO B O 1
ATOM 2993 N N . VAL B 1 182 ? 4.289 -5.551 -4.602 1 96.19 182 VAL B N 1
ATOM 2994 C CA . VAL B 1 182 ? 5.086 -5.023 -5.707 1 96.19 182 VAL B CA 1
ATOM 2995 C C . VAL B 1 182 ? 5.633 -3.646 -5.34 1 96.19 182 VAL B C 1
ATOM 2997 O O . VAL B 1 182 ? 6.812 -3.361 -5.555 1 96.19 182 VAL B O 1
ATOM 3000 N N . MET B 1 183 ? 4.77 -2.795 -4.797 1 93.94 183 MET B N 1
ATOM 3001 C CA . MET B 1 183 ? 5.227 -1.474 -4.371 1 93.94 183 MET B CA 1
ATOM 3002 C C . MET B 1 183 ? 6.336 -1.589 -3.334 1 93.94 183 MET B C 1
ATOM 3004 O O . MET B 1 183 ? 7.336 -0.868 -3.402 1 93.94 183 MET B O 1
ATOM 3008 N N . GLN B 1 184 ? 6.148 -2.523 -2.432 1 91.94 184 GLN B N 1
ATOM 3009 C CA . GLN B 1 184 ? 7.188 -2.75 -1.431 1 91.94 184 GLN B CA 1
ATOM 3010 C C . GLN B 1 184 ? 8.5 -3.168 -2.086 1 91.94 184 GLN B C 1
ATOM 3012 O O . GLN B 1 184 ? 9.562 -2.645 -1.745 1 91.94 184 GLN B O 1
ATOM 3017 N N . ALA B 1 185 ? 8.422 -4.016 -2.988 1 95.62 185 ALA B N 1
ATOM 3018 C CA . ALA B 1 185 ? 9.609 -4.543 -3.654 1 95.62 185 ALA B CA 1
ATOM 3019 C C . ALA B 1 185 ? 10.273 -3.479 -4.523 1 95.62 185 ALA B C 1
ATOM 3021 O O . ALA B 1 185 ? 11.484 -3.531 -4.766 1 95.62 185 ALA B O 1
ATOM 3022 N N . LEU B 1 186 ? 9.469 -2.543 -4.949 1 95.62 186 LEU B N 1
ATOM 3023 C CA . LEU B 1 186 ? 9.984 -1.438 -5.746 1 95.62 186 LEU B CA 1
ATOM 3024 C C . LEU B 1 186 ? 10.617 -0.372 -4.852 1 95.62 186 LEU B C 1
ATOM 3026 O O . LEU B 1 186 ? 11.156 0.618 -5.348 1 95.62 186 LEU B O 1
ATOM 3030 N N . GLY B 1 187 ? 10.508 -0.533 -3.523 1 90.38 187 GLY B N 1
ATOM 3031 C CA . GLY B 1 187 ? 11.125 0.387 -2.578 1 90.38 187 GLY B CA 1
ATOM 3032 C C . GLY B 1 187 ? 10.18 1.483 -2.117 1 90.38 187 GLY B C 1
ATOM 3033 O O . GLY B 1 187 ? 10.617 2.504 -1.583 1 90.38 187 GLY B O 1
ATOM 3034 N N . ILE B 1 188 ? 8.969 1.323 -2.48 1 86.94 188 ILE B N 1
ATOM 3035 C CA . ILE B 1 188 ? 7.965 2.27 -1.996 1 86.94 188 ILE B CA 1
ATOM 3036 C C . ILE B 1 188 ? 7.473 1.836 -0.617 1 86.94 188 ILE B C 1
ATOM 3038 O O . ILE B 1 188 ? 6.688 0.892 -0.5 1 86.94 188 ILE B O 1
ATOM 3042 N N . ARG B 1 189 ? 8.094 2.146 0.5 1 68.94 189 ARG B N 1
ATOM 3043 C CA . ARG B 1 189 ? 7.801 1.551 1.8 1 68.94 189 ARG B CA 1
ATOM 3044 C C . ARG B 1 189 ? 7.23 2.586 2.762 1 68.94 189 ARG B C 1
ATOM 3046 O O . ARG B 1 189 ? 7.574 3.768 2.686 1 68.94 189 ARG B O 1
ATOM 3053 N N . GLY B 1 190 ? 6.031 2.391 3.365 1 51.72 190 GLY B N 1
ATOM 3054 C CA . GLY B 1 190 ? 5.734 3.121 4.586 1 51.72 190 GLY B CA 1
ATOM 3055 C C . GLY B 1 190 ? 6.375 2.51 5.816 1 51.72 190 GLY B C 1
ATOM 3056 O O . GLY B 1 190 ? 6.805 3.23 6.723 1 51.72 190 GLY B O 1
ATOM 3057 N N . GLU B 1 191 ? 6.125 1.088 6.27 1 44.72 191 GLU B N 1
ATOM 3058 C CA . GLU B 1 191 ? 6.137 0.476 7.594 1 44.72 191 GLU B CA 1
ATOM 3059 C C . GLU B 1 191 ? 7.555 0.098 8.016 1 44.72 191 GLU B C 1
ATOM 3061 O O . GLU B 1 191 ? 8.234 -0.653 7.312 1 44.72 191 GLU B O 1
ATOM 3066 N N . GLU B 1 192 ? 8.398 0.884 8.516 1 38.22 192 GLU B N 1
ATOM 3067 C CA . GLU B 1 192 ? 9.344 0.067 9.273 1 38.22 192 GLU B CA 1
ATOM 3068 C C . GLU B 1 192 ? 8.609 -0.86 10.242 1 38.22 192 GLU B C 1
ATOM 3070 O O . GLU B 1 192 ? 9.234 -1.47 11.117 1 38.22 192 GLU B O 1
ATOM 3075 N N . LEU B 1 193 ? 7.25 -0.681 10.453 1 28.91 193 LEU B N 1
ATOM 3076 C CA . LEU B 1 193 ? 6.922 -1.325 11.719 1 28.91 193 LEU B CA 1
ATOM 3077 C C . LEU B 1 193 ? 6.914 -2.844 11.57 1 28.91 193 LEU B C 1
ATOM 3079 O O . LEU B 1 193 ? 6.594 -3.363 10.5 1 28.91 193 LEU B O 1
#